Protein 6COF (pdb70)

Foldseek 3Di:
DFDAFEEEEEDDWQAFLVLLVQQQVVNVVVPYHYHRWGFDCHFVHPDPQLVQQAPCNRLVRVLVVLVVDPPQAAHAYEAAALRLLSVLVNQLPCVRRYQEYEAELYQHADQPAQSLVLVVVLVVPDDQQDPKDKDWDADPVGIFIKIDGDLVSCCPQACVLFDPVVSVVSVVTGDMGGSRNVNSNVDHGRDCVGSVPHAYEYEEECARRSSDPVSVVVSCVVPPHPYYHYHYPAYSSCCRNPVVSVSVVVVVVCVVSGD/DFDAFEEEEADDWQAFLVLLVQQQVVSVVVVYHYHRFGFDCHFVHPDHQLVQQAVCNRLVSVLVVLVPDPPQAAHAYEAAALRLLSVLVNQLPCVSRYQEYEAELYQHADQPAQRLVLVVVCVVVQPDQPPKDWDWHQDPLGIFIKIFRDLVSCCPQACVLFPPVVSVVSVVGGHIGGSNSVNSNPDRGRDCVGSVPHAYEYEEECAARRRHPVSVVVSCVRPPHPYYHYHYPAYSSNCRNPSPSVSVVVVVVRVVSRD

Sequence (518 aa):
MERKHHFVLVHNACHGAWIWYKLKPLLESAGHRVTAVELAASGIDPRRPIQAVETVDEEYSKPLIETLKSLPENEEVILVGFSFGGINIALAADIFPAKIKVLVFLNAFLPDTTHVPSHVLDKLMEMFGGWGDTEEFSSHETRNGTMSLLKMGPKFMKARRLYQNCPIEDYELAKMMLHRQGSFFTEDLSKKEKFSEEGYGSVQRVYVMSSEDKIIPCDFIRWMIDNFNVSKVYEIDGGDHMVMLSKPQKLFDSLSAIATDYMGMERKHHFVLVHNACHGAWIWYKLKPLLESAGHRVTAVELAASGIDPRPIQAVETVDEEYSKPLIETLKSLPENEEVILVGFSFGGINIALAADIFPAKKIKVLVFLNAFLPDTTHVPSHVLDKLMEMFGGWGDTEEFSSHEETRNGTMSLLKMGPKFMKARLYQNCPIEDYELAKMMLHRQGSFFTEDLSKKEKFSEEGYGSVQRVYVMSSEDKIIPCCDFIRWMIDNFNVSKVYEIDGGDHMVMLSKPQKLFDSLSSAIATDYMG

Secondary structure (DSSP, 8-state):
-----EEEEEPPTT--GGGGTTHHHHHHHTT-EEEEE--TTSTT-SS-GGG--SHHHHHHHHHHHHHTSPTT--EEEEEETTHHHHHHHHHHH-GGGEEEEEEES-----SSS-TTHHHHHHHHH----TT-EEEEEEETTEEEEEEE--HHHIIIIISTTS-HHHHHHHHHH---B---HHHHHHS----TTTGGGS-EEEEEETT-SSS-HHHHHHHHHHS--S-EEEETT--S-HHHH-HHHHHHHHHHHHHHT--/-----EEEEEPPTT--GGGGTTHHHHHHHTT-EEEE---TTSTT-SS-GGG--SHHHHHHHHHHHHHTSPTT--EEEEEETTHHHHHHHHHHH-GGGEEEEEEES-----SSS-TTHHHHHHHHT----TTPEEEEEEETTEEEEEEE--HHHIIIIISTTS-HHHHHHHHHH---B---HHHHHTSPPPPTTTGGGS-EEEEEETT-SSS-HHHHHHHHHHS--S-EEEETT--TTHHHH-HHHHHHHHHHHHHHT--

InterPro domains:
  IPR000073 Alpha/beta hydrolase fold-1 [PF00561] (6-243)
  IPR029058 Alpha/Beta hydrolase fold [G3DSA:3.40.50.1820] (1-258)
  IPR029058 Alpha/Beta hydrolase fold [SSF53474] (3-250)
  IPR045889 Methylesterase/Alpha-hydroxynitrile lyase [PTHR10992] (4-254)

Solvent-accessible surface area: 19778 Å² total; per-residue (Å²): 193,93,159,60,10,12,0,0,0,0,0,5,11,9,2,0,6,0,0,0,7,32,0,27,8,47,0,64,103,31,46,14,132,12,42,24,7,38,0,0,3,5,1,44,23,106,76,68,5,58,62,0,64,55,0,79,70,4,3,103,30,0,26,72,27,0,113,91,17,85,162,135,32,80,0,0,0,0,0,0,11,0,0,0,0,0,0,0,14,0,0,46,98,41,39,86,42,10,35,0,0,0,0,0,0,0,6,0,3,6,20,90,66,58,2,0,49,0,2,59,76,2,72,148,86,17,80,18,30,70,46,15,94,105,55,72,59,118,24,211,101,31,53,7,46,6,7,76,7,0,64,150,6,0,78,43,67,8,0,50,52,12,56,75,49,3,20,6,0,0,70,22,1,18,38,53,4,1,33,2,30,51,28,0,54,132,52,162,102,6,34,101,139,7,0,18,70,9,86,35,0,0,0,1,0,37,84,8,79,13,2,35,39,122,10,0,126,68,0,25,116,52,22,101,25,68,93,55,25,102,3,96,15,0,0,4,0,0,0,1,16,66,27,98,79,0,35,72,11,0,30,42,0,1,77,86,43,69,65,200,91,202,54,13,15,0,0,0,0,0,5,9,10,2,0,5,1,0,0,7,30,0,27,6,46,0,61,103,28,38,11,134,17,45,23,6,39,0,0,4,5,1,44,22,109,72,66,5,59,57,0,36,32,0,80,72,5,2,107,30,0,27,76,31,0,128,92,19,86,160,133,30,75,0,0,0,0,0,0,8,0,0,0,0,0,0,0,16,0,0,45,97,42,40,86,46,8,48,0,0,0,0,0,0,0,4,1,2,5,24,97,65,59,1,0,47,2,0,53,64,3,57,138,83,15,64,43,48,70,43,14,111,115,53,81,61,149,26,216,76,36,60,9,53,4,6,80,10,2,62,150,8,0,80,55,47,10,0,50,52,12,59,74,51,3,19,7,0,0,72,23,1,14,35,54,4,2,36,4,32,55,33,0,49,145,49,156,106,5,39,106,147,7,0,18,72,9,88,32,2,0,0,2,4,50,75,10,104,16,1,45,80,86,2,0,126,67,0,22,120,59,16,99,26,72,108,50,27,102,4,117,12,0,0,3,0,0,0,1,16,71,27,93,119,0,32,62,11,0,31,46,0,4,81,78,38,77,124

Nearest PDB structures (foldseek):
  6cod-assembly1_A  TM=1.003E+00  e=1.296E-56  Arabidopsis thaliana
  6cob-assembly1_A  TM=1.003E+00  e=5.297E-55  Arabidopsis thaliana
  3dqz-assembly2_D  TM=9.993E-01  e=2.274E-51  Arabidopsis thaliana
  5tdx-assembly1_B  TM=9.908E-01  e=4.338E-40  synthetic construct
  3wwp-assembly2_L  TM=9.883E-01  e=3.156E-35  Baliospermum montanum

GO terms:
  GO:0005634 nucleus (C, IDA)
  GO:0005737 cytoplasm (C, IDA)
  GO:0005886 plasma membrane (C, IDA)
  GO:0009611 response to wounding (P, IEP)
  GO:0016139 glycoside catabolic process (P, IDA)
  GO:0046593 mandelonitrile lyase activity (F, IDA)
  GO:0002213 defense response to insect (P, IMP)
  GO:0005515 protein binding (F, IPI)

Organism: Arabidopsis thaliana (NCBI:txid3702)

Structure (mmCIF, N/CA/C/O backbone):
data_6COF
#
_entry.id   6COF
#
_cell.length_a   49.844
_cell.length_b   87.090
_cell.length_c   123.119
_cell.angle_alpha   90.000
_cell.angle_beta   90.000
_cell.angle_gamma   90.000
#
_symmetry.space_group_name_H-M   'P 21 21 21'
#
loop_
_entity.id
_entity.type
_entity.pdbx_description
1 polymer 'Alpha-hydroxynitrile lyase'
2 non-polymer GLYCEROL
3 non-polymer 'CHLORIDE ION'
4 water water
#
loop_
_atom_site.group_PDB
_atom_site.id
_atom_site.type_symbol
_atom_site.label_atom_id
_atom_site.label_alt_id
_atom_site.label_comp_id
_atom_site.label_asym_id
_atom_site.label_entity_id
_atom_site.label_seq_id
_atom_site.pdbx_PDB_ins_code
_atom_site.Cartn_x
_atom_site.Cartn_y
_atom_site.Cartn_z
_atom_site.occupancy
_atom_site.B_iso_or_equiv
_atom_site.auth_seq_id
_atom_site.auth_comp_id
_atom_site.auth_asym_id
_atom_site.auth_atom_id
_atom_site.pdbx_PDB_model_num
ATOM 1 N N . MET A 1 1 ? -30.027 14.594 18.579 1.00 73.85 1 MET A N 1
ATOM 2 C CA . MET A 1 1 ? -28.716 14.035 18.117 1.00 72.80 1 MET A CA 1
ATOM 3 C C . MET A 1 1 ? -28.930 13.137 16.865 1.00 71.09 1 MET A C 1
ATOM 4 O O . MET A 1 1 ? -29.776 12.200 16.861 1.00 67.07 1 MET A O 1
ATOM 9 N N . GLU A 1 2 ? -28.208 13.511 15.791 1.00 71.55 2 GLU A N 1
ATOM 10 C CA . GLU A 1 2 ? -28.056 12.736 14.525 1.00 68.54 2 GLU A CA 1
ATOM 11 C C . GLU A 1 2 ? -27.550 11.255 14.716 1.00 60.07 2 GLU A C 1
ATOM 12 O O . GLU A 1 2 ? -26.898 10.918 15.732 1.00 49.14 2 GLU A O 1
ATOM 18 N N . ARG A 1 3 ? -27.866 10.388 13.748 1.00 52.59 3 ARG A N 1
ATOM 19 C CA . ARG A 1 3 ? -27.834 8.945 13.998 1.00 48.63 3 ARG A CA 1
ATOM 20 C C . ARG A 1 3 ? -26.357 8.511 13.893 1.00 38.99 3 ARG A C 1
ATOM 21 O O . ARG A 1 3 ? -25.542 9.134 13.213 1.00 44.42 3 ARG A O 1
ATOM 29 N N . LYS A 1 4 ? -25.994 7.585 14.746 1.00 29.81 4 LYS A N 1
ATOM 30 C CA . LYS A 1 4 ? -24.542 7.115 14.662 1.00 28.69 4 LYS A CA 1
ATOM 31 C C . LYS A 1 4 ? -24.538 5.826 13.859 1.00 27.13 4 LYS A C 1
ATOM 32 O O . LYS A 1 4 ? -25.553 5.204 13.551 1.00 30.07 4 LYS A O 1
ATOM 38 N N . HIS A 1 5 ? -23.317 5.316 13.574 1.00 24.90 5 HIS A N 1
ATOM 39 C CA . HIS A 1 5 ? -23.204 4.172 12.662 1.00 22.63 5 HIS A CA 1
ATOM 40 C C . HIS A 1 5 ? -22.177 3.169 13.292 1.00 21.47 5 HIS A C 1
ATOM 41 O O . HIS A 1 5 ? -21.493 3.527 14.275 1.00 22.95 5 HIS A O 1
ATOM 48 N N . HIS A 1 6 ? -22.254 1.972 12.703 1.00 21.17 6 HIS A N 1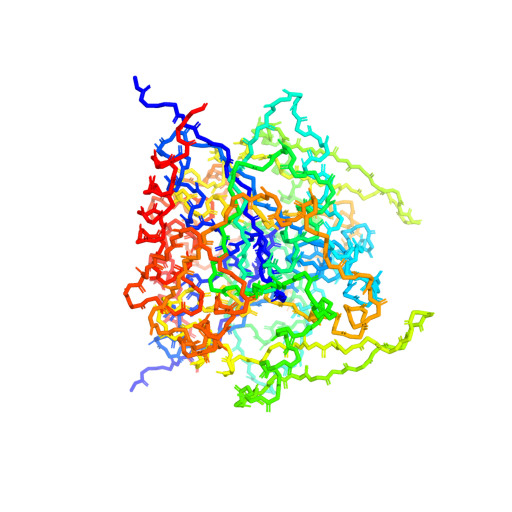
ATOM 49 C CA . HIS A 1 6 ? -21.319 0.927 13.099 1.00 19.05 6 HIS A CA 1
ATOM 50 C C . HIS A 1 6 ? -20.272 0.865 11.975 1.00 18.49 6 HIS A C 1
ATOM 51 O O . HIS A 1 6 ? -20.621 0.521 10.832 1.00 19.43 6 HIS A O 1
ATOM 58 N N . PHE A 1 7 ? -19.002 1.118 12.242 1.00 16.61 7 PHE A N 1
ATOM 59 C CA . PHE A 1 7 ? -17.934 1.033 11.240 1.00 15.96 7 PHE A CA 1
ATOM 60 C C . PHE A 1 7 ? -17.169 -0.300 11.488 1.00 16.90 7 PHE A C 1
ATOM 61 O O . PHE A 1 7 ? -16.796 -0.598 12.673 1.00 17.15 7 PHE A O 1
ATOM 69 N N . VAL A 1 8 ? -16.945 -1.013 10.452 1.00 15.20 8 VAL A N 1
ATOM 70 C CA . VAL A 1 8 ? -16.243 -2.299 10.497 1.00 14.93 8 VAL A CA 1
ATOM 71 C C . VAL A 1 8 ? -14.993 -1.869 9.767 1.00 15.17 8 VAL A C 1
ATOM 72 O O . VAL A 1 8 ? -14.981 -1.551 8.563 1.00 15.77 8 VAL A O 1
ATOM 76 N N . LEU A 1 9 ? -13.836 -2.081 10.433 1.00 14.13 9 LEU A N 1
ATOM 77 C CA . LEU A 1 9 ? -12.548 -1.626 9.932 1.00 14.27 9 LEU A CA 1
ATOM 78 C C . LEU A 1 9 ? -11.668 -2.888 9.580 1.00 14.27 9 LEU A C 1
ATOM 79 O O . LEU A 1 9 ? -11.529 -3.792 10.385 1.00 14.44 9 LEU A O 1
ATOM 84 N N . VAL A 1 10 ? -11.143 -2.893 8.355 1.00 13.28 10 VAL A N 1
ATOM 85 C CA . VAL A 1 10 ? -10.406 -4.051 7.850 1.00 13.85 10 VAL A CA 1
ATOM 86 C C . VAL A 1 10 ? -8.996 -3.601 7.407 1.00 12.87 10 VAL A C 1
ATOM 87 O O . VAL A 1 10 ? -8.808 -2.804 6.469 1.00 14.12 10 VAL A O 1
ATOM 91 N N . HIS A 1 11 ? -7.991 -4.195 8.062 1.00 12.46 11 HIS A N 1
ATOM 92 C CA . HIS A 1 11 ? -6.574 -3.851 7.890 1.00 11.90 11 HIS A CA 1
ATOM 93 C C . HIS A 1 11 ? -5.981 -4.451 6.566 1.00 13.27 11 HIS A C 1
ATOM 94 O O . HIS A 1 11 ? -6.638 -5.180 5.824 1.00 13.73 11 HIS A O 1
ATOM 101 N N . ASN A 1 12 ? -4.756 -3.940 6.294 1.00 12.95 12 ASN A N 1
ATOM 102 C CA . ASN A 1 12 ? -3.997 -4.350 5.148 1.00 13.25 12 ASN A CA 1
ATOM 103 C C . ASN A 1 12 ? -3.195 -5.607 5.369 1.00 13.00 12 ASN A C 1
ATOM 104 O O . ASN A 1 12 ? -2.988 -6.101 6.505 1.00 12.64 12 ASN A O 1
ATOM 109 N N . ALA A 1 13 ? -2.618 -6.171 4.323 1.00 14.14 13 ALA A N 1
ATOM 110 C CA . ALA A 1 13 ? -1.721 -7.310 4.407 1.00 14.68 13 ALA A CA 1
ATOM 111 C C . ALA A 1 13 ? -0.526 -6.940 5.231 1.00 13.81 13 ALA A C 1
ATOM 112 O O . ALA A 1 13 ? -0.030 -5.864 5.202 1.00 14.62 13 ALA A O 1
ATOM 114 N N . CYS A 1 14 ? -0.123 -7.998 5.935 1.00 12.90 14 CYS A N 1
ATOM 115 C CA . CYS A 1 14 ? 1.153 -7.969 6.722 1.00 12.63 14 CYS A CA 1
ATOM 116 C C . CYS A 1 14 ? 0.986 -7.145 8.069 1.00 13.16 14 CYS A C 1
ATOM 117 O O . CYS A 1 14 ? 1.944 -7.020 8.888 1.00 13.99 14 CYS A O 1
ATOM 120 N N . HIS A 1 15 ? -0.243 -6.658 8.373 1.00 12.36 15 HIS A N 1
ATOM 121 C CA . HIS A 1 15 ? -0.584 -5.912 9.540 1.00 12.68 15 HIS A CA 1
ATOM 122 C C . HIS A 1 15 ? -1.760 -6.581 10.221 1.00 11.82 15 HIS A C 1
ATOM 123 O O . HIS A 1 15 ? -2.030 -7.760 9.975 1.00 14.44 15 HIS A O 1
ATOM 130 N N . GLY A 1 16 ? -2.439 -5.849 11.078 1.00 12.44 16 GLY A N 1
ATOM 131 C CA . GLY A 1 16 ? -3.518 -6.471 11.819 1.00 11.53 16 GLY A CA 1
ATOM 132 C C . GLY A 1 16 ? -4.411 -5.354 12.411 1.00 10.99 16 GLY A C 1
ATOM 133 O O . GLY A 1 16 ? -4.222 -4.183 12.095 1.00 12.49 16 GLY A O 1
ATOM 134 N N . ALA A 1 17 ? -5.311 -5.788 13.296 1.00 11.32 17 ALA A N 1
ATOM 135 C CA . ALA A 1 17 ? -6.293 -4.852 13.832 1.00 11.93 17 ALA A CA 1
ATOM 136 C C . ALA A 1 17 ? -5.680 -3.649 14.534 1.00 12.42 17 ALA A C 1
ATOM 137 O O . ALA A 1 17 ? -6.237 -2.537 14.570 1.00 13.17 17 ALA A O 1
ATOM 139 N N . TRP A 1 18 ? -4.495 -3.869 15.154 1.00 12.03 18 TRP A N 1
ATOM 140 C CA . TRP A 1 18 ? -3.758 -2.823 15.858 1.00 12.25 18 TRP A CA 1
ATOM 141 C C . TRP A 1 18 ? -3.592 -1.523 15.099 1.00 12.37 18 TRP A C 1
ATOM 142 O O . TRP A 1 18 ? -3.372 -0.514 15.751 1.00 12.79 18 TRP A O 1
ATOM 153 N N . ILE A 1 19 ? -3.534 -1.523 13.754 1.00 11.99 19 ILE A N 1
ATOM 154 C CA . ILE A 1 19 ? -3.289 -0.287 13.001 1.00 12.59 19 ILE A CA 1
ATOM 155 C C . ILE A 1 19 ? -4.357 0.746 13.381 1.00 14.19 19 ILE A C 1
ATOM 156 O O . ILE A 1 19 ? -4.148 1.908 13.143 1.00 15.20 19 ILE A O 1
ATOM 161 N N . TRP A 1 20 ? -5.562 0.274 13.805 1.00 14.08 20 TRP A N 1
ATOM 162 C CA . TRP A 1 20 ? -6.699 1.168 14.021 1.00 13.99 20 TRP A CA 1
ATOM 163 C C . TRP A 1 20 ? -6.668 1.763 15.426 1.00 14.95 20 TRP A C 1
ATOM 164 O O . TRP A 1 20 ? -7.714 2.370 15.875 1.00 14.64 20 TRP A O 1
ATOM 175 N N . TYR A 1 21 ? -5.607 1.636 16.224 1.00 12.94 21 TYR A N 1
ATOM 176 C CA . TYR A 1 21 ? -5.624 2.007 17.623 1.00 14.22 21 TYR A CA 1
ATOM 177 C C . TYR A 1 21 ? -5.930 3.483 17.855 1.00 15.08 21 TYR A C 1
ATOM 178 O O . TYR A 1 21 ? -6.381 3.843 18.972 1.00 15.75 21 TYR A O 1
ATOM 187 N N . LYS A 1 22 ? -5.520 4.359 16.925 1.00 15.84 22 LYS A N 1
ATOM 188 C CA . LYS A 1 22 ? -5.860 5.811 17.036 1.00 16.65 22 LYS A CA 1
ATOM 189 C C . LYS A 1 22 ? -7.212 6.061 16.545 1.00 17.18 22 LYS A C 1
ATOM 190 O O . LYS A 1 22 ? -7.924 6.961 17.092 1.00 19.57 22 LYS A O 1
ATOM 196 N N . LEU A 1 23 ? -7.597 5.522 15.450 1.00 15.93 23 LEU A N 1
ATOM 197 C CA . LEU A 1 23 ? -8.893 5.866 14.854 1.00 18.53 23 LEU A CA 1
ATOM 198 C C . LEU A 1 23 ? -10.057 5.365 15.640 1.00 18.98 23 LEU A C 1
ATOM 199 O O . LEU A 1 23 ? -11.184 6.053 15.766 1.00 18.69 23 LEU A O 1
ATOM 204 N N . LYS A 1 24 ? -9.999 4.185 16.141 1.00 16.72 24 LYS A N 1
ATOM 205 C CA . LYS A 1 24 ? -11.070 3.587 16.907 1.00 16.95 24 LYS A CA 1
ATOM 206 C C . LYS A 1 24 ? -11.591 4.499 18.030 1.00 18.44 24 LYS A C 1
ATOM 207 O O . LYS A 1 24 ? -12.853 4.715 18.100 1.00 18.20 24 LYS A O 1
ATOM 213 N N . PRO A 1 25 ? -10.825 4.967 18.926 1.00 17.62 25 PRO A N 1
ATOM 214 C CA . PRO A 1 25 ? -11.338 5.864 20.021 1.00 19.43 25 PRO A CA 1
ATOM 215 C C . PRO A 1 25 ? -11.868 7.166 19.452 1.00 20.78 25 PRO A C 1
ATOM 216 O O . PRO A 1 25 ? -12.842 7.744 20.074 1.00 21.91 25 PRO A O 1
ATOM 220 N N . LEU A 1 26 ? -11.328 7.671 18.346 1.00 19.33 26 LEU A N 1
ATOM 221 C CA . LEU A 1 26 ? -11.912 8.950 17.727 1.00 20.75 26 LEU A CA 1
ATOM 222 C C . LEU A 1 26 ? -13.292 8.609 17.297 1.00 20.45 26 LEU A C 1
ATOM 223 O O . LEU A 1 26 ? -14.312 9.403 17.581 1.00 22.30 26 LEU A O 1
ATOM 228 N N . LEU A 1 27 ? -13.541 7.506 16.641 1.00 19.49 27 LEU A N 1
ATOM 229 C CA . LEU A 1 27 ? -14.879 7.180 16.161 1.00 19.25 27 LEU A CA 1
ATOM 230 C C . LEU A 1 27 ? -15.847 6.850 17.307 1.00 23.07 27 LEU A C 1
ATOM 231 O O . LEU A 1 27 ? -17.078 7.303 17.340 1.00 22.44 27 LEU A O 1
ATOM 236 N N . GLU A 1 28 ? -15.338 6.262 18.363 1.00 20.29 28 GLU A N 1
ATOM 237 C CA . GLU A 1 28 ? -16.240 5.812 19.519 1.00 20.89 28 GLU A CA 1
ATOM 238 C C . GLU A 1 28 ? -16.622 7.035 20.349 1.00 26.72 28 GLU A C 1
ATOM 239 O O . GLU A 1 28 ? -17.793 7.104 20.810 1.00 26.34 28 GLU A O 1
ATOM 245 N N . SER A 1 29 ? -15.713 7.985 20.455 1.00 25.07 29 SER A N 1
ATOM 246 C CA . SER A 1 29 ? -15.970 9.272 21.257 1.00 26.62 29 SER A CA 1
ATOM 247 C C . SER A 1 29 ? -16.988 10.095 20.569 1.00 28.38 29 SER A C 1
ATOM 248 O O . SER A 1 29 ? -17.567 10.986 21.246 1.00 30.72 29 SER A O 1
ATOM 251 N N . ALA A 1 30 ? -17.296 9.852 19.311 1.00 24.64 30 ALA A N 1
ATOM 252 C CA . ALA A 1 30 ? -18.330 10.565 18.577 1.00 26.30 30 ALA A CA 1
ATOM 253 C C . ALA A 1 30 ? -19.582 9.756 18.554 1.00 26.25 30 ALA A C 1
ATOM 254 O O . ALA A 1 30 ? -20.566 10.194 17.862 1.00 27.58 30 ALA A O 1
ATOM 256 N N . GLY A 1 31 ? -19.621 8.648 19.262 1.00 23.66 31 GLY A N 1
ATOM 257 C CA . GLY A 1 31 ? -20.868 7.917 19.391 1.00 24.81 31 GLY A CA 1
ATOM 258 C C . GLY A 1 31 ? -21.106 6.7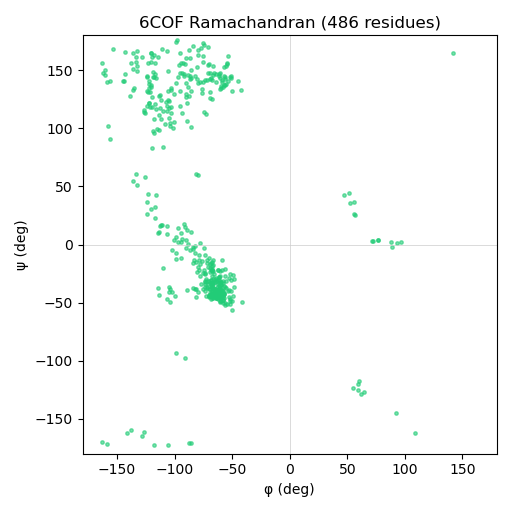56 18.474 1.00 23.49 31 GLY A C 1
ATOM 259 O O . GLY A 1 31 ? -22.074 5.980 18.542 1.00 25.59 31 GLY A O 1
ATOM 260 N N . HIS A 1 32 ? -20.081 6.475 17.623 1.00 24.65 32 HIS A N 1
ATOM 261 C CA . HIS A 1 32 ? -20.165 5.343 16.696 1.00 24.03 32 HIS A CA 1
ATOM 262 C C . HIS A 1 32 ? -19.603 4.091 17.304 1.00 20.91 32 HIS A C 1
ATOM 263 O O . HIS A 1 32 ? -18.942 4.150 18.337 1.00 22.77 32 HIS A O 1
ATOM 270 N N . ARG A 1 33 ? -20.070 2.999 16.796 1.00 20.98 33 ARG A N 1
ATOM 271 C CA . ARG A 1 33 ? -19.603 1.646 17.176 1.00 21.88 33 ARG A CA 1
ATOM 272 C C . ARG A 1 33 ? -18.458 1.362 16.122 1.00 20.84 33 ARG A C 1
ATOM 273 O O . ARG A 1 33 ? -18.516 1.701 14.976 1.00 19.14 33 ARG A O 1
ATOM 281 N N . VAL A 1 34 ? -17.430 0.645 16.620 1.00 18.39 34 VAL A N 1
ATOM 282 C CA . VAL A 1 34 ? -16.342 0.214 15.744 1.00 17.41 34 VAL A CA 1
ATOM 283 C C . VAL A 1 34 ? -16.011 -1.233 16.068 1.00 17.76 34 VAL A C 1
ATOM 284 O O . VAL A 1 34 ? -15.804 -1.635 17.245 1.00 18.58 34 VAL A O 1
ATOM 288 N N . THR A 1 35 ? -15.894 -2.019 14.998 1.00 16.28 35 THR A N 1
ATOM 289 C CA . THR A 1 35 ? -15.313 -3.354 15.093 1.00 15.84 35 THR A CA 1
ATOM 290 C C . THR A 1 35 ? -14.088 -3.377 14.195 1.00 16.14 35 THR A C 1
ATOM 291 O O . THR A 1 35 ? -14.183 -3.184 12.986 1.00 16.55 35 THR A O 1
ATOM 295 N N . ALA A 1 36 ? -12.924 -3.608 14.820 1.00 15.19 36 ALA A N 1
ATOM 296 C CA . ALA A 1 36 ? -11.638 -3.718 14.076 1.00 14.27 36 ALA A CA 1
ATOM 297 C C . ALA A 1 36 ? -11.349 -5.216 13.954 1.00 14.12 36 ALA A C 1
ATOM 298 O O . ALA A 1 36 ? -10.981 -5.904 14.895 1.00 15.19 36 ALA A O 1
ATOM 300 N N . VAL A 1 37 ? -11.553 -5.760 12.762 1.00 13.92 37 VAL A N 1
ATOM 301 C CA . VAL A 1 37 ? -11.417 -7.163 12.477 1.00 14.62 37 VAL A CA 1
ATOM 302 C C . VAL A 1 37 ? -9.946 -7.616 12.439 1.00 15.75 37 VAL A C 1
ATOM 303 O O . VAL A 1 37 ? -9.097 -6.771 12.047 1.00 17.61 37 VAL A O 1
ATOM 307 N N . GLU A 1 38 ? -9.581 -8.759 12.924 1.00 13.54 38 GLU A N 1
ATOM 308 C CA . GLU A 1 38 ? -8.271 -9.345 12.703 1.00 13.89 38 GLU A CA 1
ATOM 309 C C . GLU A 1 38 ? -8.408 -10.473 11.745 1.00 13.37 38 GLU A C 1
ATOM 310 O O . GLU A 1 38 ? -9.028 -11.506 12.036 1.00 13.59 38 GLU A O 1
ATOM 316 N N . LEU A 1 39 ? -7.794 -10.299 10.566 1.00 12.72 39 LEU A N 1
ATOM 317 C CA . LEU A 1 39 ? -7.933 -11.358 9.567 1.00 12.79 39 LEU A CA 1
ATOM 318 C C . LEU A 1 39 ? -7.086 -12.566 9.883 1.00 14.08 39 LEU A C 1
ATOM 319 O O . LEU A 1 39 ? -6.224 -12.537 10.793 1.00 13.58 39 LEU A O 1
ATOM 324 N N . ALA A 1 40 ? -7.225 -13.654 9.116 1.00 13.01 40 ALA A N 1
ATOM 325 C CA . ALA A 1 40 ? -6.488 -14.865 9.482 1.00 14.05 40 ALA A CA 1
ATOM 326 C C . ALA A 1 40 ? -4.957 -14.555 9.312 1.00 14.18 40 ALA A C 1
ATOM 327 O O . ALA A 1 40 ? -4.527 -13.843 8.391 1.00 14.23 40 ALA A O 1
ATOM 329 N N . ALA A 1 41 ? -4.162 -15.217 10.190 1.00 13.35 41 ALA A N 1
ATOM 330 C CA . ALA A 1 41 ? -2.720 -15.120 10.104 1.00 14.09 41 ALA A CA 1
ATOM 331 C C . ALA A 1 41 ? -2.186 -13.786 10.155 1.00 13.21 41 ALA A C 1
ATOM 332 O O . ALA A 1 41 ? -1.097 -13.436 9.684 1.00 14.78 41 ALA A O 1
ATOM 334 N N . SER A 1 42 ? -2.924 -12.834 10.807 1.00 13.12 42 SER A N 1
ATOM 335 C CA . SER A 1 42 ? -2.677 -11.419 10.940 1.00 13.07 42 SER A CA 1
ATOM 336 C C . SER A 1 42 ? -2.619 -10.976 12.365 1.00 13.61 42 SER A C 1
ATOM 337 O O . SER A 1 42 ? -3.308 -11.563 13.180 1.00 13.20 42 SER A O 1
ATOM 340 N N . GLY A 1 43 ? -1.748 -10.019 12.626 1.00 12.85 43 GLY A N 1
ATOM 341 C CA . GLY A 1 43 ? -1.692 -9.522 14.020 1.00 13.35 43 GLY A CA 1
ATOM 342 C C . GLY A 1 43 ? -1.344 -10.620 15.006 1.00 13.09 43 GLY A C 1
ATOM 343 O O . GLY A 1 43 ? -0.349 -11.312 14.802 1.00 13.87 43 GLY A O 1
ATOM 344 N N . ILE A 1 44 ? -2.202 -10.794 16.014 1.00 14.26 44 ILE A N 1
ATOM 345 C CA . ILE A 1 44 ? -1.983 -11.899 16.982 1.00 15.92 44 ILE A CA 1
ATOM 346 C C . ILE A 1 44 ? -2.810 -13.190 16.528 1.00 20.73 44 ILE A C 1
ATOM 347 O O . ILE A 1 44 ? -3.102 -14.071 17.464 1.00 24.01 44 ILE A O 1
ATOM 352 N N . ASP A 1 45 ? -3.474 -13.193 15.396 1.00 19.51 45 ASP A N 1
ATOM 353 C CA . ASP A 1 45 ? -4.136 -14.459 14.988 1.00 19.06 45 ASP A CA 1
ATOM 354 C C . ASP A 1 45 ? -3.044 -15.490 15.099 1.00 18.87 45 ASP A C 1
ATOM 355 O O . ASP A 1 45 ? -1.783 -15.537 14.701 1.00 19.49 45 ASP A O 1
ATOM 360 N N . PRO A 1 46 ? -3.619 -16.681 15.568 1.00 24.05 46 PRO A N 1
ATOM 361 C CA . PRO A 1 46 ? -2.623 -17.784 15.816 1.00 22.20 46 PRO A CA 1
ATOM 362 C C . PRO A 1 46 ? -2.085 -18.614 14.688 1.00 22.67 46 PRO A C 1
ATOM 363 O O . PRO A 1 46 ? -1.183 -19.513 15.000 1.00 24.27 46 PRO A O 1
ATOM 367 N N A ARG A 1 47 ? -2.687 -18.421 13.499 0.60 24.38 47 ARG A N 1
ATOM 368 N N B ARG A 1 47 ? -2.826 -18.585 13.539 0.40 22.39 47 ARG A N 1
ATOM 369 C CA A ARG A 1 47 ? -2.139 -19.145 12.343 0.60 20.30 47 ARG A CA 1
ATOM 370 C CA B ARG A 1 47 ? -2.433 -19.281 12.273 0.40 19.58 47 ARG A CA 1
ATOM 371 C C A ARG A 1 47 ? -0.801 -18.468 11.654 0.60 21.81 47 ARG A C 1
ATOM 372 C C B ARG A 1 47 ? -1.112 -18.552 11.654 0.40 20.24 47 ARG A C 1
ATOM 373 O O A ARG A 1 47 ? -0.620 -17.258 11.433 0.60 16.34 47 ARG A O 1
ATOM 374 O O B ARG A 1 47 ? -1.300 -17.305 11.607 0.40 14.83 47 ARG A O 1
ATOM 389 N N . PRO A 1 48 ? 0.061 -19.229 11.048 1.00 20.53 48 PRO A N 1
ATOM 390 C CA . PRO A 1 48 ? 0.996 -18.719 10.104 1.00 19.09 48 PRO A CA 1
ATOM 391 C C . PRO A 1 48 ? 0.333 -18.498 8.699 1.00 18.29 48 PRO A C 1
ATOM 392 O O . PRO A 1 48 ? -0.643 -19.230 8.389 1.00 16.78 48 PRO A O 1
ATOM 396 N N . ILE A 1 49 ? 0.837 -17.606 7.900 1.00 15.31 49 ILE A N 1
ATOM 397 C CA . ILE A 1 49 ? 0.197 -17.270 6.618 1.00 17.76 49 ILE A CA 1
ATOM 398 C C . ILE A 1 49 ? 0.197 -18.550 5.777 1.00 18.93 49 ILE A C 1
ATOM 399 O O . ILE A 1 49 ? -0.759 -18.757 5.023 1.00 17.64 49 ILE A O 1
ATOM 404 N N . GLN A 1 50 ? 1.218 -19.402 5.998 1.00 21.99 50 GLN A N 1
ATOM 405 C CA . GLN A 1 50 ? 1.302 -20.647 5.172 1.00 25.12 50 GLN A CA 1
ATOM 406 C C . GLN A 1 50 ? 0.124 -21.519 5.364 1.00 23.53 50 GLN A C 1
ATOM 407 O O . GLN A 1 50 ? -0.244 -22.287 4.410 1.00 26.83 50 GLN A O 1
ATOM 413 N N . ALA A 1 51 ? -0.523 -21.500 6.486 1.00 21.34 51 ALA A N 1
ATOM 414 C CA . ALA A 1 51 ? -1.616 -22.338 6.825 1.00 22.40 51 ALA A CA 1
ATOM 415 C C . ALA A 1 51 ? -2.923 -21.776 6.142 1.00 22.55 51 ALA A C 1
ATOM 416 O O . ALA A 1 51 ? -3.970 -22.407 6.302 1.00 25.88 51 ALA A O 1
ATOM 418 N N . VAL A 1 52 ? -2.922 -20.567 5.617 1.00 17.08 52 VAL A N 1
ATOM 419 C CA . VAL A 1 52 ? -4.165 -19.932 5.174 1.00 17.87 52 VAL A CA 1
ATOM 420 C C . VAL A 1 52 ? -3.966 -19.843 3.635 1.00 27.33 52 VAL A C 1
ATOM 421 O O . VAL A 1 52 ? -3.278 -18.906 3.075 1.00 33.91 52 VAL A O 1
ATOM 425 N N . GLU A 1 53 ? -4.480 -20.699 2.974 1.00 26.65 53 GLU A N 1
ATOM 426 C CA . GLU A 1 53 ? -3.985 -20.795 1.583 1.00 25.51 53 GLU A CA 1
ATOM 427 C C . GLU A 1 53 ? -4.818 -20.005 0.525 1.00 24.09 53 GLU A C 1
ATOM 428 O O . GLU A 1 53 ? -4.419 -19.878 -0.657 1.00 24.68 53 GLU A O 1
ATOM 434 N N . THR A 1 54 ? -5.985 -19.539 0.940 1.00 19.25 54 THR A N 1
ATOM 435 C CA . THR A 1 54 ? -6.927 -18.962 0.064 1.00 18.47 54 THR A CA 1
ATOM 436 C C . THR A 1 54 ? -7.410 -17.672 0.673 1.00 16.56 54 THR A C 1
ATOM 437 O O . THR A 1 54 ? -7.352 -17.505 1.924 1.00 17.03 54 THR A O 1
ATOM 441 N N . VAL A 1 55 ? -7.755 -16.763 -0.226 1.00 16.52 55 VAL A N 1
ATOM 442 C CA . VAL A 1 55 ? -8.290 -15.480 0.157 1.00 16.36 55 VAL A CA 1
ATOM 443 C C . VAL A 1 55 ? -9.602 -15.588 0.922 1.00 17.39 55 VAL A C 1
ATOM 444 O O . VAL A 1 55 ? -9.876 -14.837 1.882 1.00 17.52 55 VAL A O 1
ATOM 448 N N . ASP A 1 56 ? -10.444 -16.601 0.607 1.00 17.50 56 ASP A N 1
ATOM 449 C CA . ASP A 1 56 ? -11.608 -16.862 1.389 1.00 17.71 56 ASP A CA 1
ATOM 450 C C . ASP A 1 56 ? -11.271 -17.218 2.845 1.00 17.00 56 ASP A C 1
ATOM 451 O O . ASP A 1 56 ? -11.957 -16.733 3.797 1.00 18.19 56 ASP A O 1
ATOM 456 N N . GLU A 1 57 ? -10.291 -18.041 3.067 1.00 17.73 57 GLU A N 1
ATOM 457 C CA A GLU A 1 57 ? -9.857 -18.366 4.437 0.60 16.47 57 GLU A CA 1
ATOM 458 C CA B GLU A 1 57 ? -9.836 -18.396 4.416 0.40 16.72 57 GLU A CA 1
ATOM 459 C C . GLU A 1 57 ? -9.275 -17.162 5.150 1.00 15.78 57 GLU A C 1
ATOM 460 O O . GLU A 1 57 ? -9.591 -16.945 6.348 1.00 15.74 57 GLU A O 1
ATOM 471 N N . TYR A 1 58 ? -8.513 -16.363 4.421 1.00 15.50 58 TYR A N 1
ATOM 472 C CA . TYR A 1 58 ? -7.950 -15.119 4.978 1.00 14.25 58 TYR A CA 1
ATOM 473 C C . TYR A 1 58 ? -9.032 -14.185 5.494 1.00 15.23 58 TYR A C 1
ATOM 474 O O . TYR A 1 58 ? -8.907 -13.553 6.561 1.00 13.63 58 TYR A O 1
ATOM 483 N N . SER A 1 59 ? -10.074 -14.081 4.690 1.00 15.64 59 SER A N 1
ATOM 484 C CA . SER A 1 59 ? -11.192 -13.133 4.933 1.00 16.16 59 SER A CA 1
ATOM 485 C C . SER A 1 59 ? -12.256 -13.700 5.912 1.00 15.74 59 SER A C 1
ATOM 486 O O . SER A 1 59 ? -13.146 -12.903 6.278 1.00 16.49 59 SER A O 1
ATOM 489 N N . LYS A 1 60 ? -12.138 -14.921 6.365 1.00 15.27 60 LYS A N 1
ATOM 490 C CA . LYS A 1 60 ? -13.157 -15.549 7.191 1.00 16.37 60 LYS A CA 1
ATOM 491 C C . LYS A 1 60 ? -13.545 -14.713 8.358 1.00 16.09 60 LYS A C 1
ATOM 492 O O . LYS A 1 60 ? -14.774 -14.577 8.683 1.00 16.56 60 LYS A O 1
ATOM 498 N N . PRO A 1 61 ? -12.637 -14.135 9.138 1.00 13.76 61 PRO A N 1
ATOM 499 C CA . PRO A 1 61 ? -13.020 -13.354 10.282 1.00 13.62 61 PRO A CA 1
ATOM 500 C C . PRO A 1 61 ? -13.945 -12.162 9.964 1.00 14.47 61 PRO A C 1
ATOM 501 O O . PRO A 1 61 ? -14.852 -11.820 10.759 1.00 15.97 61 PRO A O 1
ATOM 505 N N . LEU A 1 62 ? -13.747 -11.583 8.785 1.00 15.37 62 LEU A N 1
ATOM 506 C CA . LEU A 1 62 ? -14.638 -10.533 8.329 1.00 14.13 62 LEU A CA 1
ATOM 507 C C . LEU A 1 62 ? -16.024 -11.084 7.968 1.00 16.21 62 LEU A C 1
ATOM 508 O O . LEU A 1 62 ? -17.041 -10.469 8.445 1.00 15.75 62 LEU A O 1
ATOM 513 N N . ILE A 1 63 ? -16.039 -12.195 7.271 1.00 15.39 63 ILE A N 1
ATOM 514 C CA . ILE A 1 63 ? -17.369 -12.797 6.965 1.00 17.34 63 ILE A CA 1
ATOM 515 C C . ILE A 1 63 ? -18.094 -13.155 8.253 1.00 17.44 63 ILE A C 1
ATOM 516 O O . ILE A 1 63 ? -19.299 -12.884 8.407 1.00 18.59 63 ILE A O 1
ATOM 521 N N . GLU A 1 64 ? -17.420 -13.715 9.249 1.00 15.16 64 GLU A N 1
ATOM 522 C CA . GLU A 1 64 ? -18.007 -14.076 10.499 1.00 16.55 64 GLU A CA 1
ATOM 523 C C . GLU A 1 64 ? -18.551 -12.799 11.249 1.00 17.89 64 GLU A C 1
ATOM 524 O O . GLU A 1 64 ? -19.573 -12.895 11.910 1.00 18.80 64 GLU A O 1
ATOM 530 N N . THR A 1 65 ? -17.838 -11.718 11.237 1.00 16.65 65 THR A N 1
ATOM 531 C CA . THR A 1 65 ? -18.219 -10.455 11.859 1.00 18.52 65 THR A CA 1
ATOM 532 C C . THR A 1 65 ? -19.569 -10.035 11.238 1.00 19.45 65 THR A C 1
ATOM 533 O O . THR A 1 65 ? -20.493 -9.691 11.973 1.00 20.60 65 THR A O 1
ATOM 537 N N . LEU A 1 66 ? -19.650 -10.082 9.964 1.00 18.99 66 LEU A N 1
ATOM 538 C CA . LEU A 1 66 ? -20.882 -9.673 9.232 1.00 18.82 66 LEU A CA 1
ATOM 539 C C . LEU A 1 66 ? -21.979 -10.629 9.528 1.00 20.21 66 LEU A C 1
ATOM 540 O O . LEU A 1 66 ? -23.153 -10.186 9.807 1.00 21.99 66 LEU A O 1
ATOM 545 N N . LYS A 1 67 ? -21.729 -11.903 9.521 1.00 18.36 67 LYS A N 1
ATOM 546 C CA . LYS A 1 67 ? -22.769 -12.903 9.852 1.00 19.38 67 LYS A CA 1
ATOM 547 C C . LYS A 1 67 ? -23.322 -12.736 11.190 1.00 23.76 67 LYS A C 1
ATOM 548 O O . LYS A 1 67 ? -24.530 -13.027 11.392 1.00 25.27 67 LYS A O 1
ATOM 554 N N . SER A 1 68 ? -22.545 -12.323 12.144 1.00 21.31 68 SER A N 1
ATOM 555 C CA . SER A 1 68 ? -22.973 -12.247 13.511 1.00 21.40 68 SER A CA 1
ATOM 556 C C . SER A 1 68 ? -23.782 -10.923 13.775 1.00 22.07 68 SER A C 1
ATOM 557 O O . SER A 1 68 ? -24.316 -10.866 14.938 1.00 24.20 68 SER A O 1
ATOM 560 N N . LEU A 1 69 ? -23.977 -10.032 12.820 1.00 20.87 69 LEU A N 1
ATOM 561 C CA . LEU A 1 69 ? -24.702 -8.773 13.068 1.00 24.47 69 LEU A CA 1
ATOM 562 C C . LEU A 1 69 ? -26.194 -9.145 13.249 1.00 25.25 69 LEU A C 1
ATOM 563 O O . LEU A 1 69 ? -26.673 -9.976 12.601 1.00 25.09 69 LEU A O 1
ATOM 568 N N . PRO A 1 70 ? -26.870 -8.470 14.182 1.00 26.93 70 PRO A N 1
ATOM 569 C CA . PRO A 1 70 ? -28.332 -8.687 14.198 1.00 33.37 70 PRO A CA 1
ATOM 570 C C . PRO A 1 70 ? -28.999 -8.448 12.896 1.00 31.24 70 PRO A C 1
ATOM 571 O O . PRO A 1 70 ? -28.540 -7.730 12.056 1.00 27.71 70 PRO A O 1
ATOM 575 N N . GLU A 1 71 ? -30.221 -8.981 12.777 1.00 29.33 71 GLU A N 1
ATOM 576 C CA . GLU A 1 71 ? -31.014 -8.903 11.548 1.00 33.80 71 GLU A CA 1
ATOM 577 C C . GLU A 1 71 ? -31.226 -7.370 11.262 1.00 28.63 71 GLU A C 1
ATOM 578 O O . GLU A 1 71 ? -31.485 -6.589 12.188 1.00 29.62 71 GLU A O 1
ATOM 584 N N . ASN A 1 72 ? -31.022 -7.020 10.005 1.00 24.73 72 ASN A N 1
ATOM 585 C CA . ASN A 1 72 ? -31.220 -5.722 9.468 1.00 24.96 72 ASN A CA 1
ATOM 586 C C . ASN A 1 72 ? -30.277 -4.671 9.813 1.00 26.10 72 ASN A C 1
ATOM 587 O O . ASN A 1 72 ? -30.394 -3.557 9.345 1.00 24.48 72 ASN A O 1
ATOM 592 N N . GLU A 1 73 ? -29.205 -5.055 10.599 1.00 24.38 73 GLU A N 1
ATOM 593 C CA . GLU A 1 73 ? -28.197 -4.061 10.804 1.00 25.20 73 GLU A CA 1
ATOM 594 C C . GLU A 1 73 ? -27.269 -3.947 9.617 1.00 23.37 73 GLU A C 1
ATOM 595 O O . GLU A 1 73 ? -27.007 -4.955 8.865 1.00 25.71 73 GLU A O 1
ATOM 601 N N . GLU A 1 74 ? -26.925 -2.739 9.277 1.00 23.57 74 GLU A N 1
ATOM 602 C CA . GLU A 1 74 ? -26.017 -2.346 8.175 1.00 24.24 74 GLU A CA 1
ATOM 603 C C . GLU A 1 74 ? -24.825 -1.521 8.696 1.00 24.13 74 GLU A C 1
ATOM 604 O O . GLU A 1 74 ? -24.906 -0.888 9.719 1.00 27.90 74 GLU A O 1
ATOM 610 N N . VAL A 1 75 ? -23.664 -1.764 8.137 1.00 19.80 75 VAL A N 1
ATOM 611 C CA . VAL A 1 75 ? -22.408 -1.131 8.586 1.00 20.30 75 VAL A CA 1
ATOM 612 C C . VAL A 1 75 ? -21.747 -0.305 7.494 1.00 20.46 75 VAL A C 1
ATOM 613 O O . VAL A 1 75 ? -22.037 -0.395 6.267 1.00 20.54 75 VAL A O 1
ATOM 617 N N . ILE A 1 76 ? -20.857 0.574 7.922 1.00 17.71 76 ILE A N 1
ATOM 618 C CA . ILE A 1 76 ? -19.969 1.235 6.971 1.00 18.17 76 ILE A CA 1
ATOM 619 C C . ILE A 1 76 ? -18.688 0.376 7.003 1.00 18.12 76 ILE A C 1
ATOM 620 O O . ILE A 1 76 ? -18.082 0.253 8.071 1.00 18.71 76 ILE A O 1
ATOM 625 N N . LEU A 1 77 ? -18.324 -0.184 5.881 1.00 18.47 77 LEU A N 1
ATOM 626 C CA . LEU A 1 77 ? -17.227 -1.222 5.853 1.00 16.87 77 LEU A CA 1
ATOM 627 C C . LEU A 1 77 ? -16.060 -0.623 5.176 1.00 17.63 77 LEU A C 1
ATOM 628 O O . LEU A 1 77 ? -16.115 -0.197 3.983 1.00 17.18 77 LEU A O 1
ATOM 633 N N . VAL A 1 78 ? -14.997 -0.473 5.975 1.00 15.89 78 VAL A N 1
ATOM 634 C CA . VAL A 1 78 ? -13.810 0.271 5.529 1.00 16.35 78 VAL A CA 1
ATOM 635 C C . VAL A 1 78 ? -12.697 -0.745 5.206 1.00 15.80 78 VAL A C 1
ATOM 636 O O . VAL A 1 78 ? -12.271 -1.426 6.157 1.00 16.29 78 VAL A O 1
ATOM 640 N N . GLY A 1 79 ? -12.186 -0.725 4.031 1.00 16.55 79 GLY A N 1
ATOM 641 C CA . GLY A 1 79 ? -11.065 -1.635 3.701 1.00 14.88 79 GLY A CA 1
ATOM 642 C C . GLY A 1 79 ? -9.864 -0.886 3.308 1.00 14.23 79 GLY A C 1
ATOM 643 O O . GLY A 1 79 ? -9.885 0.035 2.452 1.00 16.78 79 GLY A O 1
ATOM 644 N N . PHE A 1 80 ? -8.750 -1.175 3.965 1.00 14.22 80 PHE A N 1
ATOM 645 C CA . PHE A 1 80 ? -7.496 -0.456 3.802 1.00 14.38 80 PHE A CA 1
ATOM 646 C C . PHE A 1 80 ? -6.450 -1.310 3.011 1.00 15.44 80 PHE A C 1
ATOM 647 O O . PHE A 1 80 ? -6.143 -2.437 3.337 1.00 16.25 80 PHE A O 1
ATOM 655 N N . SER A 1 81 ? -5.984 -0.718 1.881 1.00 17.91 81 SER A N 1
ATOM 656 C CA . SER A 1 81 ? -4.963 -1.419 0.994 1.00 18.76 81 SER A CA 1
ATOM 657 C C . SER A 1 81 ? -5.482 -2.830 0.388 1.00 19.48 81 SER A C 1
ATOM 658 O O . SER A 1 81 ? -6.563 -2.846 -0.288 1.00 18.37 81 SER A O 1
ATOM 661 N N . PHE A 1 82 ? -4.915 -3.998 0.661 1.00 17.06 82 PHE A N 1
ATOM 662 C CA . PHE A 1 82 ? -5.506 -5.267 0.424 1.00 17.34 82 PHE A CA 1
ATOM 663 C C . PHE A 1 82 ? -6.924 -5.416 0.988 1.00 16.17 82 PHE A C 1
ATOM 664 O O . PHE A 1 82 ? -7.690 -6.260 0.497 1.00 16.34 82 PHE A O 1
ATOM 672 N N . GLY A 1 83 ? -7.182 -4.718 2.079 1.00 15.91 83 GLY A N 1
ATOM 673 C CA . GLY A 1 83 ? -8.464 -4.699 2.607 1.00 16.00 83 GLY A CA 1
ATOM 674 C C . GLY A 1 83 ? -9.566 -4.350 1.670 1.00 16.25 83 GLY A C 1
ATOM 675 O O . GLY A 1 83 ? -10.717 -4.772 1.830 1.00 16.64 83 GLY A O 1
ATOM 676 N N . GLY A 1 84 ? -9.210 -3.604 0.609 1.00 16.80 84 GLY A N 1
ATOM 677 C CA . GLY A 1 84 ? -10.193 -3.435 -0.471 1.00 17.13 84 GLY A CA 1
ATOM 678 C C . GLY A 1 84 ? -10.691 -4.699 -1.075 1.00 17.23 84 GLY A C 1
ATOM 679 O O . GLY A 1 84 ? -11.862 -4.891 -1.464 1.00 16.94 84 GLY A O 1
ATOM 680 N N . ILE A 1 85 ? -9.823 -5.660 -1.318 1.00 16.86 85 ILE A N 1
ATOM 681 C CA . ILE A 1 85 ? -10.188 -6.959 -1.862 1.00 17.14 85 ILE A CA 1
ATOM 682 C C . ILE A 1 85 ? -11.083 -7.664 -0.897 1.00 17.20 85 ILE A C 1
ATOM 683 O O . ILE A 1 85 ? -12.124 -8.269 -1.174 1.00 17.23 85 ILE A O 1
ATOM 688 N N . ASN A 1 86 ? -10.719 -7.667 0.413 1.00 15.51 86 ASN A N 1
ATOM 689 C CA . ASN A 1 86 ? -11.568 -8.332 1.438 1.00 14.62 86 ASN A CA 1
ATOM 690 C C . ASN A 1 86 ? -13.030 -7.771 1.507 1.00 16.25 86 ASN A C 1
ATOM 691 O O . ASN A 1 86 ? -13.926 -8.551 1.698 1.00 16.42 86 ASN A O 1
ATOM 696 N N . ILE A 1 87 ? -13.121 -6.464 1.419 1.00 16.43 87 ILE A N 1
ATOM 697 C CA . ILE A 1 87 ? -14.466 -5.840 1.578 1.00 15.46 87 ILE A CA 1
ATOM 698 C C . ILE A 1 87 ? -15.265 -6.137 0.265 1.00 17.18 87 ILE A C 1
ATOM 699 O O . ILE A 1 87 ? -16.474 -6.316 0.434 1.00 18.20 87 ILE A O 1
ATOM 704 N N . ALA A 1 88 ? -14.610 -6.239 -0.895 1.00 16.35 88 ALA A N 1
ATOM 705 C CA . ALA A 1 88 ? -15.342 -6.593 -2.134 1.00 17.71 88 ALA A CA 1
ATOM 706 C C . ALA A 1 88 ? -15.814 -8.005 -1.976 1.00 18.68 88 ALA A C 1
ATOM 707 O O . ALA A 1 88 ? -16.975 -8.311 -2.320 1.00 18.45 88 ALA A O 1
ATOM 709 N N . LEU A 1 89 ? -15.044 -8.961 -1.441 1.00 17.53 89 LEU A N 1
ATOM 710 C CA . LEU A 1 89 ? -15.425 -10.294 -1.240 1.00 17.53 89 LEU A CA 1
ATOM 711 C C . LEU A 1 89 ? -16.628 -10.347 -0.268 1.00 17.97 89 LEU A C 1
ATOM 712 O O . LEU A 1 89 ? -17.614 -11.102 -0.527 1.00 20.43 89 LEU A O 1
ATOM 717 N N . ALA A 1 90 ? -16.603 -9.543 0.767 1.00 17.62 90 ALA A N 1
ATOM 718 C CA . ALA A 1 90 ? -17.679 -9.532 1.718 1.00 17.78 90 ALA A CA 1
ATOM 719 C C . ALA A 1 90 ? -18.977 -8.984 1.089 1.00 17.44 90 ALA A C 1
ATOM 720 O O . ALA A 1 90 ? -20.099 -9.483 1.402 1.00 20.05 90 ALA A O 1
ATOM 722 N N . ALA A 1 91 ? -18.802 -7.958 0.271 1.00 19.66 91 ALA A N 1
ATOM 723 C CA . ALA A 1 91 ? -19.957 -7.274 -0.336 1.00 21.27 91 ALA A CA 1
ATOM 724 C C . ALA A 1 91 ? -20.618 -8.229 -1.347 1.00 23.01 91 ALA A C 1
ATOM 725 O O . ALA A 1 91 ? -21.844 -8.099 -1.617 1.00 21.36 91 ALA A O 1
ATOM 727 N N . ASP A 1 92 ? -19.879 -9.211 -1.832 1.00 20.85 92 ASP A N 1
ATOM 728 C CA . ASP A 1 92 ? -20.459 -10.167 -2.789 1.00 22.41 92 ASP A CA 1
ATOM 729 C C . ASP A 1 92 ? -21.245 -11.213 -2.033 1.00 23.01 92 ASP A C 1
ATOM 730 O O . ASP A 1 92 ? -22.169 -11.867 -2.632 1.00 26.16 92 ASP A O 1
ATOM 735 N N . ILE A 1 93 ? -21.110 -11.366 -0.749 1.00 20.73 93 ILE A N 1
ATOM 736 C CA . ILE A 1 93 ? -21.823 -12.277 0.072 1.00 21.95 93 ILE A CA 1
ATOM 737 C C . ILE A 1 93 ? -22.990 -11.696 0.860 1.00 23.23 93 ILE A C 1
ATOM 738 O O . ILE A 1 93 ? -24.097 -12.230 0.888 1.00 23.04 93 ILE A O 1
ATOM 743 N N . PHE A 1 94 ? -22.767 -10.529 1.471 1.00 21.71 94 PHE A N 1
ATOM 744 C CA . PHE A 1 94 ? -23.676 -9.844 2.288 1.00 20.04 94 PHE A CA 1
ATOM 745 C C . PHE A 1 94 ? -23.913 -8.387 1.848 1.00 20.72 94 PHE A C 1
ATOM 746 O O . PHE A 1 94 ? -23.823 -7.488 2.670 1.00 21.20 94 PHE A O 1
ATOM 754 N N . PRO A 1 95 ? -24.364 -8.127 0.604 1.00 22.63 95 PRO A N 1
ATOM 755 C CA . PRO A 1 95 ? -24.502 -6.784 0.183 1.00 23.00 95 PRO A CA 1
ATOM 756 C C . PRO A 1 95 ? -25.496 -6.041 0.975 1.00 24.83 95 PRO A C 1
ATOM 757 O O . PRO A 1 95 ? -25.285 -4.874 1.207 1.00 25.43 95 PRO A O 1
ATOM 761 N N . ALA A 1 96 ? -26.523 -6.698 1.490 1.00 24.30 96 ALA A N 1
ATOM 762 C CA . ALA A 1 96 ? -27.494 -5.996 2.260 1.00 24.11 96 ALA A CA 1
ATOM 763 C C . ALA A 1 96 ? -27.144 -5.497 3.639 1.00 25.93 96 ALA A C 1
ATOM 764 O O . ALA A 1 96 ? -27.957 -4.834 4.370 1.00 26.69 96 ALA A O 1
ATOM 766 N N . LYS A 1 97 ? -26.044 -6.027 4.178 1.00 22.83 97 LYS A N 1
ATOM 767 C CA . LYS A 1 97 ? -25.484 -5.550 5.404 1.00 23.29 97 LYS A CA 1
ATOM 768 C C . LYS A 1 97 ? -24.550 -4.350 5.335 1.00 21.02 97 LYS A C 1
ATOM 769 O O . LYS A 1 97 ? -24.020 -3.993 6.375 1.00 20.84 97 LYS A O 1
ATOM 775 N N . ILE A 1 98 ? -24.288 -3.868 4.156 1.00 21.48 98 ILE A N 1
ATOM 776 C CA . ILE A 1 98 ? -23.322 -2.860 3.957 1.00 23.02 98 ILE A CA 1
ATOM 777 C C . ILE A 1 98 ? -24.013 -1.659 3.442 1.00 24.21 98 ILE A C 1
ATOM 778 O O . ILE A 1 98 ? -24.526 -1.680 2.339 1.00 25.91 98 ILE A O 1
ATOM 783 N N . LYS A 1 99 ? -23.962 -0.610 4.223 1.00 21.98 99 LYS A N 1
ATOM 784 C CA . LYS A 1 99 ? -24.518 0.754 3.753 1.00 24.88 99 LYS A CA 1
ATOM 785 C C . LYS A 1 99 ? -23.632 1.393 2.707 1.00 26.18 99 LYS A C 1
ATOM 786 O O . LYS A 1 99 ? -24.093 1.804 1.712 1.00 26.34 99 LYS A O 1
ATOM 792 N N . VAL A 1 100 ? -22.293 1.359 2.938 1.00 21.03 100 VAL A N 1
ATOM 793 C CA . VAL A 1 100 ? -21.369 1.837 1.978 1.00 21.08 100 VAL A CA 1
ATOM 794 C C . VAL A 1 100 ? -19.967 1.203 2.239 1.00 19.74 100 VAL A C 1
ATOM 795 O O . VAL A 1 100 ? -19.651 0.906 3.444 1.00 20.99 100 VAL A O 1
ATOM 799 N N . LEU A 1 101 ? -19.358 0.869 1.120 1.00 19.08 101 LEU A N 1
ATOM 800 C CA . LEU A 1 101 ? -17.910 0.369 1.137 1.00 18.59 101 LEU A CA 1
ATOM 801 C C . LEU A 1 101 ? -17.042 1.631 1.099 1.00 20.52 101 LEU A C 1
ATOM 802 O O . LEU A 1 101 ? -17.149 2.514 0.194 1.00 23.37 101 LEU A O 1
ATOM 807 N N . VAL A 1 102 ? -16.025 1.732 1.978 1.00 18.46 102 VAL A N 1
ATOM 808 C CA . VAL A 1 102 ? -15.050 2.810 1.933 1.00 18.80 102 VAL A CA 1
ATOM 809 C C . VAL A 1 102 ? -13.683 2.174 1.573 1.00 18.35 102 VAL A C 1
ATOM 810 O O . VAL A 1 102 ? -13.129 1.414 2.352 1.00 17.35 102 VAL A O 1
ATOM 814 N N . PHE A 1 103 ? -13.219 2.478 0.388 1.00 18.27 103 PHE A N 1
ATOM 815 C CA . PHE A 1 103 ? -11.911 2.008 -0.130 1.00 17.74 103 PHE A CA 1
ATOM 816 C C . PHE A 1 103 ? -10.942 3.062 0.308 1.00 17.79 103 PHE A C 1
ATOM 817 O O . PHE A 1 103 ? -10.834 4.137 -0.255 1.00 18.99 103 PHE A O 1
ATOM 825 N N . LEU A 1 104 ? -10.094 2.734 1.336 1.00 17.20 104 LEU A N 1
ATOM 826 C CA . LEU A 1 104 ? -9.137 3.583 1.989 1.00 17.21 104 LEU A CA 1
ATOM 827 C C . LEU A 1 104 ? -7.741 3.278 1.459 1.00 17.64 104 LEU A C 1
ATOM 828 O O . LEU A 1 104 ? -7.248 2.208 1.782 1.00 17.52 104 LEU A O 1
ATOM 833 N N . ASN A 1 105 ? -7.170 4.062 0.539 1.00 18.15 105 ASN A N 1
ATOM 834 C CA . ASN A 1 105 ? -5.844 3.684 -0.021 1.00 17.95 105 ASN A CA 1
ATOM 835 C C . ASN A 1 105 ? -5.768 2.265 -0.434 1.00 18.92 105 ASN A C 1
ATOM 836 O O . ASN A 1 105 ? -4.783 1.566 -0.191 1.00 18.64 105 ASN A O 1
ATOM 841 N N . ALA A 1 106 ? -6.849 1.815 -1.079 1.00 16.78 106 ALA A N 1
ATOM 842 C CA . ALA A 1 106 ? -7.133 0.442 -1.262 1.00 17.76 106 ALA A CA 1
ATOM 843 C C . ALA A 1 106 ? -7.103 -0.022 -2.669 1.00 18.99 106 ALA A C 1
ATOM 844 O O . ALA A 1 106 ? -7.334 0.766 -3.616 1.00 18.90 106 ALA A O 1
ATOM 846 N N . PHE A 1 107 ? -6.981 -1.356 -2.844 1.00 18.22 107 PHE A N 1
ATOM 847 C CA . PHE A 1 107 ? -7.200 -1.980 -4.136 1.00 19.11 107 PHE A CA 1
ATOM 848 C C . PHE A 1 107 ? -8.742 -2.009 -4.324 1.00 18.65 107 PHE A C 1
ATOM 849 O O . PHE A 1 107 ? -9.512 -2.435 -3.460 1.00 19.15 107 PHE A O 1
ATOM 857 N N . LEU A 1 108 ? -9.186 -1.533 -5.528 1.00 20.55 108 LEU A N 1
ATOM 858 C CA . LEU A 1 108 ? -10.597 -1.385 -5.883 1.00 21.78 108 LEU A CA 1
ATOM 859 C C . LEU A 1 108 ? -10.810 -2.320 -7.107 1.00 23.44 108 LEU A C 1
ATOM 860 O O . LEU A 1 108 ? -10.470 -1.892 -8.273 1.00 23.05 108 LEU A O 1
ATOM 865 N N . PRO A 1 109 ? -11.336 -3.556 -6.843 1.00 20.70 109 PRO A N 1
ATOM 866 C CA . PRO A 1 109 ? -11.450 -4.511 -7.927 1.00 23.58 109 PRO A CA 1
ATOM 867 C C . PRO A 1 109 ? -12.708 -4.129 -8.729 1.00 24.16 109 PRO A C 1
ATOM 868 O O . PRO A 1 109 ? -13.579 -3.455 -8.289 1.00 24.34 109 PRO A O 1
ATOM 872 N N . ASP A 1 110 ? -12.738 -4.665 -9.919 1.00 25.28 110 ASP A N 1
ATOM 873 C CA . ASP A 1 110 ? -13.970 -4.520 -10.795 1.00 25.40 110 ASP A CA 1
ATOM 874 C C . ASP A 1 110 ? -14.794 -5.775 -10.888 1.00 28.37 110 ASP A C 1
ATOM 875 O O . ASP A 1 110 ? -14.531 -6.765 -10.267 1.00 27.52 110 ASP A O 1
ATOM 880 N N . THR A 1 111 ? -15.847 -5.790 -11.789 1.00 26.59 111 THR A N 1
ATOM 881 C CA . THR A 1 111 ? -16.676 -6.967 -11.959 1.00 29.35 111 THR A CA 1
ATOM 882 C C . THR A 1 111 ? -16.437 -7.561 -13.458 1.00 30.10 111 THR A C 1
ATOM 883 O O . THR A 1 111 ? -17.244 -8.324 -13.959 1.00 40.18 111 THR A O 1
ATOM 887 N N . THR A 1 112 ? -15.469 -7.088 -14.130 1.00 31.71 112 THR A N 1
ATOM 888 C CA . THR A 1 112 ? -15.098 -7.461 -15.491 1.00 32.86 112 THR A CA 1
ATOM 889 C C . THR A 1 112 ? -13.871 -8.301 -15.644 1.00 37.23 112 THR A C 1
ATOM 890 O O . THR A 1 112 ? -13.872 -9.185 -16.464 1.00 36.66 112 THR A O 1
ATOM 894 N N . HIS A 1 113 ? -12.743 -7.956 -14.982 1.00 30.70 113 HIS A N 1
ATOM 895 C CA . HIS A 1 113 ? -11.494 -8.655 -15.063 1.00 32.26 113 HIS A CA 1
ATOM 896 C C . HIS A 1 113 ? -11.442 -9.656 -13.868 1.00 29.24 113 HIS A C 1
ATOM 897 O O . HIS A 1 113 ? -12.304 -9.682 -13.007 1.00 27.91 113 HIS A O 1
ATOM 904 N N . VAL A 1 114 ? -10.523 -10.569 -13.989 1.00 31.49 114 VAL A N 1
ATOM 905 C CA . VAL A 1 114 ? -10.349 -11.548 -12.927 1.00 31.43 114 VAL A CA 1
ATOM 906 C C . VAL A 1 114 ? -10.068 -10.780 -11.595 1.00 26.71 114 VAL A C 1
ATOM 907 O O . VAL A 1 114 ? -9.509 -9.726 -11.656 1.00 26.13 114 VAL A O 1
ATOM 911 N N . PRO A 1 115 ? -10.416 -11.384 -10.437 1.00 25.76 115 PRO A N 1
ATOM 912 C CA . PRO A 1 115 ? -10.271 -10.649 -9.154 1.00 25.00 115 PRO A CA 1
ATOM 913 C C . PRO A 1 115 ? -8.859 -10.106 -8.880 1.00 23.53 115 PRO A C 1
ATOM 914 O O . PRO A 1 115 ? -8.799 -9.179 -8.095 1.00 23.28 115 PRO A O 1
ATOM 918 N N . SER A 1 116 ? -7.813 -10.759 -9.343 1.00 22.30 116 SER A N 1
ATOM 919 C CA . SER A 1 116 ? -6.414 -10.329 -9.148 1.00 21.46 116 SER A CA 1
ATOM 920 C C . SER A 1 116 ? -5.957 -9.125 -10.016 1.00 23.20 116 SER A C 1
ATOM 921 O O . SER A 1 116 ? -4.907 -8.579 -9.786 1.00 23.74 116 SER A O 1
ATOM 924 N N . HIS A 1 117 ? -6.870 -8.637 -10.906 1.00 22.67 117 HIS A N 1
ATOM 925 C CA . HIS A 1 117 ? -6.463 -7.690 -11.952 1.00 25.84 117 HIS A CA 1
ATOM 926 C C . HIS A 1 117 ? -5.701 -6.491 -11.433 1.00 25.25 117 HIS A C 1
ATOM 927 O O . HIS A 1 117 ? -4.600 -6.198 -11.860 1.00 23.62 117 HIS A O 1
ATOM 934 N N . VAL A 1 118 ? -6.268 -5.811 -10.404 1.00 24.57 118 VAL A N 1
ATOM 935 C CA . VAL A 1 118 ? -5.636 -4.574 -9.952 1.00 24.64 118 VAL A CA 1
ATOM 936 C C . VAL A 1 118 ? -4.318 -4.856 -9.182 1.00 24.64 118 VAL A C 1
ATOM 937 O O . VAL A 1 118 ? -3.394 -4.065 -9.176 1.00 23.39 118 VAL A O 1
ATOM 941 N N . LEU A 1 119 ? -4.229 -6.015 -8.515 1.00 23.22 119 LEU A N 1
ATOM 942 C CA . LEU A 1 119 ? -3.014 -6.469 -7.839 1.00 24.62 119 LEU A CA 1
ATOM 943 C C . LEU A 1 119 ? -1.935 -6.774 -8.886 1.00 21.79 119 LEU A C 1
ATOM 944 O O . LEU A 1 119 ? -0.772 -6.353 -8.729 1.00 21.96 119 LEU A O 1
ATOM 949 N N . ASP A 1 120 ? -2.318 -7.497 -9.958 1.00 21.32 120 ASP A N 1
ATOM 950 C CA . ASP A 1 120 ? -1.373 -7.828 -11.010 1.00 22.90 120 ASP A CA 1
ATOM 951 C C . ASP A 1 120 ? -0.817 -6.537 -11.664 1.00 22.13 120 ASP A C 1
ATOM 952 O O . ASP A 1 120 ? 0.377 -6.462 -11.870 1.00 22.13 120 ASP A O 1
ATOM 957 N N . LYS A 1 121 ? -1.722 -5.532 -11.859 1.00 23.21 121 LYS A N 1
ATOM 958 C CA . LYS A 1 121 ? -1.222 -4.224 -12.385 1.00 26.44 121 LYS A CA 1
ATOM 959 C C . LYS A 1 121 ? -0.279 -3.500 -11.511 1.00 24.46 121 LYS A C 1
ATOM 960 O O . LYS A 1 121 ? 0.744 -2.979 -11.906 1.00 23.81 121 LYS A O 1
ATOM 966 N N . LEU A 1 122 ? -0.576 -3.465 -10.171 1.00 21.59 122 LEU A N 1
ATOM 967 C CA . LEU A 1 122 ? 0.346 -2.800 -9.310 1.00 23.12 122 LEU A CA 1
ATOM 968 C C . LEU A 1 122 ? 1.673 -3.552 -9.298 1.00 21.68 122 LEU A C 1
ATOM 969 O O . LEU A 1 122 ? 2.732 -2.963 -9.293 1.00 22.38 122 LEU A O 1
ATOM 974 N N . MET A 1 123 ? 1.697 -4.887 -9.313 1.00 21.25 123 MET A N 1
ATOM 975 C CA . MET A 1 123 ? 2.889 -5.572 -9.313 1.00 21.48 123 MET A CA 1
ATOM 976 C C . MET A 1 123 ? 3.770 -5.399 -10.553 1.00 23.47 123 MET A C 1
ATOM 977 O O . MET A 1 123 ? 4.977 -5.418 -10.473 1.00 24.14 123 MET A O 1
ATOM 982 N N . GLU A 1 124 ? 3.102 -5.164 -11.684 1.00 22.45 124 GLU A N 1
ATOM 983 C CA . GLU A 1 124 ? 3.880 -4.757 -12.909 1.00 23.53 124 GLU A CA 1
ATOM 984 C C . GLU A 1 124 ? 4.500 -3.381 -12.771 1.00 22.31 124 GLU A C 1
ATOM 985 O O . GLU A 1 124 ? 5.552 -3.049 -13.393 1.00 21.73 124 GLU A O 1
ATOM 991 N N . MET A 1 125 ? 3.797 -2.493 -12.128 1.00 22.73 125 MET A N 1
ATOM 992 C CA . MET A 1 125 ? 4.166 -1.067 -12.066 1.00 22.59 125 MET A CA 1
ATOM 993 C C . MET A 1 125 ? 5.257 -0.805 -11.036 1.00 24.37 125 MET A C 1
ATOM 994 O O . MET A 1 125 ? 6.219 0.018 -11.197 1.00 25.66 125 MET A O 1
ATOM 999 N N . PHE A 1 126 ? 5.191 -1.439 -9.870 1.00 22.70 126 PHE A N 1
ATOM 1000 C CA . PHE A 1 126 ? 5.823 -0.837 -8.715 1.00 24.77 126 PHE A CA 1
ATOM 1001 C C . PHE A 1 126 ? 7.253 -1.281 -8.574 1.00 28.33 126 PHE A C 1
ATOM 1002 O O . PHE A 1 126 ? 7.602 -2.531 -8.440 1.00 28.98 126 PHE A O 1
ATOM 1010 N N . GLY A 1 127 ? 8.187 -0.300 -8.460 1.00 27.94 127 GLY A N 1
ATOM 1011 C CA . GLY A 1 127 ? 9.605 -0.623 -8.385 1.00 29.58 127 GLY A CA 1
ATOM 1012 C C . GLY A 1 127 ? 10.292 -0.233 -7.108 1.00 29.95 127 GLY A C 1
ATOM 1013 O O . GLY A 1 127 ? 11.494 -0.274 -6.990 1.00 29.73 127 GLY A O 1
ATOM 1014 N N . GLY A 1 128 ? 9.513 -0.097 -6.061 1.00 27.33 128 GLY A N 1
ATOM 1015 C CA . GLY A 1 128 ? 10.073 0.387 -4.762 1.00 28.17 128 GLY A CA 1
ATOM 1016 C C . GLY A 1 128 ? 9.949 -0.673 -3.639 1.00 26.08 128 GLY A C 1
ATOM 1017 O O . GLY A 1 128 ? 10.037 -0.164 -2.489 1.00 25.14 128 GLY A O 1
ATOM 1018 N N . TRP A 1 129 ? 10.015 -1.982 -3.950 1.00 24.17 129 TRP A N 1
ATOM 1019 C CA . TRP A 1 129 ? 9.918 -3.004 -2.787 1.00 21.72 129 TRP A CA 1
ATOM 1020 C C . TRP A 1 129 ? 11.094 -3.028 -1.925 1.00 22.89 129 TRP A C 1
ATOM 1021 O O . TRP A 1 129 ? 10.976 -3.457 -0.768 1.00 19.12 129 TRP A O 1
ATOM 1032 N N . GLY A 1 130 ? 12.255 -2.530 -2.363 1.00 22.06 130 GLY A N 1
ATOM 1033 C CA . GLY A 1 130 ? 13.333 -2.307 -1.444 1.00 21.32 130 GLY A CA 1
ATOM 1034 C C . GLY A 1 130 ? 13.846 -3.612 -0.831 1.00 20.30 130 GLY A C 1
ATOM 1035 O O . GLY A 1 130 ? 14.137 -4.630 -1.494 1.00 24.28 130 GLY A O 1
ATOM 1036 N N . ASP A 1 131 ? 13.901 -3.638 0.540 1.00 19.65 131 ASP A N 1
ATOM 1037 C CA . ASP A 1 131 ? 14.371 -4.799 1.269 1.00 18.21 131 ASP A CA 1
ATOM 1038 C C . ASP A 1 131 ? 13.234 -5.827 1.683 1.00 19.42 131 ASP A C 1
ATOM 1039 O O . ASP A 1 131 ? 13.422 -6.747 2.453 1.00 20.00 131 ASP A O 1
ATOM 1044 N N . THR A 1 132 ? 12.092 -5.701 1.010 1.00 17.82 132 THR A N 1
ATOM 1045 C CA . THR A 1 132 ? 11.044 -6.657 1.096 1.00 18.56 132 THR A CA 1
ATOM 1046 C C . THR A 1 132 ? 11.569 -7.980 0.663 1.00 20.31 132 THR A C 1
ATOM 1047 O O . THR A 1 132 ? 12.219 -8.037 -0.393 1.00 21.90 132 THR A O 1
ATOM 1051 N N . GLU A 1 133 ? 11.155 -9.046 1.362 1.00 19.75 133 GLU A N 1
ATOM 1052 C CA A GLU A 1 133 ? 11.508 -10.389 1.091 0.50 20.81 133 GLU A CA 1
ATOM 1053 C CA B GLU A 1 133 ? 11.499 -10.388 0.998 0.50 20.66 133 GLU A CA 1
ATOM 1054 C C . GLU A 1 133 ? 10.329 -11.091 0.434 1.00 20.04 133 GLU A C 1
ATOM 1055 O O . GLU A 1 133 ? 9.271 -11.239 1.098 1.00 18.92 133 GLU A O 1
ATOM 1066 N N . PHE A 1 134 ? 10.493 -11.567 -0.788 1.00 20.33 134 PHE A N 1
ATOM 1067 C CA . PHE A 1 134 ? 9.505 -12.319 -1.498 1.00 20.94 134 PHE A CA 1
ATOM 1068 C C . PHE A 1 134 ? 9.798 -13.791 -1.407 1.00 21.74 134 PHE A C 1
ATOM 1069 O O . PHE A 1 134 ? 11.006 -14.205 -1.538 1.00 23.97 134 PHE A O 1
ATOM 1077 N N . SER A 1 135 ? 8.843 -14.661 -1.223 1.00 21.64 135 SER A N 1
ATOM 1078 C CA . SER A 1 135 ? 9.005 -16.096 -1.153 1.00 22.24 135 SER A CA 1
ATOM 1079 C C . SER A 1 135 ? 7.791 -16.818 -1.566 1.00 23.84 135 SER A C 1
ATOM 1080 O O . SER A 1 135 ? 6.799 -16.215 -1.896 1.00 22.85 135 SER A O 1
ATOM 1083 N N . SER A 1 136 ? 7.895 -18.126 -1.768 1.00 26.94 136 SER A N 1
ATOM 1084 C CA . SER A 1 136 ? 6.757 -19.011 -2.244 1.00 29.55 136 SER A CA 1
ATOM 1085 C C . SER A 1 136 ? 6.563 -20.114 -1.224 1.00 28.45 136 SER A C 1
ATOM 1086 O O . SER A 1 136 ? 7.562 -20.592 -0.641 1.00 29.61 136 SER A O 1
ATOM 1089 N N . HIS A 1 137 ? 5.395 -20.700 -1.161 1.00 24.72 137 HIS A N 1
ATOM 1090 C CA . HIS A 1 137 ? 5.117 -21.861 -0.468 1.00 29.34 137 HIS A CA 1
ATOM 1091 C C . HIS A 1 137 ? 4.210 -22.749 -1.271 1.00 26.52 137 HIS A C 1
ATOM 1092 O O . HIS A 1 137 ? 3.239 -22.293 -1.898 1.00 26.77 137 HIS A O 1
ATOM 1099 N N . GLU A 1 138 ? 4.612 -24.025 -1.437 1.00 24.99 138 GLU A N 1
ATOM 1100 C CA . GLU A 1 138 ? 3.801 -24.868 -2.286 1.00 25.92 138 GLU A CA 1
ATOM 1101 C C . GLU A 1 138 ? 2.686 -25.527 -1.537 1.00 27.48 138 GLU A C 1
ATOM 1102 O O . GLU A 1 138 ? 2.955 -26.100 -0.403 1.00 24.31 138 GLU A O 1
ATOM 1108 N N . THR A 1 139 ? 1.478 -25.385 -2.056 1.00 26.83 139 THR A N 1
ATOM 1109 C CA . THR A 1 139 ? 0.329 -25.991 -1.433 1.00 29.27 139 THR A CA 1
ATOM 1110 C C . THR A 1 139 ? -0.166 -27.124 -2.349 1.00 28.96 139 THR A C 1
ATOM 1111 O O . THR A 1 139 ? 0.288 -27.282 -3.470 1.00 27.74 139 THR A O 1
ATOM 1115 N N . ARG A 1 140 ? -1.083 -27.937 -1.788 1.00 33.19 140 ARG A N 1
ATOM 1116 C CA . ARG A 1 140 ? -1.612 -29.009 -2.621 1.00 37.11 140 ARG A CA 1
ATOM 1117 C C . ARG A 1 140 ? -2.328 -28.436 -3.960 1.00 33.56 140 ARG A C 1
ATOM 1118 O O . ARG A 1 140 ? -2.430 -29.172 -4.899 1.00 32.51 140 ARG A O 1
ATOM 1126 N N . ASN A 1 141 ? -2.779 -27.187 -4.021 1.00 34.71 141 ASN A N 1
ATOM 1127 C CA . ASN A 1 141 ? -3.399 -26.568 -5.186 1.00 34.49 141 ASN A CA 1
ATOM 1128 C C . ASN A 1 141 ? -2.562 -25.541 -5.933 1.00 36.16 141 ASN A C 1
ATOM 1129 O O . ASN A 1 141 ? -2.997 -24.983 -6.919 1.00 37.57 141 ASN A O 1
ATOM 1134 N N . GLY A 1 142 ? -1.297 -25.392 -5.621 1.00 34.71 142 GLY A N 1
ATOM 1135 C CA . GLY A 1 142 ? -0.564 -24.425 -6.390 1.00 34.07 142 GLY A CA 1
ATOM 1136 C C . GLY A 1 142 ? 0.411 -23.683 -5.471 1.00 29.83 142 GLY A C 1
ATOM 1137 O O . GLY A 1 142 ? 0.372 -23.767 -4.217 1.00 26.56 142 GLY A O 1
ATOM 1138 N N . THR A 1 143 ? 1.304 -23.027 -6.142 1.00 27.73 143 THR A N 1
ATOM 1139 C CA . THR A 1 143 ? 2.157 -22.034 -5.506 1.00 26.32 143 THR A CA 1
ATOM 1140 C C . THR A 1 143 ? 1.323 -20.872 -4.869 1.00 26.01 143 THR A C 1
ATOM 1141 O O . THR A 1 143 ? 0.431 -20.346 -5.471 1.00 24.78 143 THR A O 1
ATOM 1145 N N . MET A 1 144 ? 1.767 -20.526 -3.658 1.00 23.22 144 MET A N 1
ATOM 1146 C CA . MET A 1 144 ? 1.247 -19.350 -2.933 1.00 23.14 144 MET A CA 1
ATOM 1147 C C . MET A 1 144 ? 2.432 -18.393 -2.765 1.00 20.02 144 MET A C 1
ATOM 1148 O O . MET A 1 144 ? 3.379 -18.711 -2.153 1.00 22.30 144 MET A O 1
ATOM 1153 N N . SER A 1 145 ? 2.350 -17.182 -3.267 1.00 18.77 145 SER A N 1
ATOM 1154 C CA . SER A 1 145 ? 3.347 -16.209 -3.146 1.00 19.43 145 SER A CA 1
ATOM 1155 C C . SER A 1 145 ? 3.131 -15.424 -1.874 1.00 19.03 145 SER A C 1
ATOM 1156 O O . SER A 1 145 ? 2.033 -15.017 -1.591 1.00 20.47 145 SER A O 1
ATOM 1159 N N . LEU A 1 146 ? 4.256 -15.243 -1.203 1.00 17.68 146 LEU A N 1
ATOM 1160 C CA . LEU A 1 146 ? 4.334 -14.590 0.130 1.00 15.86 146 LEU A CA 1
ATOM 1161 C C . LEU A 1 146 ? 5.217 -13.358 0.093 1.00 16.44 146 LEU A C 1
ATOM 1162 O O . LEU A 1 146 ? 6.187 -13.199 -0.716 1.00 18.68 146 LEU A O 1
ATOM 1167 N N . LEU A 1 147 ? 5.005 -12.430 1.050 1.00 14.14 147 LEU A N 1
ATOM 1168 C CA . LEU A 1 147 ? 5.912 -11.315 1.210 1.00 16.07 147 LEU A CA 1
ATOM 1169 C C . LEU A 1 147 ? 6.102 -10.942 2.690 1.00 16.83 147 LEU A C 1
ATOM 1170 O O . LEU A 1 147 ? 5.152 -11.141 3.457 1.00 16.05 147 LEU A O 1
ATOM 1175 N N . LYS A 1 148 ? 7.290 -10.495 3.014 1.00 16.88 148 LYS A N 1
ATOM 1176 C CA . LYS A 1 148 ? 7.607 -9.931 4.307 1.00 17.84 148 LYS A CA 1
ATOM 1177 C C . LYS A 1 148 ? 8.194 -8.627 4.072 1.00 18.44 148 LYS A C 1
ATOM 1178 O O . LYS A 1 148 ? 9.355 -8.576 3.487 1.00 17.50 148 LYS A O 1
ATOM 1184 N N . MET A 1 149 ? 7.557 -7.572 4.476 1.00 17.79 149 MET A N 1
ATOM 1185 C CA . MET A 1 149 ? 8.157 -6.218 4.375 1.00 18.25 149 MET A CA 1
ATOM 1186 C C . MET A 1 149 ? 9.462 -6.103 5.054 1.00 18.65 149 MET A C 1
ATOM 1187 O O . MET A 1 149 ? 9.795 -6.775 6.041 1.00 18.94 149 MET A O 1
ATOM 1192 N N . GLY A 1 150 ? 10.328 -5.317 4.360 1.00 19.49 150 GLY A N 1
ATOM 1193 C CA . GLY A 1 150 ? 11.544 -4.953 4.981 1.00 19.95 150 GLY A CA 1
ATOM 1194 C C . GLY A 1 150 ? 11.397 -3.593 5.717 1.00 17.76 150 GLY A C 1
ATOM 1195 O O . GLY A 1 150 ? 10.594 -2.752 5.308 1.00 16.84 150 GLY A O 1
ATOM 1196 N N . PRO A 1 151 ? 12.243 -3.347 6.728 1.00 16.98 151 PRO A N 1
ATOM 1197 C CA . PRO A 1 151 ? 12.063 -2.137 7.460 1.00 18.18 151 PRO A CA 1
ATOM 1198 C C . PRO A 1 151 ? 12.373 -0.821 6.676 1.00 20.99 151 PRO A C 1
ATOM 1199 O O . PRO A 1 151 ? 11.790 0.217 6.927 1.00 18.19 151 PRO A O 1
ATOM 1203 N N . LYS A 1 152 ? 13.311 -0.880 5.719 1.00 19.08 152 LYS A N 1
ATOM 1204 C CA . LYS A 1 152 ? 13.608 0.285 4.974 1.00 20.07 152 LYS A CA 1
ATOM 1205 C C . LYS A 1 152 ? 12.465 0.653 4.062 1.00 17.56 152 LYS A C 1
ATOM 1206 O O . LYS A 1 152 ? 12.089 1.836 3.908 1.00 18.80 152 LYS A O 1
ATOM 1212 N N . PHE A 1 153 ? 11.936 -0.370 3.442 1.00 17.50 153 PHE A N 1
ATOM 1213 C CA . PHE A 1 153 ? 10.750 -0.295 2.564 1.00 16.40 153 PHE A CA 1
ATOM 1214 C C . PHE A 1 153 ? 9.621 0.376 3.380 1.00 16.72 153 PHE A C 1
ATOM 1215 O O . PHE A 1 153 ? 8.928 1.214 2.935 1.00 16.72 153 PHE A O 1
ATOM 1223 N N . MET A 1 154 ? 9.401 -0.155 4.573 1.00 16.59 154 MET A N 1
ATOM 1224 C CA . MET A 1 154 ? 8.340 0.384 5.410 1.00 16.77 154 MET A CA 1
ATOM 1225 C C . MET A 1 154 ? 8.509 1.838 5.682 1.00 17.06 154 MET A C 1
ATOM 1226 O O . MET A 1 154 ? 7.600 2.642 5.589 1.00 16.62 154 MET A O 1
ATOM 1231 N N . LYS A 1 155 ? 9.729 2.218 6.033 1.00 16.22 155 LYS A N 1
ATOM 1232 C CA . LYS A 1 155 ? 9.939 3.617 6.375 1.00 18.25 155 LYS A CA 1
ATOM 1233 C C . LYS A 1 155 ? 9.768 4.539 5.210 1.00 19.53 155 LYS A C 1
ATOM 1234 O O . LYS A 1 155 ? 9.221 5.644 5.382 1.00 20.45 155 LYS A O 1
ATOM 1240 N N . ALA A 1 156 ? 10.243 4.056 4.087 1.00 19.23 156 ALA A N 1
ATOM 1241 C CA . ALA A 1 156 ? 10.201 4.948 2.894 1.00 21.75 156 ALA A CA 1
ATOM 1242 C C . ALA A 1 156 ? 8.901 4.995 2.156 1.00 20.70 156 ALA A C 1
ATOM 1243 O O . ALA A 1 156 ? 8.501 6.110 1.640 1.00 20.75 156 ALA A O 1
ATOM 1245 N N A ARG A 1 157 ? 8.199 3.877 2.130 0.50 18.90 157 ARG A N 1
ATOM 1246 N N B ARG A 1 157 ? 8.176 3.898 2.130 0.50 18.59 157 ARG A N 1
ATOM 1247 C CA A ARG A 1 157 ? 7.060 3.674 1.221 0.50 18.92 157 ARG A CA 1
ATOM 1248 C CA B ARG A 1 157 ? 7.013 3.783 1.244 0.50 18.59 157 ARG A CA 1
ATOM 1249 C C A ARG A 1 157 ? 5.711 3.705 1.943 0.50 18.07 157 ARG A C 1
ATOM 1250 C C B ARG A 1 157 ? 5.685 3.729 1.956 0.50 17.84 157 ARG A C 1
ATOM 1251 O O A ARG A 1 157 ? 4.698 3.906 1.349 0.50 16.82 157 ARG A O 1
ATOM 1252 O O B ARG A 1 157 ? 4.663 3.893 1.370 0.50 16.57 157 ARG A O 1
ATOM 1267 N N . LEU A 1 158 ? 5.666 3.391 3.262 1.00 16.10 158 LEU A N 1
ATOM 1268 C CA . LEU A 1 158 ? 4.391 3.295 4.015 1.00 16.04 158 LEU A CA 1
ATOM 1269 C C . LEU A 1 158 ? 4.258 4.252 5.117 1.00 15.67 158 LEU A C 1
ATOM 1270 O O . LEU A 1 158 ? 3.119 4.744 5.332 1.00 17.45 158 LEU A O 1
ATOM 1275 N N . TYR A 1 159 ? 5.347 4.486 5.899 1.00 15.63 159 TYR A N 1
ATOM 1276 C CA . TYR A 1 159 ? 5.259 5.213 7.195 1.00 16.32 159 TYR A CA 1
ATOM 1277 C C . TYR A 1 159 ? 5.982 6.603 7.147 1.00 17.76 159 TYR A C 1
ATOM 1278 O O . TYR A 1 159 ? 6.350 7.098 8.179 1.00 17.92 159 TYR A O 1
ATOM 1287 N N . GLN A 1 160 ? 6.267 7.064 5.947 1.00 17.64 160 GLN A N 1
ATOM 1288 C CA . GLN A 1 160 ? 7.201 8.237 5.898 1.00 17.96 160 GLN A CA 1
ATOM 1289 C C . GLN A 1 160 ? 6.687 9.468 6.575 1.00 19.81 160 GLN A C 1
ATOM 1290 O O . GLN A 1 160 ? 7.475 10.409 6.945 1.00 22.57 160 GLN A O 1
ATOM 1296 N N . ASN A 1 161 ? 5.382 9.632 6.778 1.00 20.15 161 ASN A N 1
ATOM 1297 C CA . ASN A 1 161 ? 4.826 10.764 7.441 1.00 20.33 161 ASN A CA 1
ATOM 1298 C C . ASN A 1 161 ? 4.236 10.368 8.801 1.00 20.77 161 ASN A C 1
ATOM 1299 O O . ASN A 1 161 ? 3.579 11.170 9.477 1.00 21.27 161 ASN A O 1
ATOM 1304 N N . CYS A 1 162 ? 4.625 9.171 9.318 1.00 19.52 162 CYS A N 1
ATOM 1305 C CA . CYS A 1 162 ? 4.117 8.821 10.646 1.00 18.21 162 CYS A CA 1
ATOM 1306 C C . CYS A 1 162 ? 5.055 9.179 11.754 1.00 18.58 162 CYS A C 1
ATOM 1307 O O . CYS A 1 162 ? 6.289 9.252 11.524 1.00 18.56 162 CYS A O 1
ATOM 1310 N N . PRO A 1 163 ? 4.571 9.374 12.977 1.00 18.98 163 PRO A N 1
ATOM 1311 C CA . PRO A 1 163 ? 5.465 9.495 14.141 1.00 17.41 163 PRO A CA 1
ATOM 1312 C C . PRO A 1 163 ? 6.444 8.336 14.195 1.00 18.46 163 PRO A C 1
ATOM 1313 O O . PRO A 1 163 ? 6.110 7.192 13.884 1.00 16.46 163 PRO A O 1
ATOM 1317 N N . ILE A 1 164 ? 7.651 8.610 14.639 1.00 17.37 164 ILE A N 1
ATOM 1318 C CA . ILE A 1 164 ? 8.601 7.574 14.755 1.00 17.23 164 ILE A CA 1
ATOM 1319 C C . ILE A 1 164 ? 8.098 6.398 15.645 1.00 15.94 164 ILE A C 1
ATOM 1320 O O . ILE A 1 164 ? 8.433 5.235 15.345 1.00 16.22 164 ILE A O 1
ATOM 1325 N N . GLU A 1 165 ? 7.358 6.663 16.699 1.00 15.65 165 GLU A N 1
ATOM 1326 C CA . GLU A 1 165 ? 6.857 5.585 17.570 1.00 16.66 165 GLU A CA 1
ATOM 1327 C C . GLU A 1 165 ? 5.964 4.677 16.734 1.00 15.38 165 GLU A C 1
ATOM 1328 O O . GLU A 1 165 ? 5.966 3.459 17.044 1.00 14.53 165 GLU A O 1
ATOM 1334 N N . ASP A 1 166 ? 5.180 5.206 15.826 1.00 15.13 166 ASP A N 1
ATOM 1335 C CA . ASP A 1 166 ? 4.335 4.322 15.029 1.00 15.14 166 ASP A CA 1
ATOM 1336 C C . ASP A 1 166 ? 5.151 3.388 14.175 1.00 14.71 166 ASP A C 1
ATOM 1337 O O . ASP A 1 166 ? 4.796 2.193 13.892 1.00 15.07 166 ASP A O 1
ATOM 1342 N N . TYR A 1 167 ? 6.203 3.914 13.555 1.00 15.11 167 TYR A N 1
ATOM 1343 C CA . TYR A 1 167 ? 7.102 3.077 12.788 1.00 14.10 167 TYR A CA 1
ATOM 1344 C C . TYR A 1 167 ? 7.769 2.012 13.668 1.00 15.09 167 TYR A C 1
ATOM 1345 O O . TYR A 1 167 ? 7.888 0.833 13.247 1.00 14.80 167 TYR A O 1
ATOM 1354 N N . GLU A 1 168 ? 8.165 2.317 14.882 1.00 13.84 168 GLU A N 1
ATOM 1355 C CA . GLU A 1 168 ? 8.739 1.363 15.769 1.00 14.49 168 GLU A CA 1
ATOM 1356 C C . GLU A 1 168 ? 7.723 0.252 16.168 1.00 14.12 168 GLU A C 1
ATOM 1357 O O . GLU A 1 168 ? 8.065 -0.912 16.208 1.00 13.74 168 GLU A O 1
ATOM 1363 N N . LEU A 1 169 ? 6.512 0.744 16.405 1.00 13.87 169 LEU A N 1
ATOM 1364 C CA . LEU A 1 169 ? 5.449 -0.231 16.753 1.00 13.69 169 LEU A CA 1
ATOM 1365 C C . LEU A 1 169 ? 5.265 -1.202 15.570 1.00 12.73 169 LEU A C 1
ATOM 1366 O O . LEU A 1 169 ? 5.169 -2.431 15.759 1.00 13.17 169 LEU A O 1
ATOM 1371 N N . ALA A 1 170 ? 5.220 -0.676 14.310 1.00 13.01 170 ALA A N 1
ATOM 1372 C CA . ALA A 1 170 ? 5.036 -1.488 13.154 1.00 14.34 170 ALA A CA 1
ATOM 1373 C C . ALA A 1 170 ? 6.167 -2.485 12.973 1.00 13.46 170 ALA A C 1
ATOM 1374 O O . ALA A 1 170 ? 5.991 -3.649 12.678 1.00 14.01 170 ALA A O 1
ATOM 1376 N N . LYS A 1 171 ? 7.429 -2.066 13.231 1.00 12.66 171 LYS A N 1
ATOM 1377 C CA . LYS A 1 171 ? 8.525 -3.025 13.180 1.00 13.29 171 LYS A CA 1
ATOM 1378 C C . LYS A 1 171 ? 8.365 -4.196 14.132 1.00 13.72 171 LYS A C 1
ATOM 1379 O O . LYS A 1 171 ? 8.858 -5.273 13.890 1.00 14.95 171 LYS A O 1
ATOM 1385 N N A MET A 1 172 ? 7.736 -3.877 15.293 0.60 13.04 172 MET A N 1
ATOM 1386 N N B MET A 1 172 ? 7.749 -3.957 15.293 0.40 13.67 172 MET A N 1
ATOM 1387 C CA A MET A 1 172 ? 7.474 -4.818 16.350 0.60 12.70 172 MET A CA 1
ATOM 1388 C CA B MET A 1 172 ? 7.582 -5.048 16.228 0.40 13.73 172 MET A CA 1
ATOM 1389 C C A MET A 1 172 ? 6.343 -5.823 16.058 0.60 12.24 172 MET A C 1
ATOM 1390 C C B MET A 1 172 ? 6.345 -5.883 16.033 0.40 12.88 172 MET A C 1
ATOM 1391 O O A MET A 1 172 ? 6.265 -6.879 16.708 0.60 14.02 172 MET A O 1
ATOM 1392 O O B MET A 1 172 ? 6.187 -6.878 16.741 0.40 14.10 172 MET A O 1
ATOM 1401 N N . LEU A 1 173 ? 5.480 -5.505 15.095 1.00 12.38 173 LEU A N 1
ATOM 1402 C CA . LEU A 1 173 ? 4.252 -6.274 14.897 1.00 12.38 173 LEU A CA 1
ATOM 1403 C C . LEU A 1 173 ? 4.013 -6.750 13.443 1.00 11.85 173 LEU A C 1
ATOM 1404 O O . LEU A 1 173 ? 3.182 -7.651 13.268 1.00 12.77 173 LEU A O 1
ATOM 1409 N N . HIS A 1 174 ? 4.688 -6.199 12.408 1.00 12.47 174 HIS A N 1
ATOM 1410 C CA . HIS A 1 174 ? 4.336 -6.725 11.090 1.00 13.93 174 HIS A CA 1
ATOM 1411 C C . HIS A 1 174 ? 4.822 -8.126 10.949 1.00 12.85 174 HIS A C 1
ATOM 1412 O O . HIS A 1 174 ? 5.771 -8.607 11.534 1.00 13.71 174 HIS A O 1
ATOM 1419 N N . ARG A 1 175 ? 4.070 -8.769 10.030 1.00 11.90 175 ARG A N 1
ATOM 1420 C CA . ARG A 1 175 ? 4.222 -10.158 9.736 1.00 12.21 175 ARG A CA 1
ATOM 1421 C C . ARG A 1 175 ? 4.281 -10.526 8.259 1.00 12.96 175 ARG A C 1
ATOM 1422 O O . ARG A 1 175 ? 3.780 -9.777 7.422 1.00 13.58 175 ARG A O 1
ATOM 1430 N N . GLN A 1 176 ? 4.933 -11.649 7.962 1.00 14.55 176 GLN A N 1
ATOM 1431 C CA . GLN A 1 176 ? 4.774 -12.278 6.626 1.00 13.83 176 GLN A CA 1
ATOM 1432 C C . GLN A 1 176 ? 3.291 -12.417 6.278 1.00 14.05 176 GLN A C 1
ATOM 1433 O O . GLN A 1 176 ? 2.458 -12.858 7.069 1.00 13.95 176 GLN A O 1
ATOM 1439 N N . GLY A 1 177 ? 2.966 -11.993 5.049 1.00 13.86 177 GLY A N 1
ATOM 1440 C CA . GLY A 1 177 ? 1.651 -12.065 4.498 1.00 14.37 177 GLY A CA 1
ATOM 1441 C C . GLY A 1 177 ? 1.574 -12.498 3.048 1.00 16.10 177 GLY A C 1
ATOM 1442 O O . GLY A 1 177 ? 2.550 -13.025 2.562 1.00 13.99 177 GLY A O 1
ATOM 1443 N N . SER A 1 178 ? 0.439 -12.150 2.425 1.00 15.67 178 SER A N 1
ATOM 1444 C CA . SER A 1 178 ? 0.209 -12.510 1.012 1.00 15.37 178 SER A CA 1
ATOM 1445 C C . SER A 1 178 ? -0.812 -11.693 0.425 1.00 15.88 178 SER A C 1
ATOM 1446 O O . SER A 1 178 ? -1.722 -11.271 1.116 1.00 16.06 178 SER A O 1
ATOM 1449 N N . PHE A 1 179 ? -0.660 -11.392 -0.876 1.00 16.78 179 PHE A N 1
ATOM 1450 C CA . PHE A 1 179 ? -1.762 -10.860 -1.618 1.00 17.09 179 PHE A CA 1
ATOM 1451 C C . PHE A 1 179 ? -2.563 -11.935 -2.367 1.00 17.27 179 PHE A C 1
ATOM 1452 O O . PHE A 1 179 ? -3.513 -11.459 -3.103 1.00 18.16 179 PHE A O 1
ATOM 1460 N N . PHE A 1 180 ? -2.322 -13.220 -2.116 1.00 17.90 180 PHE A N 1
ATOM 1461 C CA . PHE A 1 180 ? -3.182 -14.249 -2.681 1.00 17.83 180 PHE A CA 1
ATOM 1462 C C . PHE A 1 180 ? -3.378 -14.137 -4.214 1.00 20.01 180 PHE A C 1
ATOM 1463 O O . PHE A 1 180 ? -4.494 -14.381 -4.660 1.00 20.58 180 PHE A O 1
ATOM 1471 N N . THR A 1 181 ? -2.304 -13.715 -4.888 1.00 19.94 181 THR A N 1
ATOM 1472 C CA . THR A 1 181 ? -2.525 -13.383 -6.310 1.00 21.54 181 THR A CA 1
ATOM 1473 C C . THR A 1 181 ? -2.912 -14.641 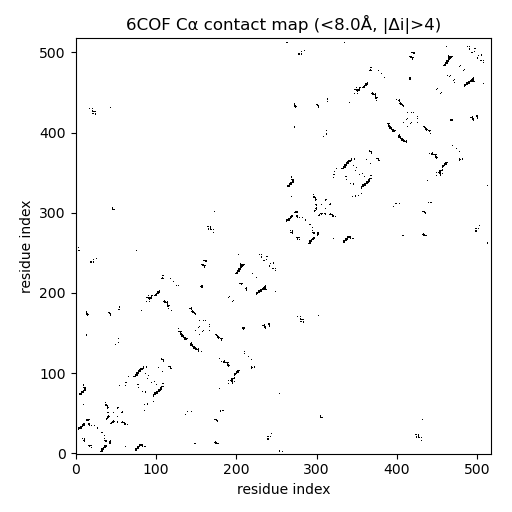-7.111 1.00 20.98 181 THR A C 1
ATOM 1474 O O . THR A 1 181 ? -3.745 -14.521 -7.960 1.00 22.96 181 THR A O 1
ATOM 1478 N N . GLU A 1 182 ? -2.258 -15.758 -6.841 1.00 18.66 182 GLU A N 1
ATOM 1479 C CA . GLU A 1 182 ? -2.585 -16.989 -7.586 1.00 21.85 182 GLU A CA 1
ATOM 1480 C C . GLU A 1 182 ? -4.051 -17.373 -7.300 1.00 21.85 182 GLU A C 1
ATOM 1481 O O . GLU A 1 182 ? -4.850 -17.641 -8.215 1.00 22.65 182 GLU A O 1
ATOM 1487 N N . ASP A 1 183 ? -4.504 -17.307 -5.983 1.00 19.71 183 ASP A N 1
ATOM 1488 C CA . ASP A 1 183 ? -5.835 -17.767 -5.676 1.00 20.63 183 ASP A CA 1
ATOM 1489 C C . ASP A 1 183 ? -6.810 -16.852 -6.256 1.00 19.96 183 ASP A C 1
ATOM 1490 O O . ASP A 1 183 ? -7.788 -17.288 -6.839 1.00 21.54 183 ASP A O 1
ATOM 1495 N N . LEU A 1 184 ? -6.548 -15.530 -6.234 1.00 19.24 184 LEU A N 1
ATOM 1496 C CA . LEU A 1 184 ? -7.467 -14.526 -6.776 1.00 20.52 184 LEU A CA 1
ATOM 1497 C C . LEU A 1 184 ? -7.613 -14.631 -8.353 1.00 24.03 184 LEU A C 1
ATOM 1498 O O . LEU A 1 184 ? -8.734 -14.502 -8.829 1.00 24.91 184 LEU A O 1
ATOM 1503 N N . SER A 1 185 ? -6.531 -15.095 -8.936 1.00 23.16 185 SER A N 1
ATOM 1504 C CA . SER A 1 185 ? -6.494 -15.250 -10.463 1.00 25.68 185 SER A CA 1
ATOM 1505 C C . SER A 1 185 ? -7.409 -16.340 -10.853 1.00 29.83 185 SER A C 1
ATOM 1506 O O . SER A 1 185 ? -7.894 -16.236 -12.027 1.00 30.12 185 SER A O 1
ATOM 1509 N N . LYS A 1 186 ? -7.716 -17.294 -9.968 1.00 28.93 186 LYS A N 1
ATOM 1510 C CA . LYS A 1 186 ? -8.491 -18.513 -10.273 1.00 30.56 186 LYS A CA 1
ATOM 1511 C C . LYS A 1 186 ? -9.942 -18.344 -9.864 1.00 32.02 186 LYS A C 1
ATOM 1512 O O . LYS A 1 186 ? -10.812 -19.199 -10.149 1.00 31.09 186 LYS A O 1
ATOM 1518 N N . LYS A 1 187 ? -10.283 -17.301 -9.081 1.00 27.14 187 LYS A N 1
ATOM 1519 C CA . LYS A 1 187 ? -11.537 -17.142 -8.535 1.00 28.13 187 LYS A CA 1
ATOM 1520 C C . LYS A 1 187 ? -12.532 -16.552 -9.540 1.00 26.68 187 LYS A C 1
ATOM 1521 O O . LYS A 1 187 ? -12.139 -15.751 -10.466 1.00 27.09 187 LYS A O 1
ATOM 1527 N N . GLU A 1 188 ? -13.811 -16.892 -9.305 1.00 28.46 188 GLU A N 1
ATOM 1528 C CA . GLU A 1 188 ? -14.865 -16.275 -10.089 1.00 32.06 188 GLU A CA 1
ATOM 1529 C C . GLU A 1 188 ? -14.885 -14.739 -9.985 1.00 30.80 188 GLU A C 1
ATOM 1530 O O . GLU A 1 188 ? -14.644 -14.208 -8.875 1.00 26.86 188 GLU A O 1
ATOM 1536 N N . LYS A 1 189 ? -15.050 -14.024 -11.096 1.00 31.82 189 LYS A N 1
ATOM 1537 C CA . LYS A 1 189 ? -15.232 -12.582 -11.068 1.00 29.99 189 LYS A CA 1
ATOM 1538 C C . LYS A 1 189 ? -16.226 -12.110 -10.008 1.00 29.67 189 LYS A C 1
ATOM 1539 O O . LYS A 1 189 ? -17.190 -12.723 -9.704 1.00 26.66 189 LYS A O 1
ATOM 1545 N N . PHE A 1 190 ? -15.876 -10.975 -9.374 1.00 26.22 190 PHE A N 1
ATOM 1546 C CA . PHE A 1 190 ? -16.837 -10.297 -8.534 1.00 27.34 190 PHE A CA 1
ATOM 1547 C C . PHE A 1 190 ? -18.097 -9.977 -9.333 1.00 27.26 190 PHE A C 1
ATOM 1548 O O . PHE A 1 190 ? -18.002 -9.629 -10.506 1.00 30.87 190 PHE A O 1
ATOM 1556 N N . SER A 1 191 ? -19.204 -10.073 -8.642 1.00 25.99 191 SER A N 1
ATOM 1557 C CA . SER A 1 191 ? -20.526 -9.974 -9.344 1.00 27.99 191 SER A CA 1
ATOM 1558 C C . SER A 1 191 ? -21.114 -8.583 -9.288 1.00 31.10 191 SER A C 1
ATOM 1559 O O . SER A 1 191 ? -20.942 -7.828 -8.332 1.00 28.11 191 SER A O 1
ATOM 1562 N N . GLU A 1 192 ? -21.977 -8.273 -10.303 1.00 30.48 192 GLU A N 1
ATOM 1563 C CA . GLU A 1 192 ? -22.693 -7.042 -10.321 1.00 30.40 192 GLU A CA 1
ATOM 1564 C C . GLU A 1 192 ? -23.795 -7.031 -9.334 1.00 29.55 192 GLU A C 1
ATOM 1565 O O . GLU A 1 192 ? -24.115 -5.972 -8.767 1.00 30.96 192 GLU A O 1
ATOM 1571 N N . GLU A 1 193 ? -24.444 -8.159 -9.080 1.00 29.11 193 GLU A N 1
ATOM 1572 C CA . GLU A 1 193 ? -25.612 -8.171 -8.269 1.00 34.94 193 GLU A CA 1
ATOM 1573 C C . GLU A 1 193 ? -25.300 -8.074 -6.782 1.00 32.03 193 GLU A C 1
ATOM 1574 O O . GLU A 1 193 ? -26.150 -7.681 -5.992 1.00 33.34 193 GLU A O 1
ATOM 1580 N N . GLY A 1 194 ? -24.095 -8.542 -6.394 1.00 29.93 194 GLY A N 1
ATOM 1581 C CA . GLY A 1 194 ? -23.668 -8.419 -5.001 1.00 29.14 194 GLY A CA 1
ATOM 1582 C C . GLY A 1 194 ? -22.777 -7.249 -4.885 1.00 26.55 194 GLY A C 1
ATOM 1583 O O . GLY A 1 194 ? -23.280 -6.121 -4.747 1.00 25.45 194 GLY A O 1
ATOM 1584 N N . TYR A 1 195 ? -21.445 -7.452 -4.995 1.00 24.02 195 TYR A N 1
ATOM 1585 C CA . TYR A 1 195 ? -20.514 -6.331 -4.804 1.00 22.52 195 TYR A CA 1
ATOM 1586 C C . TYR A 1 195 ? -20.834 -5.057 -5.580 1.00 26.90 195 TYR A C 1
ATOM 1587 O O . TYR A 1 195 ? -20.800 -3.958 -5.113 1.00 24.73 195 TYR A O 1
ATOM 1596 N N . GLY A 1 196 ? -21.185 -5.275 -6.871 1.00 27.28 196 GLY A N 1
ATOM 1597 C CA . GLY A 1 196 ? -21.369 -4.074 -7.712 1.00 31.38 196 GLY A CA 1
ATOM 1598 C C . GLY A 1 196 ? -22.649 -3.275 -7.367 1.00 29.59 196 GLY A C 1
ATOM 1599 O O . GLY A 1 196 ? -22.687 -2.137 -7.729 1.00 35.32 196 GLY A O 1
ATOM 1600 N N . SER A 1 197 ? -23.576 -3.826 -6.591 1.00 27.72 197 SER A N 1
ATOM 1601 C CA . SER A 1 197 ? -24.747 -3.172 -6.134 1.00 30.28 197 SER A CA 1
ATOM 1602 C C . SER A 1 197 ? -24.571 -2.256 -4.989 1.00 31.07 197 SER A C 1
ATOM 1603 O O . SER A 1 197 ? -25.426 -1.506 -4.701 1.00 30.04 197 SER A O 1
ATOM 1606 N N . VAL A 1 198 ? -23.473 -2.451 -4.183 1.00 26.04 198 VAL A N 1
ATOM 1607 C CA . VAL A 1 198 ? -23.295 -1.724 -2.959 1.00 24.02 198 VAL A CA 1
ATOM 1608 C C . VAL A 1 198 ? -22.713 -0.355 -3.213 1.00 22.49 198 VAL A C 1
ATOM 1609 O O . VAL A 1 198 ? -21.851 -0.168 -4.049 1.00 24.68 198 VAL A O 1
ATOM 1613 N N . GLN A 1 199 ? -23.133 0.587 -2.425 1.00 23.97 199 GLN A N 1
ATOM 1614 C CA . GLN A 1 199 ? -22.574 1.914 -2.659 1.00 24.88 199 GLN A CA 1
ATOM 1615 C C . GLN A 1 199 ? -21.073 1.907 -2.215 1.00 26.93 199 GLN A C 1
ATOM 1616 O O . GLN A 1 199 ? -20.729 1.164 -1.314 1.00 24.00 199 GLN A O 1
ATOM 1622 N N . ARG A 1 200 ? -20.306 2.702 -2.916 1.00 24.94 200 ARG A N 1
ATOM 1623 C CA . ARG A 1 200 ? -18.822 2.704 -2.680 1.00 23.66 200 ARG A CA 1
ATOM 1624 C C . ARG A 1 200 ? -18.208 4.102 -2.844 1.00 24.46 200 ARG A C 1
ATOM 1625 O O . ARG A 1 200 ? -18.631 4.870 -3.770 1.00 25.54 200 ARG A O 1
ATOM 1633 N N . VAL A 1 201 ? -17.277 4.489 -2.035 1.00 22.50 201 VAL A N 1
ATOM 1634 C CA . VAL A 1 201 ? -16.544 5.678 -2.075 1.00 22.16 201 VAL A CA 1
ATOM 1635 C C . VAL A 1 201 ? -15.078 5.370 -1.875 1.00 22.95 201 VAL A C 1
ATOM 1636 O O . VAL A 1 201 ? -14.741 4.233 -1.458 1.00 21.20 201 VAL A O 1
ATOM 1640 N N . TYR A 1 202 ? -14.231 6.315 -2.264 1.00 21.95 202 TYR A N 1
ATOM 1641 C CA . TYR A 1 202 ? -12.743 6.156 -2.171 1.00 23.20 202 TYR A CA 1
ATOM 1642 C C . TYR A 1 202 ? -12.147 7.225 -1.347 1.00 22.62 202 TYR A C 1
ATOM 1643 O O . TYR A 1 202 ? -12.550 8.431 -1.448 1.00 23.60 202 TYR A O 1
ATOM 1652 N N . VAL A 1 203 ? -11.216 6.936 -0.414 1.00 21.35 203 VAL A N 1
ATOM 1653 C CA . VAL A 1 203 ? -10.551 7.901 0.381 1.00 20.91 203 VAL A CA 1
ATOM 1654 C C . VAL A 1 203 ? -9.100 7.711 0.104 1.00 22.59 203 VAL A C 1
ATOM 1655 O O . VAL A 1 203 ? -8.505 6.595 0.358 1.00 19.58 203 VAL A O 1
ATOM 1659 N N . MET A 1 204 ? -8.402 8.756 -0.381 1.00 22.57 204 MET A N 1
ATOM 1660 C CA . MET A 1 204 ? -7.012 8.657 -0.871 1.00 22.79 204 MET A CA 1
ATOM 1661 C C . MET A 1 204 ? -6.111 9.618 -0.100 1.00 25.20 204 MET A C 1
ATOM 1662 O O . MET A 1 204 ? -6.472 10.799 0.135 1.00 28.49 204 MET A O 1
ATOM 1667 N N . SER A 1 205 ? -4.883 9.210 0.291 1.00 22.53 205 SER A N 1
ATOM 1668 C CA . SER A 1 205 ? -3.948 10.015 0.890 1.00 21.86 205 SER A CA 1
ATOM 1669 C C . SER A 1 205 ? -3.171 10.725 -0.215 1.00 23.33 205 SER A C 1
ATOM 1670 O O . SER A 1 205 ? -2.757 10.051 -1.127 1.00 26.65 205 SER A O 1
ATOM 1673 N N . SER A 1 206 ? -2.808 11.978 0.011 1.00 22.45 206 SER A N 1
ATOM 1674 C CA . SER A 1 206 ? -2.122 12.716 -1.090 1.00 25.84 206 SER A CA 1
ATOM 1675 C C . SER A 1 206 ? -0.656 12.325 -1.235 1.00 27.54 206 SER A C 1
ATOM 1676 O O . SER A 1 206 ? -0.017 12.603 -2.240 1.00 28.08 206 SER A O 1
ATOM 1679 N N . GLU A 1 207 ? -0.054 11.675 -0.211 1.00 21.65 207 GLU A N 1
ATOM 1680 C CA . GLU A 1 207 ? 1.342 11.256 -0.271 1.00 21.77 207 GLU A CA 1
ATOM 1681 C C . GLU A 1 207 ? 1.498 9.711 -0.051 1.00 21.18 207 GLU A C 1
ATOM 1682 O O . GLU A 1 207 ? 2.439 9.259 0.587 1.00 23.31 207 GLU A O 1
ATOM 1688 N N . ASP A 1 208 ? 0.651 8.941 -0.675 1.00 20.89 208 ASP A N 1
ATOM 1689 C CA . ASP A 1 208 ? 0.714 7.464 -0.623 1.00 20.06 208 ASP A CA 1
ATOM 1690 C C . ASP A 1 208 ? 1.872 7.010 -1.509 1.00 22.46 208 ASP A C 1
ATOM 1691 O O . ASP A 1 208 ? 1.838 7.209 -2.786 1.00 24.91 208 ASP A O 1
ATOM 1696 N N . LYS A 1 209 ? 2.911 6.440 -1.032 1.00 21.07 209 LYS A N 1
ATOM 1697 C CA . LYS A 1 209 ? 4.075 6.074 -1.789 1.00 23.20 209 LYS A CA 1
ATOM 1698 C C . LYS A 1 209 ? 4.100 4.602 -2.152 1.00 26.86 209 LYS A C 1
ATOM 1699 O O . LYS A 1 209 ? 5.157 4.090 -2.634 1.00 29.81 209 LYS A O 1
ATOM 1705 N N . ILE A 1 210 ? 3.048 3.860 -1.826 1.00 25.06 210 ILE A N 1
ATOM 1706 C CA . ILE A 1 210 ? 2.977 2.463 -2.398 1.00 29.32 210 ILE A CA 1
ATOM 1707 C C . ILE A 1 210 ? 1.759 2.394 -3.362 1.00 33.93 210 ILE A C 1
ATOM 1708 O O . ILE A 1 210 ? 1.853 1.711 -4.418 1.00 36.78 210 ILE A O 1
ATOM 1713 N N . ILE A 1 211 ? 0.617 3.025 -3.105 1.00 28.05 211 ILE A N 1
ATOM 1714 C CA . ILE A 1 211 ? -0.524 3.097 -3.987 1.00 33.14 211 ILE A CA 1
ATOM 1715 C C . ILE A 1 211 ? -0.631 4.494 -4.475 1.00 30.86 211 ILE A C 1
ATOM 1716 O O . ILE A 1 211 ? -1.418 5.307 -3.984 1.00 36.21 211 ILE A O 1
ATOM 1721 N N . PRO A 1 212 ? 0.167 4.775 -5.549 1.00 31.44 212 PRO A N 1
ATOM 1722 C CA . PRO A 1 212 ? 0.316 6.084 -6.104 1.00 38.05 212 PRO A CA 1
ATOM 1723 C C . PRO A 1 212 ? -0.906 6.661 -6.563 1.00 34.78 212 PRO A C 1
ATOM 1724 O O . PRO A 1 212 ? -1.830 6.010 -7.174 1.00 33.42 212 PRO A O 1
ATOM 1728 N N . CYS A 1 213 ? -0.973 7.940 -6.303 1.00 39.08 213 CYS A N 1
ATOM 1729 C CA . CYS A 1 213 ? -2.103 8.712 -6.733 1.00 37.61 213 CYS A CA 1
ATOM 1730 C C . CYS A 1 213 ? -2.537 8.516 -8.231 1.00 38.34 213 CYS A C 1
ATOM 1731 O O . CYS A 1 213 ? -3.717 8.471 -8.578 1.00 37.67 213 CYS A O 1
ATOM 1734 N N . ASP A 1 214 ? -1.583 8.322 -9.190 1.00 38.84 214 ASP A N 1
ATOM 1735 C CA . ASP A 1 214 ? -2.012 7.944 -10.565 1.00 35.66 214 ASP A CA 1
ATOM 1736 C C . ASP A 1 214 ? -2.614 6.592 -10.720 1.00 33.75 214 ASP A C 1
ATOM 1737 O O . ASP A 1 214 ? -3.437 6.370 -11.500 1.00 31.19 214 ASP A O 1
ATOM 1742 N N . PHE A 1 215 ? -2.131 5.572 -9.962 1.00 33.84 215 PHE A N 1
ATOM 1743 C CA . PHE A 1 215 ? -2.729 4.246 -10.029 1.00 32.91 215 PHE A CA 1
ATOM 1744 C C . PHE A 1 215 ? -4.142 4.212 -9.459 1.00 29.69 215 PHE A C 1
ATOM 1745 O O . PHE A 1 215 ? -5.037 3.584 -9.914 1.00 28.91 215 PHE A O 1
ATOM 1753 N N . ILE A 1 216 ? -4.369 5.032 -8.420 1.00 33.90 216 ILE A N 1
ATOM 1754 C CA . ILE A 1 216 ? -5.763 5.174 -7.821 1.00 37.11 216 ILE A CA 1
ATOM 1755 C C . ILE A 1 216 ? -6.713 5.682 -8.816 1.00 38.28 216 ILE A C 1
ATOM 1756 O O . ILE A 1 216 ? -7.742 5.137 -9.188 1.00 35.93 216 ILE A O 1
ATOM 1761 N N . ARG A 1 217 ? -6.250 6.721 -9.553 1.00 41.58 217 ARG A N 1
ATOM 1762 C CA . ARG A 1 217 ? -7.091 7.257 -10.650 1.00 38.72 217 ARG A CA 1
ATOM 1763 C C . ARG A 1 217 ? -7.392 6.259 -11.716 1.00 34.99 217 ARG A C 1
ATOM 1764 O O . ARG A 1 217 ? -8.466 6.199 -12.199 1.00 36.15 217 ARG A O 1
ATOM 1772 N N . TRP A 1 218 ? -6.395 5.394 -12.062 1.00 33.68 218 TRP A N 1
ATOM 1773 C CA . TRP A 1 218 ? -6.593 4.305 -12.999 1.00 30.80 218 TRP A CA 1
ATOM 1774 C C . TRP A 1 218 ? -7.652 3.299 -12.538 1.00 30.97 218 TRP A C 1
ATOM 1775 O O . TRP A 1 218 ? -8.584 2.898 -13.240 1.00 28.13 218 TRP A O 1
ATOM 1786 N N . MET A 1 219 ? -7.513 2.843 -11.271 1.00 30.39 219 MET A N 1
ATOM 1787 C CA . MET A 1 219 ? -8.564 1.963 -10.761 1.00 28.37 219 MET A CA 1
ATOM 1788 C C . MET A 1 219 ? -9.997 2.597 -10.794 1.00 27.86 219 MET A C 1
ATOM 1789 O O . MET A 1 219 ? -10.954 1.988 -11.046 1.00 27.66 219 MET A O 1
ATOM 1794 N N . ILE A 1 220 ? -10.045 3.831 -10.385 1.00 31.71 220 ILE A N 1
ATOM 1795 C CA . ILE A 1 220 ? -11.424 4.464 -10.252 1.00 34.29 220 ILE A CA 1
ATOM 1796 C C . ILE A 1 220 ? -11.992 4.664 -11.667 1.00 35.56 220 ILE A C 1
ATOM 1797 O O . ILE A 1 220 ? -13.124 4.414 -12.025 1.00 38.71 220 ILE A O 1
ATOM 1802 N N . ASP A 1 221 ? -11.110 5.033 -12.542 1.00 41.44 221 ASP A N 1
ATOM 1803 C CA . ASP A 1 221 ? -11.483 5.145 -13.984 1.00 42.46 221 ASP A CA 1
ATOM 1804 C C . ASP A 1 221 ? -11.966 3.836 -14.520 1.00 40.20 221 ASP A C 1
ATOM 1805 O O . ASP A 1 221 ? -12.889 3.747 -15.243 1.00 36.23 221 ASP A O 1
ATOM 1810 N N . ASN A 1 222 ? -11.383 2.750 -14.032 1.00 37.67 222 ASN A N 1
ATOM 1811 C CA . ASN A 1 222 ? -11.836 1.468 -14.436 1.00 41.23 222 ASN A CA 1
ATOM 1812 C C . ASN A 1 222 ? -13.109 0.966 -13.735 1.00 41.24 222 ASN A C 1
ATOM 1813 O O . ASN A 1 222 ? -13.704 0.030 -14.134 1.00 43.71 222 ASN A O 1
ATOM 1818 N N . PHE A 1 223 ? -13.466 1.530 -12.586 1.00 37.10 223 PHE A N 1
ATOM 1819 C CA . PHE A 1 223 ? -14.594 1.099 -11.847 1.00 37.07 223 PHE A CA 1
ATOM 1820 C C . PHE A 1 223 ? -15.049 2.215 -10.950 1.00 38.86 223 PHE A C 1
ATOM 1821 O O . PHE A 1 223 ? -14.427 2.519 -9.881 1.00 32.49 223 PHE A O 1
ATOM 1829 N N . ASN A 1 224 ? -16.124 2.908 -11.350 1.00 35.55 224 ASN A N 1
ATOM 1830 C CA . ASN A 1 224 ? -16.284 4.249 -10.755 1.00 34.31 224 ASN A CA 1
ATOM 1831 C C . ASN A 1 224 ? -16.777 4.179 -9.276 1.00 31.30 224 ASN A C 1
ATOM 1832 O O . ASN A 1 224 ? -17.377 3.224 -8.906 1.00 31.81 224 ASN A O 1
ATOM 1837 N N . VAL A 1 225 ? -16.621 5.262 -8.534 1.00 29.62 225 VAL A N 1
ATOM 1838 C CA . VAL A 1 225 ? -17.116 5.394 -7.171 1.00 30.95 225 VAL A CA 1
ATOM 1839 C C . VAL A 1 225 ? -18.081 6.552 -7.063 1.00 33.00 225 VAL A C 1
ATOM 1840 O O . VAL A 1 225 ? -18.189 7.312 -8.036 1.00 35.22 225 VAL A O 1
ATOM 1844 N N . SER A 1 226 ? -18.846 6.638 -6.005 1.00 31.82 226 SER A N 1
ATOM 1845 C CA . SER A 1 226 ? -19.800 7.730 -5.851 1.00 34.07 226 SER A CA 1
ATOM 1846 C C . SER A 1 226 ? -19.059 9.043 -5.579 1.00 32.57 226 SER A C 1
ATOM 1847 O O . SER A 1 226 ? -19.504 10.134 -5.904 1.00 32.76 226 SER A O 1
ATOM 1850 N N . LYS A 1 227 ? -17.966 8.976 -4.877 1.00 27.74 227 LYS A N 1
ATOM 1851 C CA . LYS A 1 227 ? -17.326 10.080 -4.356 1.00 27.87 227 LYS A CA 1
ATOM 1852 C C . LYS A 1 227 ? -15.876 9.753 -3.968 1.00 28.86 227 LYS A C 1
ATOM 1853 O O . LYS A 1 227 ? -15.639 8.556 -3.532 1.00 27.14 227 LYS A O 1
ATOM 1859 N N . VAL A 1 228 ? -14.982 10.742 -4.088 1.00 29.35 228 VAL A N 1
ATOM 1860 C CA . VAL A 1 228 ? -13.591 10.647 -3.698 1.00 28.15 228 VAL A CA 1
ATOM 1861 C C . VAL A 1 228 ? -13.269 11.660 -2.713 1.00 31.00 228 VAL A C 1
ATOM 1862 O O . VAL A 1 228 ? -13.431 12.850 -2.988 1.00 30.57 228 VAL A O 1
ATOM 1866 N N . TYR A 1 229 ? -12.608 11.259 -1.598 1.00 25.43 229 TYR A N 1
ATOM 1867 C CA . TYR A 1 229 ? -12.175 12.109 -0.531 1.00 26.05 229 TYR A CA 1
ATOM 1868 C C . TYR A 1 229 ? -10.669 12.042 -0.525 1.00 29.07 229 TYR A C 1
ATOM 1869 O O . TYR A 1 229 ? -10.088 10.952 -0.892 1.00 30.03 229 TYR A O 1
ATOM 1878 N N . GLU A 1 230 ? -10.024 13.165 -0.230 1.00 28.29 230 GLU A N 1
ATOM 1879 C CA . GLU A 1 230 ? -8.536 13.222 -0.234 1.00 30.15 230 GLU A CA 1
ATOM 1880 C C . GLU A 1 230 ? -8.080 13.693 1.071 1.00 29.44 230 GLU A C 1
ATOM 1881 O O . GLU A 1 230 ? -8.588 14.647 1.595 1.00 31.60 230 GLU A O 1
ATOM 1887 N N . ILE A 1 231 ? -7.090 13.009 1.676 1.00 27.36 231 ILE A N 1
ATOM 1888 C CA . ILE A 1 231 ? -6.491 13.423 2.914 1.00 27.49 231 ILE A CA 1
ATOM 1889 C C . ILE A 1 231 ? -5.160 14.009 2.684 1.00 29.93 231 ILE A C 1
ATOM 1890 O O . ILE A 1 231 ? -4.100 13.375 2.243 1.00 26.38 231 ILE A O 1
ATOM 1895 N N . ASP A 1 232 ? -5.155 15.334 2.872 1.00 29.46 232 ASP A N 1
ATOM 1896 C CA . ASP A 1 232 ? -3.951 16.002 2.643 1.00 31.22 232 ASP A CA 1
ATOM 1897 C C . ASP A 1 232 ? -2.805 15.697 3.611 1.00 27.67 232 ASP A C 1
ATOM 1898 O O . ASP A 1 232 ? -2.923 15.879 4.773 1.00 29.16 232 ASP A O 1
ATOM 1903 N N . GLY A 1 233 ? -1.673 15.292 3.048 1.00 26.63 233 GLY A N 1
ATOM 1904 C CA . GLY A 1 233 ? -0.468 15.048 3.788 1.00 26.42 233 GLY A CA 1
ATOM 1905 C C . GLY A 1 233 ? -0.392 13.574 4.341 1.00 26.71 233 GLY A C 1
ATOM 1906 O O . GLY A 1 233 ? 0.593 13.184 4.978 1.00 27.33 233 GLY A O 1
ATOM 1907 N N . GLY A 1 234 ? -1.407 12.782 4.014 1.00 25.42 234 GLY A N 1
ATOM 1908 C CA . GLY A 1 234 ? -1.372 11.391 4.527 1.00 23.61 234 GLY A CA 1
ATOM 1909 C C . GLY A 1 234 ? -0.386 10.582 3.738 1.00 22.69 234 GLY A C 1
ATOM 1910 O O . GLY A 1 234 ? -0.206 10.683 2.474 1.00 22.84 234 GLY A O 1
ATOM 1911 N N . ASP A 1 235 ? 0.351 9.721 4.498 1.00 20.15 235 ASP A N 1
ATOM 1912 C CA . ASP A 1 235 ? 1.052 8.660 3.847 1.00 18.41 235 ASP A CA 1
ATOM 1913 C C . ASP A 1 235 ? 0.129 7.437 3.668 1.00 17.50 235 ASP A C 1
ATOM 1914 O O . ASP A 1 235 ? -1.085 7.460 3.864 1.00 17.62 235 ASP A O 1
ATOM 1919 N N . HIS A 1 236 ? 0.622 6.311 3.268 1.00 16.90 236 HIS A N 1
ATOM 1920 C CA . HIS A 1 236 ? -0.218 5.108 3.090 1.00 15.81 236 HIS A CA 1
ATOM 1921 C C . HIS A 1 236 ? -0.896 4.787 4.410 1.00 16.16 236 HIS A C 1
ATOM 1922 O O . HIS A 1 236 ? -2.095 4.462 4.390 1.00 17.21 236 HIS A O 1
ATOM 1929 N N . MET A 1 237 ? -0.151 4.774 5.510 1.00 15.80 237 MET A N 1
ATOM 1930 C CA . MET A 1 237 ? -0.692 4.450 6.800 1.00 15.22 237 MET A CA 1
ATOM 1931 C C . MET A 1 237 ? -1.398 5.616 7.465 1.00 14.64 237 MET A C 1
ATOM 1932 O O . MET A 1 237 ? -1.074 6.094 8.578 1.00 15.89 237 MET A O 1
ATOM 1937 N N . VAL A 1 238 ? -2.448 6.060 6.744 1.00 16.87 238 VAL A N 1
ATOM 1938 C CA . VAL A 1 238 ? -3.091 7.348 7.129 1.00 17.76 238 VAL A CA 1
ATOM 1939 C C . VAL A 1 238 ? -3.801 7.319 8.415 1.00 18.79 238 VAL A C 1
ATOM 1940 O O . VAL A 1 238 ? -3.997 8.331 8.989 1.00 17.96 238 VAL A O 1
ATOM 1944 N N . MET A 1 239 ? -4.216 6.123 8.877 1.00 16.72 239 MET A N 1
ATOM 1945 C CA . MET A 1 239 ? -4.779 6.011 10.228 1.00 16.39 239 MET A CA 1
ATOM 1946 C C . MET A 1 239 ? -3.806 6.187 11.317 1.00 17.15 239 MET A C 1
ATOM 1947 O O . MET A 1 239 ? -4.209 6.361 12.472 1.00 17.05 239 MET A O 1
ATOM 1952 N N . LEU A 1 240 ? -2.522 6.188 10.955 1.00 16.19 240 LEU A N 1
ATOM 1953 C CA . LEU A 1 240 ? -1.430 6.474 11.896 1.00 15.58 240 LEU A CA 1
ATOM 1954 C C . LEU A 1 240 ? -0.854 7.910 11.653 1.00 17.55 240 LEU A C 1
ATOM 1955 O O . LEU A 1 240 ? -0.558 8.576 12.669 1.00 19.96 240 LEU A O 1
ATOM 1960 N N . SER A 1 241 ? -0.702 8.333 10.410 1.00 18.13 241 SER A N 1
ATOM 1961 C CA . SER A 1 241 ? -0.133 9.683 10.171 1.00 18.90 241 SER A CA 1
ATOM 1962 C C . SER A 1 241 ? -1.163 10.789 10.312 1.00 20.04 241 SER A C 1
ATOM 1963 O O . SER A 1 241 ? -0.772 11.886 10.802 1.00 21.79 241 SER A O 1
ATOM 1966 N N . LYS A 1 242 ? -2.389 10.558 9.865 1.00 19.53 242 LYS A N 1
ATOM 1967 C CA . LYS A 1 242 ? -3.475 11.596 9.919 1.00 20.83 242 LYS A CA 1
ATOM 1968 C C . LYS A 1 242 ? -4.794 11.101 10.445 1.00 21.01 242 LYS A C 1
ATOM 1969 O O . LYS A 1 242 ? -5.807 11.163 9.755 1.00 21.36 242 LYS A O 1
ATOM 1975 N N . PRO A 1 243 ? -4.768 10.628 11.699 1.00 20.44 243 PRO A N 1
ATOM 1976 C CA . PRO A 1 243 ? -5.986 9.961 12.172 1.00 20.43 243 PRO A CA 1
ATOM 1977 C C . PRO A 1 243 ? -7.171 10.951 12.349 1.00 22.83 243 PRO A C 1
ATOM 1978 O O . PRO A 1 243 ? -8.295 10.564 12.065 1.00 20.68 243 PRO A O 1
ATOM 1982 N N . GLN A 1 244 ? -6.870 12.197 12.681 1.00 21.61 244 GLN A N 1
ATOM 1983 C CA . GLN A 1 244 ? -8.019 13.128 12.793 1.00 23.99 244 GLN A CA 1
ATOM 1984 C C . GLN A 1 244 ? -8.623 13.496 11.462 1.00 23.42 244 GLN A C 1
ATOM 1985 O O . GLN A 1 244 ? -9.881 13.488 11.306 1.00 23.14 244 GLN A O 1
ATOM 1991 N N . LYS A 1 245 ? -7.811 13.659 10.406 1.00 23.66 245 LYS A N 1
ATOM 1992 C CA . LYS A 1 245 ? -8.310 13.864 9.097 1.00 24.55 245 LYS A CA 1
ATOM 1993 C C . LYS A 1 245 ? -9.039 12.690 8.543 1.00 24.37 245 LYS A C 1
ATOM 1994 O O . LYS A 1 245 ? -10.034 12.813 7.824 1.00 24.47 245 LYS A O 1
ATOM 2000 N N . LEU A 1 246 ? -8.609 11.441 8.915 1.00 21.65 246 LEU A N 1
ATOM 2001 C CA . LEU A 1 246 ? -9.352 10.310 8.442 1.00 20.39 246 LEU A CA 1
ATOM 2002 C C . LEU A 1 246 ? -10.701 10.261 9.139 1.00 20.72 246 LEU A C 1
ATOM 2003 O O . LEU A 1 246 ? -11.689 9.920 8.503 1.00 21.74 246 LEU A O 1
ATOM 2008 N N . PHE A 1 247 ? -10.711 10.494 10.407 1.00 22.21 247 PHE A N 1
ATOM 2009 C CA . PHE A 1 247 ? -11.954 10.609 11.148 1.00 22.83 247 PHE A CA 1
ATOM 2010 C C . PHE A 1 247 ? -12.910 11.661 10.528 1.00 23.08 247 PHE A C 1
ATOM 2011 O O . PHE A 1 247 ? -14.086 11.321 10.351 1.00 24.99 247 PHE A O 1
ATOM 2019 N N . ASP A 1 248 ? -12.324 12.759 10.101 1.00 24.10 248 ASP A N 1
ATOM 2020 C CA . ASP A 1 248 ? -13.147 13.806 9.354 1.00 24.24 248 ASP A CA 1
ATOM 2021 C C . ASP A 1 248 ? -13.731 13.206 8.120 1.00 26.40 248 ASP A C 1
ATOM 2022 O O . ASP A 1 248 ? -14.923 13.525 7.814 1.00 27.77 248 ASP A O 1
ATOM 2027 N N . SER A 1 249 ? -13.003 12.497 7.265 1.00 24.19 249 SER A N 1
ATOM 2028 C CA . SER A 1 249 ? -13.521 11.924 6.081 1.00 24.34 249 SER A CA 1
ATOM 2029 C C . SER A 1 249 ? -14.601 10.892 6.357 1.00 24.75 249 SER A C 1
ATOM 2030 O O . SER A 1 249 ? -15.630 10.823 5.711 1.00 24.72 249 SER A O 1
ATOM 2033 N N . LEU A 1 250 ? -14.356 9.981 7.289 1.00 21.46 250 LEU A N 1
ATOM 2034 C CA . LEU A 1 250 ? -15.362 8.992 7.615 1.00 21.81 250 LEU A CA 1
ATOM 2035 C C . LEU A 1 250 ? -16.676 9.600 8.188 1.00 23.82 250 LEU A C 1
ATOM 2036 O O . LEU A 1 250 ? -17.720 9.031 7.977 1.00 23.87 250 LEU A O 1
ATOM 2041 N N . SER A 1 251 ? -16.480 10.657 8.899 1.00 25.28 251 SER A N 1
ATOM 2042 C CA . SER A 1 251 ? -17.634 11.414 9.578 1.00 27.81 251 SER A CA 1
ATOM 2043 C C . SER A 1 251 ? -18.456 12.042 8.432 1.00 28.62 251 SER A C 1
ATOM 2044 O O . SER A 1 251 ? -19.711 11.949 8.388 1.00 28.85 251 SER A O 1
ATOM 2047 N N . ALA A 1 252 ? -17.754 12.603 7.428 1.00 28.19 252 ALA A N 1
ATOM 2048 C CA . ALA A 1 252 ? -18.495 13.086 6.191 1.00 26.73 252 ALA A CA 1
ATOM 2049 C C . ALA A 1 252 ? -19.268 11.988 5.393 1.00 29.17 252 ALA A C 1
ATOM 2050 O O . ALA A 1 252 ? -20.407 12.108 4.997 1.00 29.11 252 ALA A O 1
ATOM 2052 N N . ILE A 1 253 ? -18.658 10.780 5.275 1.00 24.67 253 ILE A N 1
ATOM 2053 C CA . ILE A 1 253 ? -19.258 9.694 4.632 1.00 25.86 253 ILE A CA 1
ATOM 2054 C C . ILE A 1 253 ? -20.462 9.254 5.414 1.00 26.62 253 ILE A C 1
ATOM 2055 O O . ILE A 1 253 ? -21.500 8.924 4.779 1.00 29.34 253 ILE A O 1
ATOM 2060 N N . ALA A 1 254 ? -20.397 9.278 6.717 1.00 28.07 254 ALA A N 1
ATOM 2061 C CA . ALA A 1 254 ? -21.507 8.767 7.556 1.00 28.76 254 ALA A CA 1
ATOM 2062 C C . ALA A 1 254 ? -22.686 9.757 7.325 1.00 32.75 254 ALA A C 1
ATOM 2063 O O . ALA A 1 254 ? -23.799 9.284 7.257 1.00 33.38 254 ALA A O 1
ATOM 2065 N N . THR A 1 255 ? -22.348 11.026 7.177 1.00 31.67 255 THR A N 1
ATOM 2066 C CA . THR A 1 255 ? -23.443 12.062 7.028 1.00 34.41 255 THR A CA 1
ATOM 2067 C C . THR A 1 255 ? -24.031 11.930 5.684 1.00 38.16 255 THR A C 1
ATOM 2068 O O . THR A 1 255 ? -25.275 12.124 5.564 1.00 40.64 255 THR A O 1
ATOM 2072 N N . ASP A 1 256 ? -23.300 11.620 4.623 1.00 37.97 256 ASP A N 1
ATOM 2073 C CA . ASP A 1 256 ? -24.029 11.290 3.363 1.00 49.38 256 ASP A CA 1
ATOM 2074 C C . ASP A 1 256 ? -24.886 9.993 3.292 1.00 55.31 256 ASP A C 1
ATOM 2075 O O . ASP A 1 256 ? -25.842 9.913 2.503 1.00 57.17 256 ASP A O 1
ATOM 2080 N N . TYR A 1 257 ? -24.634 8.999 4.140 1.00 55.44 257 TYR A N 1
ATOM 2081 C CA . TYR A 1 257 ? -25.461 7.748 4.132 1.00 57.42 257 TYR A CA 1
ATOM 2082 C C . TYR A 1 257 ? -26.173 7.641 5.448 1.00 59.27 257 TYR A C 1
ATOM 2083 O O . TYR A 1 257 ? -26.253 6.548 5.988 1.00 51.99 257 TYR A O 1
ATOM 2092 N N . MET A 1 258 ? -26.714 8.763 5.945 1.00 68.09 258 MET A N 1
ATOM 2093 C CA . MET A 1 258 ? -27.228 8.803 7.318 1.00 81.47 258 MET A CA 1
ATOM 2094 C C . MET A 1 258 ? -28.590 8.089 7.437 1.00 90.93 258 MET A C 1
ATOM 2095 O O . MET A 1 258 ? -29.476 8.265 6.583 1.00 96.83 258 MET A O 1
ATOM 2100 N N . GLY A 1 259 ? -28.715 7.250 8.479 1.00 98.02 259 GLY A N 1
ATOM 2101 C CA . GLY A 1 259 ? -29.862 6.355 8.651 1.00 98.54 259 GLY A CA 1
ATOM 2102 C C . GLY A 1 259 ? -29.529 5.185 9.555 1.00 95.02 259 GLY A C 1
ATOM 2103 O O . GLY A 1 259 ? -30.181 4.979 10.578 1.00 96.69 259 GLY A O 1
ATOM 2104 N N . MET B 1 1 ? 31.687 13.116 23.782 1.00 70.83 1 MET B N 1
ATOM 2105 C CA . MET B 1 1 ? 30.290 12.705 24.093 1.00 67.45 1 MET B CA 1
ATOM 2106 C C . MET B 1 1 ? 30.390 11.531 25.115 1.00 61.99 1 MET B C 1
ATOM 2107 O O . MET B 1 1 ? 31.279 10.658 24.967 1.00 58.56 1 MET B O 1
ATOM 2112 N N . GLU B 1 2 ? 29.554 11.575 26.168 1.00 56.00 2 GLU B N 1
ATOM 2113 C CA . GLU B 1 2 ? 29.284 10.415 27.088 1.00 56.88 2 GLU B CA 1
ATOM 2114 C C . GLU B 1 2 ? 29.095 9.015 26.307 1.00 44.80 2 GLU B C 1
ATOM 2115 O O . GLU B 1 2 ? 28.507 9.003 25.246 1.00 39.11 2 GLU B O 1
ATOM 2121 N N . ARG B 1 3 ? 29.740 7.951 26.744 1.00 38.92 3 ARG B N 1
ATOM 2122 C CA . ARG B 1 3 ? 29.583 6.575 26.217 1.00 41.90 3 ARG B CA 1
ATOM 2123 C C . ARG B 1 3 ? 28.072 6.113 26.410 1.00 36.37 3 ARG B C 1
ATOM 2124 O O . ARG B 1 3 ? 27.454 6.396 27.433 1.00 40.98 3 ARG B O 1
ATOM 2132 N N . LYS B 1 4 ? 27.516 5.552 25.384 1.00 30.13 4 LYS B N 1
ATOM 2133 C CA . LYS B 1 4 ? 26.050 5.208 25.387 1.00 26.94 4 LYS B CA 1
ATOM 2134 C C . LYS B 1 4 ? 26.010 3.733 25.753 1.00 26.38 4 LYS B C 1
ATOM 2135 O O . LYS B 1 4 ? 27.012 3.069 25.870 1.00 27.37 4 LYS B O 1
ATOM 2141 N N . HIS B 1 5 ? 24.832 3.153 25.914 1.00 21.28 5 HIS B N 1
ATOM 2142 C CA . HIS B 1 5 ? 24.724 1.806 26.380 1.00 19.10 5 HIS B CA 1
ATOM 2143 C C . HIS B 1 5 ? 23.732 1.048 25.450 1.00 18.49 5 HIS B C 1
ATOM 2144 O O . HIS B 1 5 ? 23.035 1.642 24.635 1.00 20.19 5 HIS B O 1
ATOM 2151 N N . HIS B 1 6 ? 23.769 -0.260 25.599 1.00 17.94 6 HIS B N 1
ATOM 2152 C CA . HIS B 1 6 ? 22.784 -1.136 24.955 1.00 16.08 6 HIS B CA 1
ATOM 2153 C C . HIS B 1 6 ? 21.828 -1.577 26.062 1.00 16.61 6 HIS B C 1
ATOM 2154 O O . HIS B 1 6 ? 22.152 -2.296 26.965 1.00 17.05 6 HIS B O 1
ATOM 2161 N N . PHE B 1 7 ? 20.554 -1.161 25.847 1.00 15.80 7 PHE B N 1
ATOM 2162 C CA . PHE B 1 7 ? 19.445 -1.574 26.693 1.00 15.23 7 PHE B CA 1
ATOM 2163 C C . PHE B 1 7 ? 18.739 -2.805 26.060 1.00 15.73 7 PHE B C 1
ATOM 2164 O O . PHE B 1 7 ? 18.353 -2.734 24.928 1.00 16.40 7 PHE B O 1
ATOM 2172 N N . VAL B 1 8 ? 18.519 -3.788 26.883 1.00 13.84 8 VAL B N 1
ATOM 2173 C CA . VAL B 1 8 ? 17.715 -4.961 26.508 1.00 13.08 8 VAL B CA 1
ATOM 2174 C C . VAL B 1 8 ? 16.451 -4.911 27.338 1.00 12.31 8 VAL B C 1
ATOM 2175 O O . VAL B 1 8 ? 16.498 -4.911 28.566 1.00 13.94 8 VAL B O 1
ATOM 2179 N N . LEU B 1 9 ? 15.312 -4.787 26.663 1.00 12.39 9 LEU B N 1
ATOM 2180 C CA . LEU B 1 9 ? 14.045 -4.601 27.295 1.00 12.35 9 LEU B CA 1
ATOM 2181 C C . LEU B 1 9 ? 13.185 -5.834 27.263 1.00 11.66 9 LEU B C 1
ATOM 2182 O O . LEU B 1 9 ? 13.017 -6.420 26.168 1.00 13.21 9 LEU B O 1
ATOM 2187 N N . VAL B 1 10 ? 12.622 -6.184 28.379 1.00 11.33 10 VAL B N 1
ATOM 2188 C CA . VAL B 1 10 ? 11.885 -7.469 28.552 1.00 11.32 10 VAL B CA 1
ATOM 2189 C C . VAL B 1 10 ? 10.513 -7.159 29.081 1.00 11.60 10 VAL B C 1
ATOM 2190 O O . VAL B 1 10 ? 10.321 -6.678 30.235 1.00 12.10 10 VAL B O 1
ATOM 2194 N N . HIS B 1 11 ? 9.493 -7.457 28.299 1.00 10.63 11 HIS B N 1
ATOM 2195 C CA . HIS B 1 11 ? 8.074 -7.226 28.616 1.00 11.26 11 HIS B CA 1
ATOM 2196 C C . HIS B 1 11 ? 7.481 -8.184 29.626 1.00 11.66 11 HIS B C 1
ATOM 2197 O O . HIS B 1 11 ? 8.137 -9.094 30.132 1.00 12.30 11 HIS B O 1
ATOM 2204 N N . ASN B 1 12 ? 6.276 -7.864 30.016 1.00 11.95 12 ASN B N 1
ATOM 2205 C CA . ASN B 1 12 ? 5.449 -8.556 31.034 1.00 12.94 12 ASN B CA 1
ATOM 2206 C C . ASN B 1 12 ? 4.640 -9.681 30.472 1.00 12.51 12 ASN B C 1
ATOM 2207 O O . ASN B 1 12 ? 4.486 -9.759 29.222 1.00 12.84 12 ASN B O 1
ATOM 2212 N N . ALA B 1 13 ? 4.091 -10.482 31.345 1.00 12.41 13 ALA B N 1
ATOM 2213 C CA . ALA B 1 13 ? 3.247 -11.618 30.872 1.00 13.48 13 ALA B CA 1
ATOM 2214 C C . ALA B 1 13 ? 2.052 -10.973 30.178 1.00 13.04 13 ALA B C 1
ATOM 2215 O O . ALA B 1 13 ? 1.495 -9.960 30.530 1.00 12.98 13 ALA B O 1
ATOM 2217 N N . CYS B 1 14 ? 1.588 -11.700 29.142 1.00 13.07 14 CYS B N 1
ATOM 2218 C CA . CYS B 1 14 ? 0.367 -11.393 28.385 1.00 12.60 14 CYS B CA 1
ATOM 2219 C C . CYS B 1 14 ? 0.503 -10.268 27.400 1.00 12.01 14 CYS B C 1
ATOM 2220 O O . CYS B 1 14 ? -0.432 -9.886 26.695 1.00 12.40 14 CYS B O 1
ATOM 2223 N N . HIS B 1 15 ? 1.754 -9.738 27.288 1.00 11.43 15 HIS B N 1
ATOM 2224 C CA . HIS B 1 15 ? 2.099 -8.657 26.415 1.00 11.57 15 HIS B CA 1
ATOM 2225 C C . HIS B 1 15 ? 3.269 -9.042 25.592 1.00 12.30 15 HIS B C 1
ATOM 2226 O O . HIS B 1 15 ? 3.517 -10.235 25.426 1.00 14.45 15 HIS B O 1
ATOM 2233 N N . GLY B 1 16 ? 3.953 -8.107 24.942 1.00 11.29 16 GLY B N 1
ATOM 2234 C CA . GLY B 1 16 ? 4.994 -8.421 23.993 1.00 10.94 16 GLY B CA 1
ATOM 2235 C C . GLY B 1 16 ? 5.889 -7.193 23.848 1.00 10.80 16 GLY B C 1
ATOM 2236 O O . GLY B 1 16 ? 5.748 -6.151 24.486 1.00 12.43 16 GLY B O 1
ATOM 2237 N N . ALA B 1 17 ? 6.765 -7.352 22.854 1.00 11.55 17 ALA B N 1
ATOM 2238 C CA . ALA B 1 17 ? 7.792 -6.335 22.616 1.00 10.65 17 ALA B CA 1
ATOM 2239 C C . ALA B 1 17 ? 7.164 -5.016 22.324 1.00 11.65 17 ALA B C 1
ATOM 2240 O O . ALA B 1 17 ? 7.745 -3.935 22.606 1.00 12.39 17 ALA B O 1
ATOM 2242 N N . TRP B 1 18 ? 5.990 -5.000 21.678 1.00 10.94 18 TRP B N 1
ATOM 2243 C CA . TRP B 1 18 ? 5.270 -3.815 21.310 1.00 11.70 18 TRP B CA 1
ATOM 2244 C C . TRP B 1 18 ? 5.060 -2.767 22.421 1.00 12.02 18 TRP B C 1
ATOM 2245 O O . TRP B 1 18 ? 4.886 -1.603 22.155 1.00 12.04 18 TRP B O 1
ATOM 2256 N N . ILE B 1 19 ? 5.054 -3.226 23.655 1.00 10.94 19 ILE B N 1
ATOM 2257 C CA . ILE B 1 19 ? 4.826 -2.304 24.765 1.00 11.47 19 ILE B CA 1
ATOM 2258 C C . ILE B 1 19 ? 5.942 -1.206 24.800 1.00 12.44 19 ILE B C 1
ATOM 2259 O O . ILE B 1 19 ? 5.667 -0.136 25.376 1.00 12.48 19 ILE B O 1
ATOM 2264 N N . TRP B 1 20 ? 7.099 -1.483 24.214 1.00 11.49 20 TRP B N 1
ATOM 2265 C CA . TRP B 1 20 ? 8.228 -0.566 24.281 1.00 11.92 20 TRP B CA 1
ATOM 2266 C C . TRP B 1 20 ? 8.245 0.427 23.090 1.00 12.45 20 TRP B C 1
ATOM 2267 O O . TRP B 1 20 ? 9.230 1.149 22.938 1.00 13.14 20 TRP B O 1
ATOM 2278 N N . TYR B 1 21 ? 7.156 0.560 22.357 1.00 11.99 21 TYR B N 1
ATOM 2279 C CA . TYR B 1 21 ? 7.202 1.323 21.125 1.00 12.42 21 TYR B CA 1
ATOM 2280 C C . TYR B 1 21 ? 7.384 2.820 21.355 1.00 13.31 21 TYR B C 1
ATOM 2281 O O . TYR B 1 21 ? 7.900 3.495 20.383 1.00 14.69 21 TYR B O 1
ATOM 2290 N N . LYS B 1 22 ? 7.087 3.367 22.518 1.00 13.39 22 LYS B N 1
ATOM 2291 C CA . LYS B 1 22 ? 7.348 4.767 22.863 1.00 15.40 22 LYS B CA 1
ATOM 2292 C C . LYS B 1 22 ? 8.731 4.897 23.473 1.00 16.05 22 LYS B C 1
ATOM 2293 O O . LYS B 1 22 ? 9.413 5.937 23.181 1.00 17.46 22 LYS B O 1
ATOM 2299 N N . LEU B 1 23 ? 9.166 4.000 24.277 1.00 13.74 23 LEU B N 1
ATOM 2300 C CA . LEU B 1 23 ? 10.439 4.142 24.922 1.00 14.54 23 LEU B CA 1
ATOM 2301 C C . LEU B 1 23 ? 11.582 3.930 24.011 1.00 15.39 23 LEU B C 1
ATOM 2302 O O . LEU B 1 23 ? 12.649 4.627 24.116 1.00 16.52 23 LEU B O 1
ATOM 2307 N N . LYS B 1 24 ? 11.511 2.994 23.138 1.00 14.53 24 LYS B N 1
ATOM 2308 C CA . LYS B 1 24 ? 12.614 2.619 22.272 1.00 15.67 24 LYS B CA 1
ATOM 2309 C C . LYS B 1 24 ? 13.133 3.824 21.446 1.00 16.18 24 LYS B C 1
ATOM 2310 O O . LYS B 1 24 ? 14.376 4.036 21.464 1.00 16.22 24 LYS B O 1
ATOM 2316 N N . PRO B 1 25 ? 12.377 4.580 20.738 1.00 16.19 25 PRO B N 1
ATOM 2317 C CA . PRO B 1 25 ? 12.896 5.736 20.042 1.00 18.33 25 PRO B CA 1
ATOM 2318 C C . PRO B 1 25 ? 13.440 6.826 20.910 1.00 16.87 25 PRO B C 1
ATOM 2319 O O . PRO B 1 25 ? 14.375 7.518 20.518 1.00 18.09 25 PRO B O 1
ATOM 2323 N N . LEU B 1 26 ? 12.953 6.988 22.114 1.00 16.48 26 LEU B N 1
ATOM 2324 C CA . LEU B 1 26 ? 13.498 7.993 23.036 1.00 16.68 26 LEU B CA 1
ATOM 2325 C C . LEU B 1 26 ? 14.931 7.555 23.386 1.00 19.30 26 LEU B C 1
ATOM 2326 O O . LEU B 1 26 ? 15.877 8.408 23.345 1.00 18.93 26 LEU B O 1
ATOM 2331 N N . LEU B 1 27 ? 15.157 6.291 23.706 1.00 17.21 27 LEU B N 1
ATOM 2332 C CA . LEU B 1 27 ? 16.502 5.816 24.021 1.00 16.41 27 LEU B CA 1
ATOM 2333 C C . LEU B 1 27 ? 17.404 5.902 22.829 1.00 19.36 27 LEU B C 1
ATOM 2334 O O . LEU B 1 27 ? 18.572 6.322 22.973 1.00 19.14 27 LEU B O 1
ATOM 2339 N N . GLU B 1 28 ? 16.955 5.510 21.667 1.00 18.60 28 GLU B N 1
ATOM 2340 C CA . GLU B 1 28 ? 17.759 5.552 20.424 1.00 19.01 28 GLU B CA 1
ATOM 2341 C C . GLU B 1 28 ? 18.022 6.965 20.029 1.00 20.59 28 GLU B C 1
ATOM 2342 O O . GLU B 1 28 ? 19.216 7.191 19.562 1.00 21.05 28 GLU B O 1
ATOM 2348 N N . SER B 1 29 ? 17.148 7.941 20.253 1.00 19.95 29 SER B N 1
ATOM 2349 C CA . SER B 1 29 ? 17.495 9.332 19.936 1.00 22.56 29 SER B CA 1
ATOM 2350 C C . SER B 1 29 ? 18.558 9.857 20.804 1.00 23.43 29 SER B C 1
ATOM 2351 O O . SER B 1 29 ? 19.334 10.787 20.343 1.00 27.64 29 SER B O 1
ATOM 2354 N N . ALA B 1 30 ? 18.722 9.368 22.009 1.00 21.90 30 ALA B N 1
ATOM 2355 C CA . ALA B 1 30 ? 19.800 9.711 22.924 1.00 21.56 30 ALA B CA 1
ATOM 2356 C C . ALA B 1 30 ? 21.083 9.001 22.555 1.00 21.99 30 ALA B C 1
ATOM 2357 O O . ALA B 1 30 ? 22.043 9.255 23.248 1.00 24.54 30 ALA B O 1
ATOM 2359 N N . GLY B 1 31 ? 21.142 8.205 21.509 1.00 21.44 31 GLY B N 1
ATOM 2360 C CA . GLY B 1 31 ? 22.361 7.505 21.109 1.00 22.14 31 GLY B CA 1
ATOM 2361 C C . GLY B 1 31 ? 22.594 6.096 21.621 1.00 20.37 31 GLY B C 1
ATOM 2362 O O . GLY B 1 31 ? 23.590 5.474 21.375 1.00 22.13 31 GLY B O 1
ATOM 2363 N N . HIS B 1 32 ? 21.581 5.603 22.425 1.00 19.59 32 HIS B N 1
ATOM 2364 C CA . HIS B 1 32 ? 21.694 4.263 22.910 1.00 18.51 32 HIS B CA 1
ATOM 2365 C C . HIS B 1 32 ? 21.130 3.235 21.910 1.00 17.64 32 HIS B C 1
ATOM 2366 O O . HIS B 1 32 ? 20.472 3.552 20.945 1.00 19.78 32 HIS B O 1
ATOM 2373 N N . ARG B 1 33 ? 21.559 2.007 22.090 1.00 16.29 33 ARG B N 1
ATOM 2374 C CA . ARG B 1 33 ? 21.050 0.857 21.354 1.00 18.16 33 ARG B CA 1
ATOM 2375 C C . ARG B 1 33 ? 19.986 0.165 22.202 1.00 16.20 33 ARG B C 1
ATOM 2376 O O . ARG B 1 33 ? 20.082 0.146 23.402 1.00 15.96 33 ARG B O 1
ATOM 2384 N N . VAL B 1 34 ? 18.955 -0.349 21.503 1.00 16.34 34 VAL B N 1
ATOM 2385 C CA . VAL B 1 34 ? 17.833 -1.005 22.196 1.00 15.53 34 VAL B CA 1
ATOM 2386 C C . VAL B 1 34 ? 17.515 -2.264 21.478 1.00 16.15 34 VAL B C 1
ATOM 2387 O O . VAL B 1 34 ? 17.278 -2.282 20.242 1.00 17.35 34 VAL B O 1
ATOM 2391 N N . THR B 1 35 ? 17.329 -3.340 22.267 1.00 13.93 35 THR B N 1
ATOM 2392 C CA . THR B 1 35 ? 16.811 -4.613 21.806 1.00 14.40 35 THR B CA 1
ATOM 2393 C C . THR B 1 35 ? 15.543 -4.874 22.651 1.00 14.06 35 THR B C 1
ATOM 2394 O O . THR B 1 35 ? 15.646 -5.030 23.892 1.00 15.32 35 THR B O 1
ATOM 2398 N N . ALA B 1 36 ? 14.376 -4.978 21.985 1.00 12.98 36 ALA B N 1
ATOM 2399 C CA . ALA B 1 36 ? 13.125 -5.264 22.655 1.00 13.22 36 ALA B CA 1
ATOM 2400 C C . ALA B 1 36 ? 12.763 -6.798 22.367 1.00 13.82 36 ALA B C 1
ATOM 2401 O O . ALA B 1 36 ? 12.394 -7.100 21.242 1.00 16.41 36 ALA B O 1
ATOM 2403 N N . VAL B 1 37 ? 13.015 -7.622 23.375 1.00 13.86 37 VAL B N 1
ATOM 2404 C CA . VAL B 1 37 ? 12.920 -9.088 23.197 1.00 13.97 37 VAL B CA 1
ATOM 2405 C C . VAL B 1 37 ? 11.429 -9.403 23.022 1.00 13.49 37 VAL B C 1
ATOM 2406 O O . VAL B 1 37 ? 10.561 -8.800 23.671 1.00 15.42 37 VAL B O 1
ATOM 2410 N N . GLU B 1 38 ? 11.092 -10.386 22.270 1.00 13.08 38 GLU B N 1
ATOM 2411 C CA . GLU B 1 38 ? 9.694 -10.945 22.166 1.00 13.39 38 GLU B CA 1
ATOM 2412 C C . GLU B 1 38 ? 9.815 -12.343 22.809 1.00 12.44 38 GLU B C 1
ATOM 2413 O O . GLU B 1 38 ? 10.438 -13.266 22.267 1.00 13.66 38 GLU B O 1
ATOM 2419 N N . LEU B 1 39 ? 9.269 -12.576 24.020 1.00 11.88 39 LEU B N 1
ATOM 2420 C CA . LEU B 1 39 ? 9.339 -13.862 24.666 1.00 12.68 39 LEU B CA 1
ATOM 2421 C C . LEU B 1 39 ? 8.395 -14.903 23.919 1.00 12.91 39 LEU B C 1
ATOM 2422 O O . LEU B 1 39 ? 7.609 -14.562 23.065 1.00 12.97 39 LEU B O 1
ATOM 2427 N N . ALA B 1 40 ? 8.569 -16.186 24.345 1.00 12.76 40 ALA B N 1
ATOM 2428 C CA . ALA B 1 40 ? 7.831 -17.190 23.636 1.00 13.40 40 ALA B CA 1
ATOM 2429 C C . ALA B 1 40 ? 6.335 -16.941 23.934 1.00 13.59 40 ALA B C 1
ATOM 2430 O O . ALA B 1 40 ? 5.880 -16.559 25.016 1.00 13.70 40 ALA B O 1
ATOM 2432 N N . ALA B 1 41 ? 5.529 -17.240 22.894 1.00 13.48 41 ALA B N 1
ATOM 2433 C CA . ALA B 1 41 ? 4.077 -17.153 22.933 1.00 13.97 41 ALA B CA 1
ATOM 2434 C C . ALA B 1 41 ? 3.559 -15.796 23.314 1.00 12.78 41 ALA B C 1
ATOM 2435 O O . ALA B 1 41 ? 2.419 -15.627 23.830 1.00 14.31 41 ALA B O 1
ATOM 2437 N N . SER B 1 42 ? 4.413 -14.760 23.036 1.00 11.88 42 SER B N 1
ATOM 2438 C CA . SER B 1 42 ? 4.118 -13.386 23.371 1.00 11.32 42 SER B CA 1
ATOM 2439 C C . SER B 1 42 ? 4.063 -12.525 22.137 1.00 11.57 42 SER B C 1
ATOM 2440 O O . SER B 1 42 ? 4.783 -12.804 21.160 1.00 12.06 42 SER B O 1
ATOM 2443 N N . GLY B 1 43 ? 3.258 -11.485 22.108 1.00 11.67 43 GLY B N 1
ATOM 2444 C CA . GLY B 1 43 ? 3.205 -10.606 20.936 1.00 12.61 43 GLY B CA 1
ATOM 2445 C C . GLY B 1 43 ? 2.913 -11.344 19.655 1.00 11.96 43 GLY B C 1
ATOM 2446 O O . GLY B 1 43 ? 1.937 -12.091 19.624 1.00 13.32 43 GLY B O 1
ATOM 2447 N N . ILE B 1 44 ? 3.762 -11.252 18.625 1.00 12.50 44 ILE B N 1
ATOM 2448 C CA . ILE B 1 44 ? 3.589 -11.979 17.424 1.00 13.98 44 ILE B CA 1
ATOM 2449 C C . ILE B 1 44 ? 4.432 -13.284 17.400 1.00 15.42 44 ILE B C 1
ATOM 2450 O O . ILE B 1 44 ? 4.532 -13.892 16.270 1.00 17.13 44 ILE B O 1
ATOM 2455 N N . ASP B 1 45 ? 4.974 -13.768 18.489 1.00 14.50 45 ASP B N 1
ATOM 2456 C CA . ASP B 1 45 ? 5.568 -15.083 18.522 1.00 15.77 45 ASP B CA 1
ATOM 2457 C C . ASP B 1 45 ? 4.511 -16.072 18.063 1.00 16.22 45 ASP B C 1
ATOM 2458 O O . ASP B 1 45 ? 3.337 -16.046 18.431 1.00 16.33 45 ASP B O 1
ATOM 2463 N N . PRO B 1 46 ? 4.978 -17.053 17.210 1.00 17.03 46 PRO B N 1
ATOM 2464 C CA . PRO B 1 46 ? 3.992 -17.905 16.568 1.00 17.72 46 PRO B CA 1
ATOM 2465 C C . PRO B 1 46 ? 3.436 -19.026 17.444 1.00 19.80 46 PRO B C 1
ATOM 2466 O O . PRO B 1 46 ? 2.543 -19.818 16.945 1.00 20.82 46 PRO B O 1
ATOM 2470 N N . ARG B 1 47 ? 4.000 -19.234 18.582 1.00 19.02 47 ARG B N 1
ATOM 2471 C CA . ARG B 1 47 ? 3.513 -20.325 19.431 1.00 17.73 47 ARG B CA 1
ATOM 2472 C C . ARG B 1 47 ? 2.339 -19.873 20.318 1.00 17.75 47 ARG B C 1
ATOM 2473 O O . ARG B 1 47 ? 2.342 -18.740 20.848 1.00 14.70 47 ARG B O 1
ATOM 2481 N N . PRO B 1 48 ? 1.320 -20.734 20.620 1.00 16.16 48 PRO B N 1
ATOM 2482 C CA . PRO B 1 48 ? 0.436 -20.488 21.644 1.00 15.62 48 PRO B CA 1
ATOM 2483 C C . PRO B 1 48 ? 1.069 -20.756 23.050 1.00 13.96 48 PRO B C 1
ATOM 2484 O O . PRO B 1 48 ? 2.033 -21.561 23.171 1.00 14.30 48 PRO B O 1
ATOM 2488 N N . ILE B 1 49 ? 0.518 -20.129 24.136 1.00 13.89 49 ILE B N 1
ATOM 2489 C CA . ILE B 1 49 ? 1.102 -20.329 25.436 1.00 14.52 49 ILE B CA 1
ATOM 2490 C C . ILE B 1 49 ? 1.064 -21.855 25.842 1.00 15.06 49 ILE B C 1
ATOM 2491 O O . ILE B 1 49 ? 1.966 -22.343 26.531 1.00 15.38 49 ILE B O 1
ATOM 2496 N N . GLN B 1 50 ? 0.102 -22.553 25.306 1.00 14.60 50 GLN B N 1
ATOM 2497 C CA . GLN B 1 50 ? -0.045 -23.959 25.586 1.00 16.62 50 GLN B CA 1
ATOM 2498 C C . GLN B 1 50 ? 1.122 -24.769 25.125 1.00 17.51 50 GLN B C 1
ATOM 2499 O O . GLN B 1 50 ? 1.417 -25.878 25.760 1.00 19.53 50 GLN B O 1
ATOM 2505 N N . ALA B 1 51 ? 1.910 -24.265 24.161 1.00 15.91 51 ALA B N 1
ATOM 2506 C CA . ALA B 1 51 ? 3.104 -24.984 23.684 1.00 18.25 51 ALA B CA 1
ATOM 2507 C C . ALA B 1 51 ? 4.356 -24.634 24.463 1.00 17.98 51 ALA B C 1
ATOM 2508 O O . ALA B 1 51 ? 5.454 -25.193 24.087 1.00 21.19 51 ALA B O 1
ATOM 2510 N N . VAL B 1 52 ? 4.234 -23.694 25.414 1.00 15.78 52 VAL B N 1
ATOM 2511 C CA . VAL B 1 52 ? 5.405 -23.228 26.138 1.00 16.89 52 VAL B CA 1
ATOM 2512 C C . VAL B 1 52 ? 5.150 -23.664 27.607 1.00 21.71 52 VAL B C 1
ATOM 2513 O O . VAL B 1 52 ? 4.573 -22.933 28.445 1.00 25.46 52 VAL B O 1
ATOM 2517 N N . GLU B 1 53 ? 5.777 -24.742 27.899 1.00 20.29 53 GLU B N 1
ATOM 2518 C CA . GLU B 1 53 ? 5.269 -25.397 29.170 1.00 21.20 53 GLU B CA 1
ATOM 2519 C C . GLU B 1 53 ? 6.113 -25.073 30.374 1.00 23.65 53 GLU B C 1
ATOM 2520 O O . GLU B 1 53 ? 5.670 -25.375 31.492 1.00 24.95 53 GLU B O 1
ATOM 2526 N N . THR B 1 54 ? 7.253 -24.405 30.210 1.00 20.38 54 THR B N 1
ATOM 2527 C CA . THR B 1 54 ? 8.102 -24.098 31.289 1.00 19.18 54 THR B CA 1
ATOM 2528 C C . THR B 1 54 ? 8.606 -22.700 31.166 1.00 19.16 54 THR B C 1
ATOM 2529 O O . THR B 1 54 ? 8.617 -22.119 30.053 1.00 18.53 54 THR B O 1
ATOM 2533 N N . VAL B 1 55 ? 8.981 -22.121 32.299 1.00 18.52 55 VAL B N 1
ATOM 2534 C CA . VAL B 1 55 ? 9.540 -20.766 32.336 1.00 17.52 55 VAL B CA 1
ATOM 2535 C C . VAL B 1 55 ? 10.839 -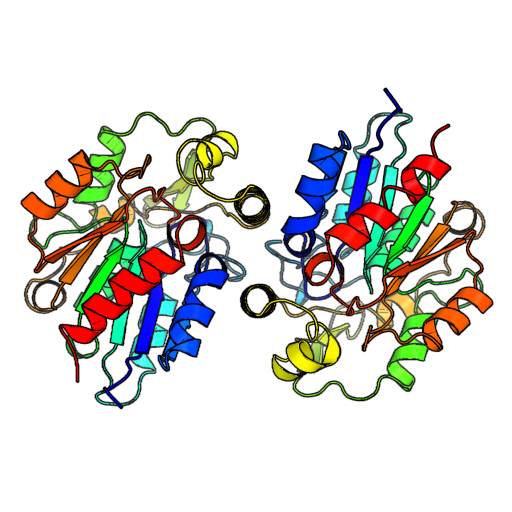20.665 31.515 1.00 17.86 55 VAL B C 1
ATOM 2536 O O . VAL B 1 55 ? 11.185 -19.645 30.935 1.00 18.30 55 VAL B O 1
ATOM 2540 N N . ASP B 1 56 ? 11.688 -21.752 31.454 1.00 19.69 56 ASP B N 1
ATOM 2541 C CA . ASP B 1 56 ? 12.887 -21.669 30.665 1.00 20.21 56 ASP B CA 1
ATOM 2542 C C . ASP B 1 56 ? 12.542 -21.546 29.177 1.00 17.69 56 ASP B C 1
ATOM 2543 O O . ASP B 1 56 ? 13.226 -20.849 28.420 1.00 19.81 56 ASP B O 1
ATOM 2548 N N . GLU B 1 57 ? 11.473 -22.294 28.719 1.00 17.58 57 GLU B N 1
ATOM 2549 C CA A GLU B 1 57 ? 11.067 -22.186 27.358 0.60 18.67 57 GLU B CA 1
ATOM 2550 C CA B GLU B 1 57 ? 11.118 -22.158 27.337 0.40 17.34 57 GLU B CA 1
ATOM 2551 C C . GLU B 1 57 ? 10.537 -20.749 27.073 1.00 16.35 57 GLU B C 1
ATOM 2552 O O . GLU B 1 57 ? 10.843 -20.174 26.062 1.00 16.11 57 GLU B O 1
ATOM 2563 N N . TYR B 1 58 ? 9.774 -20.263 27.995 1.00 15.59 58 TYR B N 1
ATOM 2564 C CA . TYR B 1 58 ? 9.241 -18.864 27.918 1.00 14.18 58 TYR B CA 1
ATOM 2565 C C . TYR B 1 58 ? 10.378 -17.824 27.692 1.00 14.79 58 TYR B C 1
ATOM 2566 O O . TYR B 1 58 ? 10.254 -16.941 26.871 1.00 13.92 58 TYR B O 1
ATOM 2575 N N . SER B 1 59 ? 11.426 -18.045 28.479 1.00 15.15 59 SER B N 1
ATOM 2576 C CA . SER B 1 59 ? 12.525 -17.068 28.554 1.00 14.64 59 SER B CA 1
ATOM 2577 C C . SER B 1 59 ? 13.559 -17.282 27.492 1.00 14.52 59 SER B C 1
ATOM 2578 O O . SER B 1 59 ? 14.509 -16.440 27.390 1.00 14.69 59 SER B O 1
ATOM 2581 N N . LYS B 1 60 ? 13.483 -18.300 26.699 1.00 15.55 60 LYS B N 1
ATOM 2582 C CA . LYS B 1 60 ? 14.562 -18.672 25.737 1.00 16.71 60 LYS B CA 1
ATOM 2583 C C . LYS B 1 60 ? 14.938 -17.533 24.786 1.00 17.56 60 LYS B C 1
ATOM 2584 O O . LYS B 1 60 ? 16.139 -17.297 24.603 1.00 16.73 60 LYS B O 1
ATOM 2590 N N . PRO B 1 61 ? 13.992 -16.689 24.281 1.00 14.15 61 PRO B N 1
ATOM 2591 C CA . PRO B 1 61 ? 14.415 -15.656 23.394 1.00 14.77 61 PRO B CA 1
ATOM 2592 C C . PRO B 1 61 ? 15.341 -14.631 24.110 1.00 14.89 61 PRO B C 1
ATOM 2593 O O . PRO B 1 61 ? 16.243 -14.069 23.421 1.00 15.61 61 PRO B O 1
ATOM 2597 N N . LEU B 1 62 ? 15.160 -14.381 25.383 1.00 14.56 62 LEU B N 1
ATOM 2598 C CA . LEU B 1 62 ? 16.098 -13.509 26.107 1.00 13.84 62 LEU B CA 1
ATOM 2599 C C . LEU B 1 62 ? 17.489 -14.188 26.257 1.00 14.89 62 LEU B C 1
ATOM 2600 O O . LEU B 1 62 ? 18.486 -13.440 26.053 1.00 16.99 62 LEU B O 1
ATOM 2605 N N . ILE B 1 63 ? 17.470 -15.429 26.670 1.00 15.81 63 ILE B N 1
ATOM 2606 C CA . ILE B 1 63 ? 18.788 -16.096 26.755 1.00 16.98 63 ILE B CA 1
ATOM 2607 C C . ILE B 1 63 ? 19.471 -16.113 25.459 1.00 19.31 63 ILE B C 1
ATOM 2608 O O . ILE B 1 63 ? 20.703 -15.752 25.420 1.00 18.95 63 ILE B O 1
ATOM 2613 N N . GLU B 1 64 ? 18.784 -16.328 24.350 1.00 17.47 64 GLU B N 1
ATOM 2614 C CA . GLU B 1 64 ? 19.406 -16.303 23.060 1.00 18.57 64 GLU B CA 1
ATOM 2615 C C . GLU B 1 64 ? 19.952 -14.957 22.694 1.00 18.63 64 GLU B C 1
ATOM 2616 O O . GLU B 1 64 ? 20.999 -14.841 22.013 1.00 20.64 64 GLU B O 1
ATOM 2622 N N . THR B 1 65 ? 19.218 -13.850 23.007 1.00 17.49 65 THR B N 1
ATOM 2623 C CA . THR B 1 65 ? 19.640 -12.510 22.738 1.00 17.65 65 THR B CA 1
ATOM 2624 C C . THR B 1 65 ? 20.981 -12.315 23.511 1.00 18.43 65 THR B C 1
ATOM 2625 O O . THR B 1 65 ? 21.902 -11.745 22.882 1.00 20.47 65 THR B O 1
ATOM 2629 N N . LEU B 1 66 ? 21.082 -12.719 24.759 1.00 17.65 66 LEU B N 1
ATOM 2630 C CA . LEU B 1 66 ? 22.327 -12.465 25.492 1.00 18.10 66 LEU B CA 1
ATOM 2631 C C . LEU B 1 66 ? 23.424 -13.327 24.891 1.00 19.45 66 LEU B C 1
ATOM 2632 O O . LEU B 1 66 ? 24.602 -12.880 24.819 1.00 20.50 66 LEU B O 1
ATOM 2637 N N . LYS B 1 67 ? 23.123 -14.566 24.600 1.00 17.96 67 LYS B N 1
ATOM 2638 C CA . LYS B 1 67 ? 24.171 -15.554 24.065 1.00 20.39 67 LYS B CA 1
ATOM 2639 C C . LYS B 1 67 ? 24.777 -14.961 22.798 1.00 21.97 67 LYS B C 1
ATOM 2640 O O . LYS B 1 67 ? 26.045 -15.159 22.600 1.00 24.61 67 LYS B O 1
ATOM 2646 N N . SER B 1 68 ? 24.043 -14.274 21.978 1.00 22.43 68 SER B N 1
ATOM 2647 C CA . SER B 1 68 ? 24.421 -13.788 20.694 1.00 24.45 68 SER B CA 1
ATOM 2648 C C . SER B 1 68 ? 25.252 -12.417 20.784 1.00 23.30 68 SER B C 1
ATOM 2649 O O . SER B 1 68 ? 25.752 -11.988 19.767 1.00 24.48 68 SER B O 1
ATOM 2652 N N . LEU B 1 69 ? 25.399 -11.784 21.938 1.00 20.94 69 LEU B N 1
ATOM 2653 C CA . LEU B 1 69 ? 26.126 -10.522 22.035 1.00 21.14 69 LEU B CA 1
ATOM 2654 C C . LEU B 1 69 ? 27.661 -10.778 21.772 1.00 22.84 69 LEU B C 1
ATOM 2655 O O . LEU B 1 69 ? 28.158 -11.819 22.093 1.00 23.68 69 LEU B O 1
ATOM 2660 N N . PRO B 1 70 ? 28.228 -9.784 21.096 1.00 24.26 70 PRO B N 1
ATOM 2661 C CA . PRO B 1 70 ? 29.733 -9.873 20.928 1.00 29.11 70 PRO B CA 1
ATOM 2662 C C . PRO B 1 70 ? 30.440 -10.013 22.270 1.00 28.25 70 PRO B C 1
ATOM 2663 O O . PRO B 1 70 ? 29.941 -9.635 23.347 1.00 24.48 70 PRO B O 1
ATOM 2667 N N . GLU B 1 71 ? 31.624 -10.632 22.207 1.00 29.11 71 GLU B N 1
ATOM 2668 C CA . GLU B 1 71 ? 32.411 -10.851 23.350 1.00 29.92 71 GLU B CA 1
ATOM 2669 C C . GLU B 1 71 ? 32.684 -9.483 24.047 1.00 23.93 71 GLU B C 1
ATOM 2670 O O . GLU B 1 71 ? 32.884 -8.424 23.449 1.00 24.26 71 GLU B O 1
ATOM 2676 N N . ASN B 1 72 ? 32.559 -9.558 25.349 1.00 22.37 72 ASN B N 1
ATOM 2677 C CA . ASN B 1 72 ? 32.760 -8.485 26.264 1.00 23.68 72 ASN B CA 1
ATOM 2678 C C . ASN B 1 72 ? 31.737 -7.356 26.320 1.00 23.66 72 ASN B C 1
ATOM 2679 O O . ASN B 1 72 ? 31.836 -6.444 27.079 1.00 23.24 72 ASN B O 1
ATOM 2684 N N . GLU B 1 73 ? 30.656 -7.510 25.503 1.00 22.28 73 GLU B N 1
ATOM 2685 C CA . GLU B 1 73 ? 29.613 -6.556 25.593 1.00 23.25 73 GLU B CA 1
ATOM 2686 C C . GLU B 1 73 ? 28.741 -6.856 26.829 1.00 19.74 73 GLU B C 1
ATOM 2687 O O . GLU B 1 73 ? 28.523 -8.022 27.141 1.00 21.12 73 GLU B O 1
ATOM 2693 N N . GLU B 1 74 ? 28.384 -5.751 27.467 1.00 20.85 74 GLU B N 1
ATOM 2694 C CA . GLU B 1 74 ? 27.495 -5.792 28.638 1.00 20.80 74 GLU B CA 1
ATOM 2695 C C . GLU B 1 74 ? 26.265 -4.887 28.365 1.00 21.67 74 GLU B C 1
ATOM 2696 O O . GLU B 1 74 ? 26.439 -3.834 27.673 1.00 23.91 74 GLU B O 1
ATOM 2702 N N . VAL B 1 75 ? 25.123 -5.298 28.861 1.00 17.70 75 VAL B N 1
ATOM 2703 C CA . VAL B 1 75 ? 23.895 -4.556 28.602 1.00 16.51 75 VAL B CA 1
ATOM 2704 C C . VAL B 1 75 ? 23.310 -4.045 29.907 1.00 17.44 75 VAL B C 1
ATOM 2705 O O . VAL B 1 75 ? 23.546 -4.625 31.010 1.00 16.68 75 VAL B O 1
ATOM 2709 N N . ILE B 1 76 ? 22.403 -3.082 29.787 1.00 15.06 76 ILE B N 1
ATOM 2710 C CA . ILE B 1 76 ? 21.450 -2.682 30.857 1.00 14.74 76 ILE B CA 1
ATOM 2711 C C . ILE B 1 76 ? 20.173 -3.511 30.579 1.00 14.65 76 ILE B C 1
ATOM 2712 O O . ILE B 1 76 ? 19.600 -3.342 29.491 1.00 14.30 76 ILE B O 1
ATOM 2717 N N . LEU B 1 77 ? 19.874 -4.426 31.488 1.00 14.75 77 LEU B N 1
ATOM 2718 C CA . LEU B 1 77 ? 18.808 -5.429 31.265 1.00 14.23 77 LEU B CA 1
ATOM 2719 C C . LEU B 1 77 ? 17.610 -4.966 32.078 1.00 14.16 77 LEU B C 1
ATOM 2720 O O . LEU B 1 77 ? 17.635 -5.012 33.298 1.00 15.43 77 LEU B O 1
ATOM 2725 N N . VAL B 1 78 ? 16.527 -4.587 31.389 1.00 13.89 78 VAL B N 1
ATOM 2726 C CA . VAL B 1 78 ? 15.328 -4.008 32.005 1.00 13.05 78 VAL B CA 1
ATOM 2727 C C . VAL B 1 78 ? 14.233 -5.088 31.968 1.00 13.63 78 VAL B C 1
ATOM 2728 O O . VAL B 1 78 ? 13.817 -5.492 30.861 1.00 14.28 78 VAL B O 1
ATOM 2732 N N . GLY B 1 79 ? 13.730 -5.500 33.117 1.00 13.88 79 GLY B N 1
ATOM 2733 C CA . GLY B 1 79 ? 12.650 -6.442 33.199 1.00 12.89 79 GLY B CA 1
ATOM 2734 C C . GLY B 1 79 ? 11.421 -5.775 33.751 1.00 12.85 79 GLY B C 1
ATOM 2735 O O . GLY B 1 79 ? 11.468 -5.221 34.911 1.00 13.92 79 GLY B O 1
ATOM 2736 N N . PHE B 1 80 ? 10.303 -5.900 33.087 1.00 13.87 80 PHE B N 1
ATOM 2737 C CA . PHE B 1 80 ? 9.026 -5.306 33.484 1.00 14.06 80 PHE B CA 1
ATOM 2738 C C . PHE B 1 80 ? 8.065 -6.341 34.030 1.00 14.97 80 PHE B C 1
ATOM 2739 O O . PHE B 1 80 ? 7.703 -7.295 33.321 1.00 14.74 80 PHE B O 1
ATOM 2747 N N . SER B 1 81 ? 7.587 -6.097 35.267 1.00 16.34 81 SER B N 1
ATOM 2748 C CA . SER B 1 81 ? 6.541 -6.975 35.901 1.00 19.55 81 SER B CA 1
ATOM 2749 C C . SER B 1 81 ? 7.055 -8.525 36.036 1.00 18.54 81 SER B C 1
ATOM 2750 O O . SER B 1 81 ? 8.152 -8.778 36.701 1.00 17.48 81 SER B O 1
ATOM 2753 N N . PHE B 1 82 ? 6.420 -9.565 35.440 1.00 16.03 82 PHE B N 1
ATOM 2754 C CA . PHE B 1 82 ? 7.020 -10.882 35.341 1.00 15.55 82 PHE B CA 1
ATOM 2755 C C . PHE B 1 82 ? 8.348 -10.861 34.655 1.00 15.01 82 PHE B C 1
ATOM 2756 O O . PHE B 1 82 ? 9.203 -11.743 34.895 1.00 15.38 82 PHE B O 1
ATOM 2764 N N . GLY B 1 83 ? 8.661 -9.836 33.857 1.00 14.58 83 GLY B N 1
ATOM 2765 C CA . GLY B 1 83 ? 9.991 -9.676 33.304 1.00 14.17 83 GLY B CA 1
ATOM 2766 C C . GLY B 1 83 ? 11.117 -9.709 34.349 1.00 14.20 83 GLY B C 1
ATOM 2767 O O . GLY B 1 83 ? 12.242 -9.991 34.016 1.00 15.84 83 GLY B O 1
ATOM 2768 N N . GLY B 1 84 ? 10.816 -9.286 35.581 1.00 15.30 84 GLY B N 1
ATOM 2769 C CA . GLY B 1 84 ? 11.814 -9.437 36.656 1.00 15.80 84 GLY B CA 1
ATOM 2770 C C . GLY B 1 84 ? 12.246 -10.847 36.842 1.00 15.79 84 GLY B C 1
ATOM 2771 O O . GLY B 1 84 ? 13.425 -11.130 37.101 1.00 15.88 84 GLY B O 1
ATOM 2772 N N . ILE B 1 85 ? 11.331 -11.805 36.793 1.00 15.55 85 ILE B N 1
ATOM 2773 C CA . ILE B 1 85 ? 11.712 -13.185 36.824 1.00 15.96 85 ILE B CA 1
ATOM 2774 C C . ILE B 1 85 ? 12.545 -13.595 35.658 1.00 16.37 85 ILE B C 1
ATOM 2775 O O . ILE B 1 85 ? 13.614 -14.290 35.781 1.00 16.68 85 ILE B O 1
ATOM 2780 N N . ASN B 1 86 ? 12.193 -13.161 34.464 1.00 14.64 86 ASN B N 1
ATOM 2781 C CA . ASN B 1 86 ? 13.019 -13.570 33.319 1.00 15.39 86 ASN B CA 1
ATOM 2782 C C . ASN B 1 86 ? 14.412 -13.024 33.401 1.00 14.64 86 ASN B C 1
ATOM 2783 O O . ASN B 1 86 ? 15.374 -13.704 32.985 1.00 15.06 86 ASN B O 1
ATOM 2788 N N . ILE B 1 87 ? 14.581 -11.741 33.879 1.00 14.93 87 ILE B N 1
ATOM 2789 C CA . ILE B 1 87 ? 15.919 -11.191 33.911 1.00 14.74 87 ILE B CA 1
ATOM 2790 C C . ILE B 1 87 ? 16.779 -11.841 35.006 1.00 15.74 87 ILE B C 1
ATOM 2791 O O . ILE B 1 87 ? 17.987 -11.963 34.843 1.00 15.77 87 ILE B O 1
ATOM 2796 N N . ALA B 1 88 ? 16.080 -12.223 36.082 1.00 16.56 88 ALA B N 1
ATOM 2797 C CA . ALA B 1 88 ? 16.818 -12.961 37.118 1.00 16.55 88 ALA B CA 1
ATOM 2798 C C . ALA B 1 88 ? 17.302 -14.336 36.552 1.00 17.26 88 ALA B C 1
ATOM 2799 O O . ALA B 1 88 ? 18.442 -14.779 36.808 1.00 17.54 88 ALA B O 1
ATOM 2801 N N . LEU B 1 89 ? 16.461 -15.069 35.796 1.00 16.97 89 LEU B N 1
ATOM 2802 C CA . LEU B 1 89 ? 16.860 -16.351 35.151 1.00 17.14 89 LEU B CA 1
ATOM 2803 C C . LEU B 1 89 ? 18.006 -16.074 34.196 1.00 17.57 89 LEU B C 1
ATOM 2804 O O . LEU B 1 89 ? 19.039 -16.844 34.212 1.00 19.04 89 LEU B O 1
ATOM 2809 N N . ALA B 1 90 ? 18.012 -14.999 33.449 1.00 15.74 90 ALA B N 1
ATOM 2810 C CA . ALA B 1 90 ? 19.099 -14.613 32.566 1.00 15.83 90 ALA B CA 1
ATOM 2811 C C . ALA B 1 90 ? 20.320 -14.298 33.301 1.00 18.49 90 ALA B C 1
ATOM 2812 O O . ALA B 1 90 ? 21.472 -14.717 32.848 1.00 18.25 90 ALA B O 1
ATOM 2814 N N . ALA B 1 91 ? 20.230 -13.577 34.371 1.00 17.40 91 ALA B N 1
ATOM 2815 C CA . ALA B 1 91 ? 21.438 -13.263 35.164 1.00 18.64 91 ALA B CA 1
ATOM 2816 C C . ALA B 1 91 ? 22.023 -14.455 35.805 1.00 20.72 91 ALA B C 1
ATOM 2817 O O . ALA B 1 91 ? 23.245 -14.353 36.114 1.00 20.20 91 ALA B O 1
ATOM 2819 N N . ASP B 1 92 ? 21.326 -15.544 36.055 1.00 19.54 92 ASP B N 1
ATOM 2820 C CA . ASP B 1 92 ? 21.940 -16.749 36.611 1.00 21.91 92 ASP B CA 1
ATOM 2821 C C . ASP B 1 92 ? 22.697 -17.468 35.536 1.00 22.04 92 ASP B C 1
ATOM 2822 O O . ASP B 1 92 ? 23.518 -18.338 35.871 1.00 27.56 92 ASP B O 1
ATOM 2827 N N . ILE B 1 93 ? 22.547 -17.201 34.234 1.00 20.29 93 ILE B N 1
ATOM 2828 C CA . ILE B 1 93 ? 23.238 -17.810 33.112 1.00 20.68 93 ILE B CA 1
ATOM 2829 C C . ILE B 1 93 ? 24.332 -16.955 32.541 1.00 21.84 93 ILE B C 1
ATOM 2830 O O . ILE B 1 93 ? 25.504 -17.476 32.292 1.00 23.39 93 ILE B O 1
ATOM 2835 N N . PHE B 1 94 ? 24.181 -15.669 32.403 1.00 20.67 94 PHE B N 1
ATOM 2836 C CA . PHE B 1 94 ? 25.135 -14.798 31.755 1.00 20.46 94 PHE B CA 1
ATOM 2837 C C . PHE B 1 94 ? 25.392 -13.548 32.643 1.00 18.86 94 PHE B C 1
ATOM 2838 O O . PHE B 1 94 ? 25.184 -12.426 32.225 1.00 19.87 94 PHE B O 1
ATOM 2846 N N . PRO B 1 95 ? 25.721 -13.734 33.955 1.00 20.95 95 PRO B N 1
ATOM 2847 C CA . PRO B 1 95 ? 25.962 -12.591 34.797 1.00 20.06 95 PRO B CA 1
ATOM 2848 C C . PRO B 1 95 ? 26.940 -11.619 34.217 1.00 21.18 95 PRO B C 1
ATOM 2849 O O . PRO B 1 95 ? 26.800 -10.391 34.448 1.00 20.88 95 PRO B O 1
ATOM 2853 N N . ALA B 1 96 ? 27.998 -12.053 33.587 1.00 19.72 96 ALA B N 1
ATOM 2854 C CA . ALA B 1 96 ? 29.000 -11.101 33.118 1.00 20.92 96 ALA B CA 1
ATOM 2855 C C . ALA B 1 96 ? 28.641 -10.282 31.903 1.00 21.03 96 ALA B C 1
ATOM 2856 O O . ALA B 1 96 ? 29.338 -9.377 31.515 1.00 25.70 96 ALA B O 1
ATOM 2858 N N A LYS B 1 97 ? 27.482 -10.620 31.314 0.40 19.15 97 LYS B N 1
ATOM 2859 N N B LYS B 1 97 ? 27.443 -10.570 31.360 0.60 19.25 97 LYS B N 1
ATOM 2860 C CA A LYS B 1 97 ? 26.964 -9.850 30.193 0.40 19.52 97 LYS B CA 1
ATOM 2861 C CA B LYS B 1 97 ? 26.950 -9.786 30.225 0.60 20.96 97 LYS B CA 1
ATOM 2862 C C A LYS B 1 97 ? 26.013 -8.761 30.614 0.40 18.93 97 LYS B C 1
ATOM 2863 C C B LYS B 1 97 ? 26.036 -8.686 30.641 0.60 19.35 97 LYS B C 1
ATOM 2864 O O A LYS B 1 97 ? 25.488 -8.071 29.739 0.40 19.45 97 LYS B O 1
ATOM 2865 O O B LYS B 1 97 ? 25.578 -7.916 29.820 0.60 20.22 97 LYS B O 1
ATOM 2876 N N . ILE B 1 98 ? 25.793 -8.622 31.926 1.00 19.10 98 ILE B N 1
ATOM 2877 C CA . ILE B 1 98 ? 24.824 -7.613 32.442 1.00 19.75 98 ILE B CA 1
ATOM 2878 C C . ILE B 1 98 ? 25.488 -6.557 33.326 1.00 19.25 98 ILE B C 1
ATOM 2879 O O . ILE B 1 98 ? 26.044 -6.965 34.409 1.00 21.74 98 ILE B O 1
ATOM 2884 N N . LYS B 1 99 ? 25.473 -5.300 32.896 1.00 17.98 99 LYS B N 1
ATO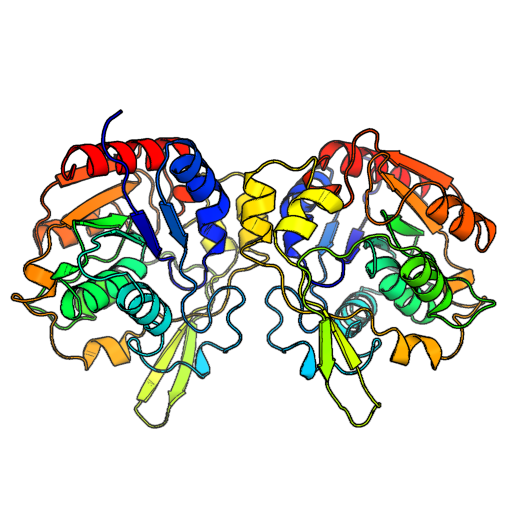M 2885 C CA . LYS B 1 99 ? 26.062 -4.216 33.713 1.00 19.63 99 LYS B CA 1
ATOM 2886 C C . LYS B 1 99 ? 25.228 -3.995 34.894 1.00 19.14 99 LYS B C 1
ATOM 2887 O O . LYS B 1 99 ? 25.649 -3.870 36.060 1.00 20.48 99 LYS B O 1
ATOM 2893 N N . VAL B 1 100 ? 23.893 -3.937 34.699 1.00 17.62 100 VAL B N 1
ATOM 2894 C CA . VAL B 1 100 ? 22.935 -3.714 35.814 1.00 16.12 100 VAL B CA 1
ATOM 2895 C C . VAL B 1 100 ? 21.530 -4.277 35.412 1.00 15.85 100 VAL B C 1
ATOM 2896 O O . VAL B 1 100 ? 21.199 -4.096 34.182 1.00 16.66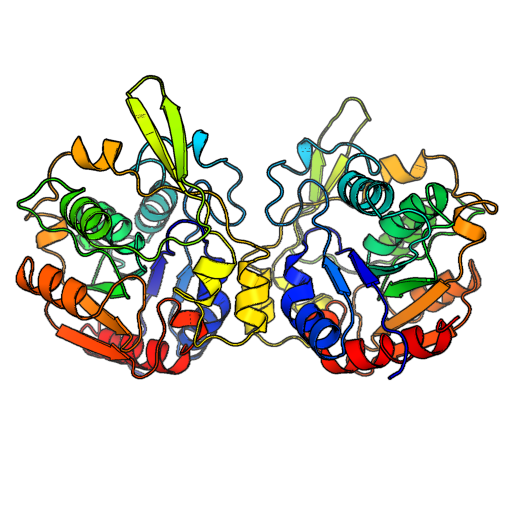 100 VAL B O 1
ATOM 2900 N N . LEU B 1 101 ? 20.872 -4.889 36.355 1.00 15.72 101 LEU B N 1
ATOM 2901 C CA . LEU B 1 101 ? 19.508 -5.327 36.135 1.00 15.98 101 LEU B CA 1
ATOM 2902 C C . LEU B 1 101 ? 18.652 -4.131 36.572 1.00 17.33 101 LEU B C 1
ATOM 2903 O O . LEU B 1 101 ? 18.773 -3.601 37.759 1.00 17.02 101 LEU B O 1
ATOM 2908 N N . VAL B 1 102 ? 17.580 -3.831 35.806 1.00 15.19 102 VAL B N 1
ATOM 2909 C CA . VAL B 1 102 ? 16.662 -2.848 36.162 1.00 14.58 102 VAL B CA 1
ATOM 2910 C C . VAL B 1 102 ? 15.318 -3.464 36.351 1.00 14.88 102 VAL B C 1
ATOM 2911 O O . VAL B 1 102 ? 14.657 -3.920 35.377 1.00 14.27 102 VAL B O 1
ATOM 2915 N N . PHE B 1 103 ? 14.811 -3.592 37.582 1.00 14.60 103 PHE B N 1
ATOM 2916 C CA . PHE B 1 103 ? 13.533 -4.148 37.959 1.00 14.37 103 PHE B CA 1
ATOM 2917 C C . PHE B 1 103 ? 12.531 -3.079 37.865 1.00 15.68 103 PHE B C 1
ATOM 2918 O O . PHE B 1 103 ? 12.429 -2.176 38.718 1.00 16.35 103 PHE B O 1
ATOM 2926 N N . LEU B 1 104 ? 11.730 -3.031 36.798 1.00 13.93 104 LEU B N 1
ATOM 2927 C CA . LEU B 1 104 ? 10.744 -1.997 36.561 1.00 14.29 104 LEU B CA 1
ATOM 2928 C C . LEU B 1 104 ? 9.318 -2.429 36.840 1.00 14.62 104 LEU B C 1
ATOM 2929 O O . LEU B 1 104 ? 8.779 -3.382 36.219 1.00 14.20 104 LEU B O 1
ATOM 2934 N N . ASN B 1 105 ? 8.804 -1.949 37.992 1.00 15.03 105 ASN B N 1
ATOM 2935 C CA . ASN B 1 105 ? 7.444 -2.397 38.423 1.00 14.51 105 ASN B CA 1
ATOM 2936 C C . ASN B 1 105 ? 7.417 -3.969 38.386 1.00 15.48 105 ASN B C 1
ATOM 2937 O O . ASN B 1 105 ? 6.442 -4.546 37.887 1.00 16.75 105 ASN B O 1
ATOM 2942 N N . ALA B 1 106 ? 8.448 -4.620 38.880 1.00 15.20 106 ALA B N 1
ATOM 2943 C CA . ALA B 1 106 ? 8.779 -5.941 38.622 1.00 16.07 106 ALA B CA 1
ATOM 2944 C C . ALA B 1 106 ? 8.752 -6.841 39.809 1.00 16.46 106 ALA B C 1
ATOM 2945 O O . ALA B 1 106 ? 9.051 -6.386 40.938 1.00 18.78 106 ALA B O 1
ATOM 2947 N N . PHE B 1 107 ? 8.577 -8.132 39.627 1.00 15.30 107 PHE B N 1
ATOM 2948 C CA . PHE B 1 107 ? 8.918 -9.129 40.639 1.00 16.43 107 PHE B CA 1
ATOM 2949 C C . PHE B 1 107 ? 10.414 -9.168 40.771 1.00 18.02 107 PHE B C 1
ATOM 2950 O O . PHE B 1 107 ? 11.151 -9.379 39.834 1.00 16.76 107 PHE B O 1
ATOM 2958 N N . LEU B 1 108 ? 10.891 -9.103 42.027 1.00 17.46 108 LEU B N 1
ATOM 2959 C CA . LEU B 1 108 ? 12.270 -9.094 42.406 1.00 19.01 108 LEU B CA 1
ATOM 2960 C C . LEU B 1 108 ? 12.517 -10.369 43.277 1.00 19.39 108 LEU B C 1
ATOM 2961 O O . LEU B 1 108 ? 12.218 -10.358 44.462 1.00 20.68 108 LEU B O 1
ATOM 2966 N N . PRO B 1 109 ? 12.996 -11.461 42.681 1.00 19.71 109 PRO B N 1
ATOM 2967 C CA . PRO B 1 109 ? 13.166 -12.719 43.442 1.00 19.72 109 PRO B CA 1
ATOM 2968 C C . PRO B 1 109 ? 14.447 -12.663 44.254 1.00 20.72 109 PRO B C 1
ATOM 2969 O O . PRO B 1 109 ? 15.222 -11.737 44.079 1.00 21.12 109 PRO B O 1
ATOM 2973 N N . ASP B 1 110 ? 14.551 -13.629 45.161 1.00 23.53 110 ASP B N 1
ATOM 2974 C CA . ASP B 1 110 ? 15.723 -13.685 46.019 1.00 23.70 110 ASP B CA 1
ATOM 2975 C C . ASP B 1 110 ? 16.466 -14.963 45.784 1.00 24.94 110 ASP B C 1
ATOM 2976 O O . ASP B 1 110 ? 16.166 -15.779 44.902 1.00 26.02 110 ASP B O 1
ATOM 2981 N N . THR B 1 111 ? 17.480 -15.198 46.638 1.00 25.80 111 THR B N 1
ATOM 2982 C CA . THR B 1 111 ? 18.261 -16.409 46.458 1.00 27.97 111 THR B CA 1
ATOM 2983 C C . THR B 1 111 ? 18.053 -17.372 47.673 1.00 31.07 111 THR B C 1
ATOM 2984 O O . THR B 1 111 ? 18.853 -18.281 47.777 1.00 35.92 111 THR B O 1
ATOM 2988 N N . THR B 1 112 ? 17.093 -17.094 48.556 1.00 28.32 112 THR B N 1
ATOM 2989 C CA . THR B 1 112 ? 16.846 -17.863 49.777 1.00 31.14 112 THR B CA 1
ATOM 2990 C C . THR B 1 112 ? 15.601 -18.743 49.648 1.00 32.37 112 THR B C 1
ATOM 2991 O O . THR B 1 112 ? 15.596 -19.832 50.184 1.00 34.40 112 THR B O 1
ATOM 2995 N N . HIS B 1 113 ? 14.535 -18.282 48.970 1.00 27.32 113 HIS B N 1
ATOM 2996 C CA . HIS B 1 113 ? 13.319 -18.956 48.824 1.00 26.85 113 HIS B CA 1
ATOM 2997 C C . HIS B 1 113 ? 13.184 -19.491 47.421 1.00 29.58 113 HIS B C 1
ATOM 2998 O O . HIS B 1 113 ? 14.037 -19.182 46.541 1.00 27.52 113 HIS B O 1
ATOM 3005 N N . VAL B 1 114 ? 12.200 -20.372 47.283 1.00 28.51 114 VAL B N 1
ATOM 3006 C CA . VAL B 1 114 ? 11.934 -20.940 45.903 1.00 30.24 114 VAL B CA 1
ATOM 3007 C C . VAL B 1 114 ? 11.705 -19.767 44.897 1.00 28.59 114 VAL B C 1
ATOM 3008 O O . VAL B 1 114 ? 11.289 -18.682 45.322 1.00 26.18 114 VAL B O 1
ATOM 3012 N N . PRO B 1 115 ? 11.941 -20.010 43.589 1.00 26.31 115 PRO B N 1
ATOM 3013 C CA . PRO B 1 115 ? 11.909 -18.843 42.676 1.00 23.47 115 PRO B CA 1
ATOM 3014 C C . PRO B 1 115 ? 10.518 -18.271 42.564 1.00 23.62 115 PRO B C 1
ATOM 3015 O O . PRO B 1 115 ? 10.415 -17.118 42.171 1.00 24.16 115 PRO B O 1
ATOM 3019 N N . SER B 1 116 ? 9.395 -19.017 42.870 1.00 23.83 116 SER B N 1
ATOM 3020 C CA . SER B 1 116 ? 8.049 -18.501 42.872 1.00 22.97 116 SER B CA 1
ATOM 3021 C C . SER B 1 116 ? 7.670 -17.570 44.065 1.00 22.99 116 SER B C 1
ATOM 3022 O O . SER B 1 116 ? 6.601 -16.986 44.062 1.00 25.66 116 SER B O 1
ATOM 3025 N N . HIS B 1 117 ? 8.530 -17.471 45.077 1.00 23.28 117 HIS B N 1
ATOM 3026 C CA . HIS B 1 117 ? 8.136 -16.913 46.328 1.00 23.98 117 HIS B CA 1
ATOM 3027 C C . HIS B 1 117 ? 7.488 -15.604 46.275 1.00 25.15 117 HIS B C 1
ATOM 3028 O O . HIS B 1 117 ? 6.412 -15.397 46.811 1.00 25.96 117 HIS B O 1
ATOM 3035 N N . VAL B 1 118 ? 8.067 -14.617 45.539 1.00 23.28 118 VAL B N 1
ATOM 3036 C CA . VAL B 1 118 ? 7.434 -13.292 45.561 1.00 22.95 118 VAL B CA 1
ATOM 3037 C C . VAL B 1 118 ? 6.175 -13.254 44.768 1.00 23.62 118 VAL B C 1
ATOM 3038 O O . VAL B 1 118 ? 5.309 -12.505 45.073 1.00 24.96 118 VAL B O 1
ATOM 3042 N N . LEU B 1 119 ? 6.003 -14.132 43.760 1.00 22.68 119 LEU B N 1
ATOM 3043 C CA . LEU B 1 119 ? 4.713 -14.210 43.026 1.00 24.61 119 LEU B CA 1
ATOM 3044 C C . LEU B 1 119 ? 3.674 -14.791 43.935 1.00 25.90 119 LEU B C 1
ATOM 3045 O O . LEU B 1 119 ? 2.570 -14.278 43.969 1.00 26.03 119 LEU B O 1
ATOM 3050 N N . ASP B 1 120 ? 4.053 -15.874 44.655 1.00 27.76 120 ASP B N 1
ATOM 3051 C CA . ASP B 1 120 ? 3.078 -16.578 45.539 1.00 31.52 120 ASP B CA 1
ATOM 3052 C C . ASP B 1 120 ? 2.572 -15.577 46.555 1.00 30.71 120 ASP B C 1
ATOM 3053 O O . ASP B 1 120 ? 1.345 -15.540 46.874 1.00 30.23 120 ASP B O 1
ATOM 3058 N N . LYS B 1 121 ? 3.469 -14.725 47.038 1.00 28.84 121 LYS B N 1
ATOM 3059 C CA . LYS B 1 121 ? 3.143 -13.767 48.046 1.00 31.86 121 LYS B CA 1
ATOM 3060 C C . LYS B 1 121 ? 2.195 -12.766 47.560 1.00 33.13 121 LYS B C 1
ATOM 3061 O O . LYS B 1 121 ? 1.158 -12.506 48.236 1.00 32.66 121 LYS B O 1
ATOM 3067 N N . LEU B 1 122 ? 2.418 -12.255 46.347 1.00 26.23 122 LEU B N 1
ATOM 3068 C CA . LEU B 1 122 ? 1.473 -11.383 45.763 1.00 29.64 122 LEU B CA 1
ATOM 3069 C C . LEU B 1 122 ? 0.156 -12.069 45.464 1.00 30.15 122 LEU B C 1
ATOM 3070 O O . LEU B 1 122 ? -0.895 -11.437 45.754 1.00 33.87 122 LEU B O 1
ATOM 3075 N N . MET B 1 123 ? 0.149 -13.269 44.897 1.00 30.59 123 MET B N 1
ATOM 3076 C CA . MET B 1 123 ? -1.107 -13.860 44.456 1.00 31.57 123 MET B CA 1
ATOM 3077 C C . MET B 1 123 ? -2.011 -14.035 45.627 1.00 33.96 123 MET B C 1
ATOM 3078 O O . MET B 1 123 ? -3.289 -14.098 45.450 1.00 34.66 123 MET B O 1
ATOM 3083 N N . GLU B 1 124 ? -1.432 -14.198 46.797 1.00 33.61 124 GLU B N 1
ATOM 3084 C CA . GLU B 1 124 ? -2.223 -14.341 48.053 1.00 40.73 124 GLU B CA 1
ATOM 3085 C C . GLU B 1 124 ? -3.041 -13.156 48.426 1.00 42.33 124 GLU B C 1
ATOM 3086 O O . GLU B 1 124 ? -4.071 -13.312 49.050 1.00 41.15 124 GLU B O 1
ATOM 3092 N N . MET B 1 125 ? -2.532 -11.970 48.189 1.00 41.77 125 MET B N 1
ATOM 3093 C CA . MET B 1 125 ? -3.152 -10.713 48.611 1.00 42.60 125 MET B CA 1
ATOM 3094 C C . MET B 1 125 ? -3.464 -9.783 47.397 1.00 41.28 125 MET B C 1
ATOM 3095 O O . MET B 1 125 ? -3.322 -8.611 47.471 1.00 41.06 125 MET B O 1
ATOM 3100 N N . PHE B 1 126 ? -3.754 -10.318 46.204 1.00 40.24 126 PHE B N 1
ATOM 3101 C CA . PHE B 1 126 ? -3.744 -9.538 44.951 1.00 38.82 126 PHE B CA 1
ATOM 3102 C C . PHE B 1 126 ? -4.905 -8.566 44.737 1.00 43.75 126 PHE B C 1
ATOM 3103 O O . PHE B 1 126 ? -4.790 -7.565 43.949 1.00 40.86 126 PHE B O 1
ATOM 3111 N N . GLY B 1 127 ? -6.019 -8.860 45.384 1.00 33.42 127 GLY B N 1
ATOM 3112 C CA . GLY B 1 127 ? -7.135 -8.026 45.220 1.00 43.06 127 GLY B CA 1
ATOM 3113 C C . GLY B 1 127 ? -7.880 -8.664 44.098 1.00 43.62 127 GLY B C 1
ATOM 3114 O O . GLY B 1 127 ? -7.979 -9.911 43.950 1.00 52.34 127 GLY B O 1
ATOM 3115 N N . GLY B 1 128 ? -8.481 -7.852 43.311 1.00 45.02 128 GLY B N 1
ATOM 3116 C CA . GLY B 1 128 ? -9.395 -8.527 42.377 1.00 41.25 128 GLY B CA 1
ATOM 3117 C C . GLY B 1 128 ? -8.733 -8.843 41.062 1.00 39.63 128 GLY B C 1
ATOM 3118 O O . GLY B 1 128 ? -8.014 -8.039 40.526 1.00 39.81 128 GLY B O 1
ATOM 3119 N N . TRP B 1 129 ? -9.104 -9.913 40.420 1.00 33.57 129 TRP B N 1
ATOM 3120 C CA . TRP B 1 129 ? -8.741 -9.956 39.005 1.00 25.77 129 TRP B CA 1
ATOM 3121 C C . TRP B 1 129 ? -9.821 -9.530 38.069 1.00 25.74 129 TRP B C 1
ATOM 3122 O O . TRP B 1 129 ? -9.649 -9.642 36.828 1.00 22.60 129 TRP B O 1
ATOM 3133 N N . GLY B 1 130 ? -10.992 -9.100 38.527 1.00 23.48 130 GLY B N 1
ATOM 3134 C CA . GLY B 1 130 ? -12.009 -8.627 37.651 1.00 23.30 130 GLY B CA 1
ATOM 3135 C C . GLY B 1 130 ? -12.529 -9.615 36.685 1.00 23.32 130 GLY B C 1
ATOM 3136 O O . GLY B 1 130 ? -12.892 -10.776 37.030 1.00 24.84 130 GLY B O 1
ATOM 3137 N N . ASP B 1 131 ? -12.545 -9.220 35.414 1.00 19.15 131 ASP B N 1
ATOM 3138 C CA . ASP B 1 131 ? -13.035 -9.998 34.313 1.00 19.11 131 ASP B CA 1
ATOM 3139 C C . ASP B 1 131 ? -11.906 -10.907 33.654 1.00 18.83 131 ASP B C 1
ATOM 3140 O O . ASP B 1 131 ? -12.109 -11.432 32.543 1.00 20.49 131 ASP B O 1
ATOM 3145 N N . THR B 1 132 ? -10.832 -10.998 34.358 1.00 17.81 132 THR B N 1
ATOM 3146 C CA . THR B 1 132 ? -9.760 -11.886 33.869 1.00 18.48 132 THR B CA 1
ATOM 3147 C C . THR B 1 132 ? -10.223 -13.358 33.850 1.00 19.72 132 THR B C 1
ATOM 3148 O O . THR B 1 132 ? -10.972 -13.731 34.751 1.00 21.99 132 THR B O 1
ATOM 3152 N N . GLU B 1 133 ? -9.870 -14.113 32.838 1.00 18.10 133 GLU B N 1
ATOM 3153 C CA A GLU B 1 133 ? -10.293 -15.511 32.606 0.50 19.96 133 GLU B CA 1
ATOM 3154 C CA B GLU B 1 133 ? -10.290 -15.507 32.776 0.50 21.85 133 GLU B CA 1
ATOM 3155 C C . GLU B 1 133 ? -9.138 -16.400 33.006 1.00 21.62 133 GLU B C 1
ATOM 3156 O O . GLU B 1 133 ? -8.040 -16.279 32.353 1.00 20.92 133 GLU B O 1
ATOM 3167 N N . PHE B 1 134 ? -9.294 -17.303 33.935 1.00 21.92 134 PHE B N 1
ATOM 3168 C CA . PHE B 1 134 ? -8.288 -18.297 34.372 1.00 24.17 134 PHE B CA 1
ATOM 3169 C C . PHE B 1 134 ? -8.627 -19.660 33.773 1.00 23.74 134 PHE B C 1
ATOM 3170 O O . PHE B 1 134 ? -9.818 -20.032 33.565 1.00 24.50 134 PHE B O 1
ATOM 3178 N N . SER B 1 135 ? -7.611 -20.360 33.230 1.00 22.56 135 SER B N 1
ATOM 3179 C CA . SER B 1 135 ? -7.881 -21.707 32.709 1.00 22.10 135 SER B CA 1
ATOM 3180 C C . SER B 1 135 ? -6.620 -22.518 33.045 1.00 22.12 135 SER B C 1
ATOM 3181 O O . SER B 1 135 ? -5.565 -22.062 33.494 1.00 23.14 135 SER B O 1
ATOM 3184 N N . SER B 1 136 ? -6.783 -23.824 32.918 1.00 24.69 136 SER B N 1
ATOM 3185 C CA . SER B 1 136 ? -5.701 -24.814 33.271 1.00 25.84 136 SER B CA 1
ATOM 3186 C C . SER B 1 136 ? -5.327 -25.545 31.990 1.00 28.26 136 SER B C 1
ATOM 3187 O O . SER B 1 136 ? -6.188 -25.811 31.186 1.00 29.33 136 SER B O 1
ATOM 3190 N N . HIS B 1 137 ? -4.073 -25.945 31.806 1.00 20.18 137 HIS B N 1
ATOM 3191 C CA . HIS B 1 137 ? -3.711 -26.711 30.646 1.00 21.47 137 HIS B CA 1
ATOM 3192 C C . HIS B 1 137 ? -2.784 -27.826 31.244 1.00 20.01 137 HIS B C 1
ATOM 3193 O O . HIS B 1 137 ? -1.828 -27.562 31.918 1.00 21.50 137 HIS B O 1
ATOM 3200 N N A GLU B 1 138 ? -3.141 -29.062 30.938 0.60 18.04 138 GLU B N 1
ATOM 3201 N N B GLU B 1 138 ? -3.181 -29.071 31.045 0.40 18.86 138 GLU B N 1
ATOM 3202 C CA A GLU B 1 138 ? -2.439 -30.232 31.468 0.60 18.81 138 GLU B CA 1
ATOM 3203 C CA B GLU B 1 138 ? -2.377 -30.177 31.559 0.40 19.28 138 GLU B CA 1
ATOM 3204 C C A GLU B 1 138 ? -1.316 -30.648 30.558 0.60 18.49 138 GLU B C 1
ATOM 3205 C C B GLU B 1 138 ? -1.231 -30.465 30.601 0.40 19.01 138 GLU B C 1
ATOM 3206 O O A GLU B 1 138 ? -1.590 -30.904 29.355 0.60 19.18 138 GLU B O 1
ATOM 3207 O O B GLU B 1 138 ? -1.290 -30.327 29.435 0.40 18.50 138 GLU B O 1
ATOM 3218 N N . THR B 1 139 ? -0.106 -30.758 31.153 1.00 19.43 139 THR B N 1
ATOM 3219 C CA . THR B 1 139 ? 1.071 -31.063 30.380 1.00 19.93 139 THR B CA 1
ATOM 3220 C C . THR B 1 139 ? 1.897 -32.208 30.965 1.00 21.20 139 THR B C 1
ATOM 3221 O O . THR B 1 139 ? 1.636 -32.583 32.095 1.00 21.20 139 THR B O 1
ATOM 3225 N N . ARG B 1 140 ? 2.927 -32.617 30.260 1.00 19.26 140 ARG B N 1
ATOM 3226 C CA . ARG B 1 140 ? 3.866 -33.572 30.849 1.00 19.70 140 ARG B CA 1
ATOM 3227 C C . ARG B 1 140 ? 4.661 -33.064 31.968 1.00 19.66 140 ARG B C 1
ATOM 3228 O O . ARG B 1 140 ? 5.381 -33.753 32.637 1.00 20.49 140 ARG B O 1
ATOM 3236 N N . ASN B 1 141 ? 4.736 -31.718 32.069 1.00 22.09 141 ASN B N 1
ATOM 3237 C CA . ASN B 1 141 ? 5.352 -31.029 33.160 1.00 26.24 141 ASN B CA 1
ATOM 3238 C C . ASN B 1 141 ? 4.393 -30.756 34.301 1.00 27.45 141 ASN B C 1
ATOM 3239 O O . ASN B 1 141 ? 4.817 -30.078 35.197 1.00 33.33 141 ASN B O 1
ATOM 3244 N N . GLY B 1 142 ? 3.094 -31.163 34.222 1.00 22.61 142 GLY B N 1
ATOM 3245 C CA . GLY B 1 142 ? 2.061 -31.007 35.260 1.00 24.54 142 GLY B CA 1
ATOM 3246 C C . GLY B 1 142 ? 1.021 -29.928 34.798 1.00 25.43 142 GLY B C 1
ATOM 3247 O O . GLY B 1 142 ? 0.982 -29.616 33.659 1.00 28.81 142 GLY B O 1
ATOM 3248 N N . THR B 1 143 ? 0.243 -29.386 35.644 1.00 25.29 143 THR B N 1
ATOM 3249 C CA . THR B 1 143 ? -0.802 -28.447 35.224 1.00 27.36 143 THR B CA 1
ATOM 3250 C C . THR B 1 143 ? -0.286 -27.009 35.213 1.00 26.23 143 THR B C 1
ATOM 3251 O O . THR B 1 143 ? 0.547 -26.700 36.080 1.00 28.18 143 THR B O 1
ATOM 3255 N N . MET B 1 144 ? -0.525 -26.342 34.070 1.00 23.68 144 MET B N 1
ATOM 3256 C CA . MET B 1 144 ? -0.001 -24.954 33.825 1.00 24.96 144 MET B CA 1
ATOM 3257 C C . MET B 1 144 ? -1.262 -24.081 34.129 1.00 20.08 144 MET B C 1
ATOM 3258 O O . MET B 1 144 ? -2.292 -24.410 33.637 1.00 22.78 144 MET B O 1
ATOM 3263 N N . SER B 1 145 ? -1.178 -23.024 34.969 1.00 19.83 145 SER B N 1
ATOM 3264 C CA . SER B 1 145 ? -2.253 -22.085 35.161 1.00 19.39 145 SER B CA 1
ATOM 3265 C C . SER B 1 145 ? -2.083 -20.952 34.123 1.00 16.46 145 SER B C 1
ATOM 3266 O O . SER B 1 145 ? -1.040 -20.345 34.116 1.00 17.33 145 SER B O 1
ATOM 3269 N N . LEU B 1 146 ? -3.052 -20.756 33.327 1.00 16.75 146 LEU B N 1
ATOM 3270 C CA . LEU B 1 146 ? -3.089 -19.758 32.281 1.00 14.83 146 LEU B CA 1
ATOM 3271 C C . LEU B 1 146 ? -4.003 -18.621 32.678 1.00 17.10 146 LEU B C 1
ATOM 3272 O O . LEU B 1 146 ? -5.091 -18.794 33.374 1.00 20.11 146 LEU B O 1
ATOM 3277 N N . LEU B 1 147 ? -3.723 -17.387 32.220 1.00 15.30 147 LEU B N 1
ATOM 3278 C CA . LEU B 1 147 ? -4.685 -16.336 32.344 1.00 17.37 147 LEU B CA 1
ATOM 3279 C C . LEU B 1 147 ? -4.807 -15.511 31.059 1.00 16.73 147 LEU B C 1
ATOM 3280 O O . LEU B 1 147 ? -3.785 -15.306 30.375 1.00 15.58 147 LEU B O 1
ATOM 3285 N N . LYS B 1 148 ? -5.977 -14.951 30.838 1.00 16.23 148 LYS B N 1
ATOM 3286 C CA . LYS B 1 148 ? -6.262 -13.992 29.787 1.00 15.84 148 LYS B CA 1
ATOM 3287 C C . LYS B 1 148 ? -6.874 -12.770 30.490 1.00 17.20 148 LYS B C 1
ATOM 3288 O O . LYS B 1 148 ? -8.007 -12.912 31.014 1.00 18.74 148 LYS B O 1
ATOM 3294 N N . MET B 1 149 ? -6.181 -11.637 30.486 1.00 16.37 149 MET B N 1
ATOM 3295 C CA . MET B 1 149 ? -6.748 -10.452 31.119 1.00 16.72 149 MET B CA 1
ATOM 3296 C C . MET B 1 149 ? -8.030 -10.054 30.481 1.00 15.86 149 MET B C 1
ATOM 3297 O O . MET B 1 149 ? -8.383 -10.315 29.334 1.00 16.28 149 MET B O 1
ATOM 3302 N N . GLY B 1 150 ? -8.967 -9.570 31.361 1.00 17.30 150 GLY B N 1
ATOM 3303 C CA . GLY B 1 150 ? -10.122 -8.982 30.855 1.00 17.49 150 GLY B CA 1
ATOM 3304 C C . GLY B 1 150 ? -9.967 -7.496 30.633 1.00 16.90 150 GLY B C 1
ATOM 3305 O O . GLY B 1 150 ? -9.172 -6.849 31.327 1.00 15.36 150 GLY B O 1
ATOM 3306 N N . PRO B 1 151 ? -10.803 -6.878 29.808 1.00 16.08 151 PRO B N 1
ATOM 3307 C CA . PRO B 1 151 ? -10.577 -5.511 29.456 1.00 16.89 151 PRO B CA 1
ATOM 3308 C C . PRO B 1 151 ? -10.940 -4.542 30.555 1.00 16.09 151 PRO B C 1
ATOM 3309 O O . PRO B 1 151 ? -10.311 -3.491 30.700 1.00 16.11 151 PRO B O 1
ATOM 3313 N N . LYS B 1 152 ? -11.841 -4.922 31.451 1.00 16.82 152 LYS B N 1
ATOM 3314 C CA . LYS B 1 152 ? -12.144 -3.989 32.574 1.00 16.76 152 LYS B CA 1
ATOM 3315 C C . LYS B 1 152 ? -11.037 -3.985 33.596 1.00 15.59 152 LYS B C 1
ATOM 3316 O O . LYS B 1 152 ? -10.613 -2.942 34.085 1.00 18.57 152 LYS B O 1
ATOM 3322 N N . PHE B 1 153 ? -10.477 -5.148 33.846 1.00 14.49 153 PHE B N 1
ATOM 3323 C CA . PHE B 1 153 ? -9.296 -5.311 34.695 1.00 14.63 153 PHE B CA 1
ATOM 3324 C C . PHE B 1 153 ? -8.093 -4.563 34.146 1.00 16.58 153 PHE B C 1
ATOM 3325 O O . PHE B 1 153 ? -7.479 -3.778 34.882 1.00 16.61 153 PHE B O 1
ATOM 3333 N N . MET B 1 154 ? -7.917 -4.686 32.808 1.00 15.17 154 MET B N 1
ATOM 3334 C CA . MET B 1 154 ? -6.841 -3.893 32.151 1.00 15.90 154 MET B CA 1
ATOM 3335 C C . MET B 1 154 ? -6.984 -2.411 32.402 1.00 15.47 154 MET B C 1
ATOM 3336 O O . MET B 1 154 ? -6.066 -1.664 32.764 1.00 15.26 154 MET B O 1
ATOM 3341 N N . LYS B 1 155 ? -8.161 -1.882 32.160 1.00 14.87 155 LYS B N 1
ATOM 3342 C CA . LYS B 1 155 ? -8.455 -0.468 32.271 1.00 15.54 155 LYS B CA 1
ATOM 3343 C C . LYS B 1 155 ? -8.299 0.066 33.712 1.00 16.09 155 LYS B C 1
ATOM 3344 O O . LYS B 1 155 ? -7.710 1.147 33.892 1.00 19.13 155 LYS B O 1
ATOM 3350 N N . ALA B 1 156 ? -8.769 -0.739 34.667 1.00 16.97 156 ALA B N 1
ATOM 3351 C CA . ALA B 1 156 ? -8.757 -0.248 36.060 1.00 18.41 156 ALA B CA 1
ATOM 3352 C C . ALA B 1 156 ? -7.408 -0.442 36.700 1.00 18.37 156 ALA B C 1
ATOM 3353 O O . ALA B 1 156 ? -7.047 0.378 37.621 1.00 20.90 156 ALA B O 1
ATOM 3355 N N . ARG B 1 157 ? -6.712 -1.557 36.430 1.00 16.56 157 ARG B N 1
ATOM 3356 C CA . ARG B 1 157 ? -5.588 -1.918 37.284 1.00 16.69 157 ARG B CA 1
ATOM 3357 C C . ARG B 1 157 ? -4.241 -1.770 36.592 1.00 16.28 157 ARG B C 1
ATOM 3358 O O . ARG B 1 157 ? -3.181 -1.820 37.210 1.00 17.00 157 ARG B O 1
ATOM 3366 N N . LEU B 1 158 ? -4.158 -1.737 35.247 1.00 14.50 158 LEU B N 1
ATOM 3367 C CA . LEU B 1 158 ? -2.898 -1.679 34.537 1.00 15.30 158 LEU B CA 1
ATOM 3368 C C . LEU B 1 158 ? -2.698 -0.337 33.771 1.00 15.21 158 LEU B C 1
ATOM 3369 O O . LEU B 1 158 ? -1.583 0.153 33.695 1.00 15.72 158 LEU B O 1
ATOM 3374 N N . TYR B 1 159 ? -3.748 0.144 33.097 1.00 13.86 159 TYR B N 1
ATOM 3375 C CA . TYR B 1 159 ? -3.713 1.174 32.119 1.00 15.09 159 TYR B CA 1
ATOM 3376 C C . TYR B 1 159 ? -4.421 2.471 32.572 1.00 13.55 159 TYR B C 1
ATOM 3377 O O . TYR B 1 159 ? -4.749 3.337 31.718 1.00 15.39 159 TYR B O 1
ATOM 3386 N N . GLN B 1 160 ? -4.647 2.579 33.890 1.00 15.32 160 GLN B N 1
ATOM 3387 C CA . GLN B 1 160 ? -5.566 3.714 34.255 1.00 16.37 160 GLN B CA 1
ATOM 3388 C C . GLN B 1 160 ? -4.999 5.139 34.053 1.00 16.63 160 GLN B C 1
ATOM 3389 O O . GLN B 1 160 ? -5.831 6.096 34.046 1.00 17.50 160 GLN B O 1
ATOM 3395 N N . ASN B 1 161 ? -3.695 5.287 33.908 1.00 16.90 161 ASN B N 1
ATOM 3396 C CA . ASN B 1 161 ? -3.103 6.544 33.546 1.00 16.22 161 ASN B CA 1
ATOM 3397 C C . ASN B 1 161 ? -2.578 6.665 32.158 1.00 15.96 161 ASN B C 1
ATOM 3398 O O . ASN B 1 161 ? -1.854 7.590 31.769 1.00 17.04 161 ASN B O 1
ATOM 3403 N N . CYS B 1 162 ? -3.009 5.705 31.286 1.00 15.50 162 CYS B N 1
ATOM 3404 C CA . CYS B 1 162 ? -2.540 5.660 29.902 1.00 15.87 162 CYS B CA 1
ATOM 3405 C C . CYS B 1 162 ? -3.543 6.386 29.007 1.00 15.19 162 CYS B C 1
ATOM 3406 O O . CYS B 1 162 ? -4.786 6.286 29.246 1.00 16.67 162 CYS B O 1
ATOM 3409 N N . PRO B 1 163 ? -3.038 7.001 27.973 1.00 15.17 163 PRO B N 1
ATOM 3410 C CA . PRO B 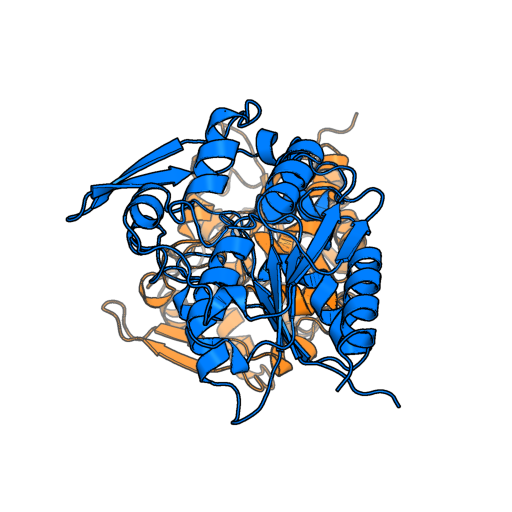1 163 ? -3.905 7.472 26.915 1.00 15.10 163 PRO B CA 1
ATOM 3411 C C . PRO B 1 163 ? -4.821 6.382 26.412 1.00 16.08 163 PRO B C 1
ATOM 3412 O O . PRO B 1 163 ? -4.459 5.181 26.323 1.00 16.58 163 PRO B O 1
ATOM 3416 N N . ILE B 1 164 ? -6.050 6.772 26.059 1.00 16.57 164 ILE B N 1
ATOM 3417 C CA . ILE B 1 164 ? -7.031 5.864 25.529 1.00 16.31 164 ILE B CA 1
ATOM 3418 C C . ILE B 1 164 ? -6.499 5.062 24.344 1.00 16.04 164 ILE B C 1
ATOM 3419 O O . ILE B 1 164 ? -6.862 3.870 24.265 1.00 16.68 164 ILE B O 1
ATOM 3424 N N . GLU B 1 165 ? -5.735 5.691 23.485 1.00 16.20 165 GLU B N 1
ATOM 3425 C CA . GLU B 1 165 ? -5.183 4.962 22.320 1.00 17.20 165 GLU B CA 1
ATOM 3426 C C . GLU B 1 165 ? -4.313 3.803 22.808 1.00 14.26 165 GLU B C 1
ATOM 3427 O O . GLU B 1 165 ? -4.343 2.736 22.102 1.00 14.36 165 GLU B O 1
ATOM 3433 N N . ASP B 1 166 ? -3.530 3.996 23.863 1.00 14.08 166 ASP B N 1
ATOM 3434 C CA . ASP B 1 166 ? -2.727 2.871 24.300 1.00 13.62 166 ASP B CA 1
ATOM 3435 C C . ASP B 1 166 ? -3.513 1.725 24.878 1.00 13.38 166 ASP B C 1
ATOM 3436 O O . ASP B 1 166 ? -3.183 0.509 24.739 1.00 13.16 166 ASP B O 1
ATOM 3441 N N . TYR B 1 167 ? -4.622 2.029 25.619 1.00 13.57 167 TYR B N 1
ATOM 3442 C CA . TYR B 1 167 ? -5.496 1.013 26.051 1.00 13.53 167 TYR B CA 1
ATOM 3443 C C . TYR B 1 167 ? -6.153 0.261 24.900 1.00 13.46 167 TYR B C 1
ATOM 3444 O O . TYR B 1 167 ? -6.270 -0.963 24.924 1.00 13.20 167 TYR B O 1
ATOM 3453 N N . GLU B 1 168 ? -6.627 0.985 23.867 1.00 13.88 168 GLU B N 1
ATOM 3454 C CA . GLU B 1 168 ? -7.146 0.321 22.680 1.00 15.17 168 GLU B CA 1
ATOM 3455 C C . GLU B 1 168 ? -6.125 -0.563 21.963 1.00 13.28 168 GLU B C 1
ATOM 3456 O O . GLU B 1 168 ? -6.464 -1.680 21.607 1.00 14.16 168 GLU B O 1
ATOM 3462 N N . LEU B 1 169 ? -4.919 -0.062 21.904 1.00 13.25 169 LEU B N 1
ATOM 3463 C CA . LEU B 1 169 ? -3.831 -0.897 21.281 1.00 13.12 169 LEU B CA 1
ATOM 3464 C C . LEU B 1 169 ? -3.689 -2.143 22.044 1.00 13.12 169 LEU B C 1
ATOM 3465 O O . LEU B 1 169 ? -3.585 -3.251 21.540 1.00 12.46 169 LEU B O 1
ATOM 3470 N N . ALA B 1 170 ? -3.609 -2.030 23.367 1.00 13.61 170 ALA B N 1
ATOM 3471 C CA . ALA B 1 170 ? -3.457 -3.168 24.253 1.00 12.44 170 ALA B CA 1
ATOM 3472 C C . ALA B 1 170 ? -4.575 -4.214 24.105 1.00 12.09 170 ALA B C 1
ATOM 3473 O O . ALA B 1 170 ? -4.423 -5.421 24.039 1.00 12.47 170 ALA B O 1
ATOM 3475 N N . LYS B 1 171 ? -5.806 -3.686 23.990 1.00 12.00 171 LYS B N 1
ATOM 3476 C CA . LYS B 1 171 ? -6.983 -4.574 23.767 1.00 13.56 171 LYS B CA 1
ATOM 3477 C C . LYS B 1 171 ? -6.776 -5.440 22.531 1.00 12.55 171 LYS B C 1
ATOM 3478 O O . LYS B 1 171 ? -7.234 -6.589 22.454 1.00 13.73 171 LYS B O 1
ATOM 3484 N N A MET B 1 172 ? -6.180 -4.784 21.514 0.60 12.15 172 MET B N 1
ATOM 3485 N N B MET B 1 172 ? -6.185 -4.887 21.501 0.40 12.91 172 MET B N 1
ATOM 3486 C CA A MET B 1 172 ? -5.880 -5.383 20.163 0.60 12.76 172 MET B CA 1
ATOM 3487 C CA B MET B 1 172 ? -6.024 -5.691 20.289 0.40 13.50 172 MET B CA 1
ATOM 3488 C C A MET B 1 172 ? -4.725 -6.419 20.128 0.60 13.22 172 MET B C 1
ATOM 3489 C C B MET B 1 172 ? -4.760 -6.546 20.192 0.40 13.35 172 MET B C 1
ATOM 3490 O O A MET B 1 172 ? -4.652 -7.204 19.196 0.60 13.43 172 MET B O 1
ATOM 3491 O O B MET B 1 172 ? -4.549 -7.236 19.210 0.40 13.45 172 MET B O 1
ATOM 3500 N N . LEU B 1 173 ? -3.910 -6.443 21.203 1.00 11.88 173 LEU B N 1
ATOM 3501 C CA . LEU B 1 173 ? -2.632 -7.178 21.203 1.00 11.61 173 LEU B CA 1
ATOM 3502 C C . LEU B 1 173 ? -2.383 -8.127 22.384 1.00 12.14 173 LEU B C 1
ATOM 3503 O O . LEU B 1 173 ? -1.611 -9.059 22.254 1.00 12.74 173 LEU B O 1
ATOM 3508 N N . HIS B 1 174 ? -3.079 -7.942 23.496 1.00 12.46 174 HIS B N 1
ATOM 3509 C CA . HIS B 1 174 ? -2.763 -8.816 24.577 1.00 11.59 174 HIS B CA 1
ATOM 3510 C C . HIS B 1 174 ? -3.222 -10.195 24.343 1.00 11.22 174 HIS B C 1
ATOM 3511 O O . HIS B 1 174 ? -4.176 -10.435 23.575 1.00 12.86 174 HIS B O 1
ATOM 3518 N N . ARG B 1 175 ? -2.547 -11.134 24.995 1.00 11.03 175 ARG B N 1
ATOM 3519 C CA . ARG B 1 175 ? -2.704 -12.579 24.733 1.00 10.97 175 ARG B CA 1
ATOM 3520 C C . ARG B 1 175 ? -2.835 -13.346 26.070 1.00 12.33 175 ARG B C 1
ATOM 3521 O O . ARG B 1 175 ? -2.309 -12.972 27.086 1.00 13.27 175 ARG B O 1
ATOM 3529 N N . GLN B 1 176 ? -3.427 -14.498 25.960 1.00 12.36 176 GLN B N 1
ATOM 3530 C CA . GLN B 1 176 ? -3.334 -15.470 27.062 1.00 13.08 176 GLN B CA 1
ATOM 3531 C C . GLN B 1 176 ? -1.872 -15.779 27.359 1.00 12.15 176 GLN B C 1
ATOM 3532 O O . GLN B 1 176 ? -1.036 -15.984 26.459 1.00 14.07 176 GLN B O 1
ATOM 3538 N N . GLY B 1 177 ? -1.549 -15.842 28.648 1.00 12.35 177 GLY B N 1
ATOM 3539 C CA . GLY B 1 177 ? -0.240 -16.025 29.184 1.00 13.41 177 GLY B CA 1
ATOM 3540 C C . GLY B 1 177 ? -0.198 -16.893 30.375 1.00 14.24 177 GLY B C 1
ATOM 3541 O O . GLY B 1 177 ? -1.221 -17.521 30.762 1.00 13.69 177 GLY B O 1
ATOM 3542 N N . SER B 1 178 ? 0.910 -16.807 31.122 1.00 14.20 178 SER B N 1
ATOM 3543 C CA . SER B 1 178 ? 1.061 -17.542 32.391 1.00 16.13 178 SER B CA 1
ATOM 3544 C C . SER B 1 178 ? 2.148 -16.910 33.222 1.00 15.72 178 SER B C 1
ATOM 3545 O O . SER B 1 178 ? 3.129 -16.365 32.663 1.00 16.27 178 SER B O 1
ATOM 3548 N N . PHE B 1 179 ? 1.964 -17.048 34.539 1.00 15.07 179 PHE B N 1
ATOM 3549 C CA . PHE B 1 179 ? 3.109 -16.718 35.433 1.00 16.97 179 PHE B CA 1
ATOM 3550 C C . PHE B 1 179 ? 3.926 -17.920 35.784 1.00 18.89 179 PHE B C 1
ATOM 3551 O O . PHE B 1 179 ? 4.896 -17.789 36.533 1.00 17.64 179 PHE B O 1
ATOM 3559 N N . PHE B 1 180 ? 3.661 -19.121 35.301 1.00 17.64 180 PHE B N 1
ATOM 3560 C CA . PHE B 1 180 ? 4.529 -20.278 35.467 1.00 18.43 180 PHE B CA 1
ATOM 3561 C C . PHE B 1 180 ? 4.827 -20.562 37.021 1.00 20.86 180 PHE B C 1
ATOM 3562 O O . PHE B 1 180 ? 5.892 -20.973 37.320 1.00 19.77 180 PHE B O 1
ATOM 3570 N N . THR B 1 181 ? 3.822 -20.335 37.837 1.00 20.62 181 THR B N 1
ATOM 3571 C CA . THR B 1 181 ? 4.082 -20.405 39.291 1.00 22.52 181 THR B CA 1
ATOM 3572 C C . THR B 1 181 ? 4.404 -21.819 39.683 1.00 24.45 181 THR B C 1
ATOM 3573 O O . THR B 1 181 ? 5.329 -22.015 40.506 1.00 24.77 181 THR B O 1
ATOM 3577 N N . GLU B 1 182 ? 3.670 -22.826 39.081 1.00 25.23 182 GLU B N 1
ATOM 3578 C CA . GLU B 1 182 ? 4.029 -24.225 39.363 1.00 28.57 182 GLU B CA 1
ATOM 3579 C C . GLU B 1 182 ? 5.462 -24.547 39.000 1.00 28.32 182 GLU B C 1
ATOM 3580 O O . GLU B 1 182 ? 6.284 -25.094 39.852 1.00 26.09 182 GLU B O 1
ATOM 3586 N N . ASP B 1 183 ? 5.840 -24.174 37.765 1.00 24.05 183 ASP B N 1
ATOM 3587 C CA . ASP B 1 183 ? 7.140 -24.455 37.350 1.00 24.22 183 ASP B CA 1
ATOM 3588 C C . ASP B 1 183 ? 8.186 -23.738 38.164 1.00 24.87 183 ASP B C 1
ATOM 3589 O O . ASP B 1 183 ? 9.232 -24.369 38.554 1.00 24.03 183 ASP B O 1
ATOM 3594 N N . LEU B 1 184 ? 7.968 -22.447 38.496 1.00 21.72 184 LEU B N 1
ATOM 3595 C CA . LEU B 1 184 ? 8.919 -21.679 39.352 1.00 23.77 184 LEU B CA 1
ATOM 3596 C C . LEU B 1 184 ? 9.087 -22.313 40.780 1.00 26.56 184 LEU B C 1
ATOM 3597 O O . LEU B 1 184 ? 10.220 -22.328 41.322 1.00 27.49 184 LEU B O 1
ATOM 3602 N N . SER B 1 185 ? 7.974 -22.840 41.276 1.00 24.99 185 SER B N 1
ATOM 3603 C CA . SER B 1 185 ? 8.003 -23.491 42.674 1.00 28.02 185 SER B CA 1
ATOM 3604 C C . SER B 1 185 ? 8.829 -24.725 42.696 1.00 29.46 185 SER B C 1
ATOM 3605 O O . SER B 1 185 ? 9.455 -24.985 43.746 1.00 30.82 185 SER B O 1
ATOM 3608 N N . LYS B 1 186 ? 9.151 -25.356 41.593 1.00 26.79 186 LYS B N 1
ATOM 3609 C CA . LYS B 1 186 ? 10.004 -26.529 41.565 1.00 33.92 186 LYS B CA 1
ATOM 3610 C C . LYS B 1 186 ? 11.402 -26.324 41.150 1.00 31.99 186 LYS B C 1
ATOM 3611 O O . LYS B 1 186 ? 12.183 -27.268 41.074 1.00 31.53 186 LYS B O 1
ATOM 3617 N N . LYS B 1 187 ? 11.760 -25.091 40.743 1.00 25.95 187 LYS B N 1
ATOM 3618 C CA . LYS B 1 187 ? 13.012 -24.862 40.151 1.00 27.89 187 LYS B CA 1
ATOM 3619 C C . LYS B 1 187 ? 14.010 -24.625 41.219 1.00 29.61 187 LYS B C 1
ATOM 3620 O O . LYS B 1 187 ? 13.662 -24.168 42.314 1.00 29.17 187 LYS B O 1
ATOM 3626 N N . GLU B 1 188 ? 15.248 -24.984 40.943 1.00 29.63 188 GLU B N 1
ATOM 3627 C CA . GLU B 1 188 ? 16.280 -24.635 41.860 1.00 32.82 188 GLU B CA 1
ATOM 3628 C C . GLU B 1 188 ? 16.351 -23.148 42.105 1.00 32.43 188 GLU B C 1
ATOM 3629 O O . GLU B 1 188 ? 16.086 -22.362 41.180 1.00 26.97 188 GLU B O 1
ATOM 3635 N N . LYS B 1 189 ? 16.678 -22.776 43.341 1.00 28.70 189 LYS B N 1
ATOM 3636 C CA . LYS B 1 189 ? 16.711 -21.378 43.789 1.00 31.34 189 LYS B CA 1
ATOM 3637 C C . LYS B 1 189 ? 17.709 -20.583 42.992 1.00 28.36 189 LYS B C 1
ATOM 3638 O O . LYS B 1 189 ? 18.690 -21.183 42.509 1.00 28.21 189 LYS B O 1
ATOM 3644 N N . PHE B 1 190 ? 17.434 -19.303 42.767 1.00 24.81 190 PHE B N 1
ATOM 3645 C CA . PHE B 1 190 ? 18.394 -18.507 42.042 1.00 22.43 190 PHE B CA 1
ATOM 3646 C C . PHE B 1 190 ? 19.724 -18.475 42.849 1.00 25.29 190 PHE B C 1
ATOM 3647 O O . PHE B 1 190 ? 19.646 -18.500 44.065 1.00 25.33 190 PHE B O 1
ATOM 3655 N N . SER B 1 191 ? 20.844 -18.423 42.162 1.00 24.45 191 SER B N 1
ATOM 3656 C CA . SER B 1 191 ? 22.185 -18.508 42.854 1.00 25.27 191 SER B CA 1
ATOM 3657 C C . SER B 1 191 ? 22.711 -17.168 43.282 1.00 27.06 191 SER B C 1
ATOM 3658 O O . SER B 1 191 ? 22.542 -16.163 42.613 1.00 25.15 191 SER B O 1
ATOM 3661 N N . GLU B 1 192 ? 23.427 -17.115 44.439 1.00 27.10 192 GLU B N 1
ATOM 3662 C CA . GLU B 1 192 ? 24.188 -15.906 44.836 1.00 30.43 192 GLU B CA 1
ATOM 3663 C C . GLU B 1 192 ? 25.348 -15.663 43.909 1.00 27.01 192 GLU B C 1
ATOM 3664 O O . GLU B 1 192 ? 25.665 -14.511 43.637 1.00 28.74 192 GLU B O 1
ATOM 3670 N N . GLU B 1 193 ? 25.983 -16.700 43.358 1.00 29.32 193 GLU B N 1
ATOM 3671 C CA . GLU B 1 193 ? 27.152 -16.491 42.454 1.00 30.44 193 GLU B CA 1
ATOM 3672 C C . GLU B 1 193 ? 26.806 -15.952 41.065 1.00 30.19 193 GLU B C 1
ATOM 3673 O O . GLU B 1 193 ? 27.636 -15.270 40.426 1.00 27.37 193 GLU B O 1
ATOM 3679 N N . GLY B 1 194 ? 25.610 -16.357 40.581 1.00 26.93 194 GLY B N 1
ATOM 3680 C CA . GLY B 1 194 ? 25.157 -15.835 39.349 1.00 25.56 194 GLY B CA 1
ATOM 3681 C C . GLY B 1 194 ? 24.325 -14.575 39.550 1.00 21.92 194 GLY B C 1
ATOM 3682 O O . GLY B 1 194 ? 24.813 -13.460 39.648 1.00 21.23 194 GLY B O 1
ATOM 3683 N N . TYR B 1 195 ? 23.037 -14.750 39.554 1.00 21.75 195 TYR B N 1
ATOM 3684 C CA . TYR B 1 195 ? 22.098 -13.703 39.781 1.00 20.59 195 TYR B CA 1
ATOM 3685 C C . TYR B 1 195 ? 22.467 -12.702 40.910 1.00 23.66 195 TYR B C 1
ATOM 3686 O O . TYR B 1 195 ? 22.461 -11.457 40.739 1.00 22.48 195 TYR B O 1
ATOM 3695 N N . GLY B 1 196 ? 22.820 -13.263 42.066 1.00 22.79 196 GLY B N 1
ATOM 3696 C CA . GLY B 1 196 ? 23.093 -12.411 43.152 1.00 25.36 196 GLY B CA 1
ATOM 3697 C C . GLY B 1 196 ? 24.308 -11.530 43.046 1.00 27.09 196 GLY B C 1
ATOM 3698 O O . GLY B 1 196 ? 24.382 -10.608 43.862 1.00 31.28 196 GLY B O 1
ATOM 3699 N N . SER B 1 197 ? 25.190 -11.788 42.081 1.00 24.63 197 SER B N 1
ATOM 3700 C CA . SER B 1 197 ? 26.401 -11.010 41.835 1.00 24.02 197 SER B CA 1
ATOM 3701 C C . SER B 1 197 ? 26.270 -9.808 41.017 1.00 23.91 197 SER B C 1
ATOM 3702 O O . SER B 1 197 ? 27.129 -8.979 41.003 1.00 25.12 197 SER B O 1
ATOM 3705 N N . VAL B 1 198 ? 25.106 -9.716 40.283 1.00 20.69 198 VAL B N 1
ATOM 3706 C CA . VAL B 1 198 ? 24.895 -8.703 39.350 1.00 20.32 198 VAL B CA 1
ATOM 3707 C C . VAL B 1 198 ? 24.294 -7.438 40.049 1.00 18.62 198 VAL B C 1
ATOM 3708 O O . VAL B 1 198 ? 23.484 -7.546 40.911 1.00 19.44 198 VAL B O 1
ATOM 3712 N N . GLN B 1 199 ? 24.705 -6.248 39.612 1.00 18.21 199 GLN B N 1
ATOM 3713 C CA . GLN B 1 199 ? 24.193 -5.067 40.127 1.00 19.26 199 GLN B CA 1
ATOM 3714 C C . GLN B 1 199 ? 22.720 -4.868 39.770 1.00 20.64 199 GLN B C 1
ATOM 3715 O O . GLN B 1 199 ? 22.297 -5.411 38.748 1.00 19.52 199 GLN B O 1
ATOM 3721 N N . ARG B 1 200 ? 21.953 -4.347 40.691 1.00 18.83 200 ARG B N 1
ATOM 3722 C CA . ARG B 1 200 ? 20.465 -4.252 40.473 1.00 18.89 200 ARG B CA 1
ATOM 3723 C C . ARG B 1 200 ? 19.893 -3.005 41.068 1.00 20.67 200 ARG B C 1
ATOM 3724 O O . ARG B 1 200 ? 20.351 -2.565 42.178 1.00 20.62 200 ARG B O 1
ATOM 3732 N N . VAL B 1 201 ? 18.946 -2.378 40.392 1.00 18.17 201 VAL B N 1
ATOM 3733 C CA . VAL B 1 201 ? 18.207 -1.231 40.805 1.00 16.62 201 VAL B CA 1
ATOM 3734 C C . VAL B 1 201 ? 16.748 -1.517 40.645 1.00 17.09 201 VAL B C 1
ATOM 3735 O O . VAL B 1 201 ? 16.392 -2.447 39.892 1.00 17.89 201 VAL B O 1
ATOM 3739 N N . TYR B 1 202 ? 15.926 -0.764 41.309 1.00 15.99 202 TYR B N 1
ATOM 3740 C CA . TYR B 1 202 ? 14.456 -0.851 41.171 1.00 17.07 202 TYR B CA 1
ATOM 3741 C C . TYR B 1 202 ? 13.883 0.464 40.720 1.00 18.67 202 TYR B C 1
ATOM 3742 O O . TYR B 1 202 ? 14.267 1.532 41.229 1.00 17.61 202 TYR B O 1
ATOM 3751 N N . VAL B 1 203 ? 12.919 0.478 39.729 1.00 15.95 203 VAL B N 1
ATOM 3752 C CA . VAL B 1 203 ? 12.244 1.630 39.301 1.00 16.63 203 VAL B CA 1
ATOM 3753 C C . VAL B 1 203 ? 10.712 1.309 39.535 1.00 16.66 203 VAL B C 1
ATOM 3754 O O . VAL B 1 203 ? 10.194 0.303 39.039 1.00 17.46 203 VAL B O 1
ATOM 3758 N N . MET B 1 204 ? 10.042 2.116 40.331 1.00 16.97 204 MET B N 1
ATOM 3759 C CA . MET B 1 204 ? 8.667 1.951 40.735 1.00 18.32 204 MET B CA 1
ATOM 3760 C C . MET B 1 204 ? 7.886 3.069 40.263 1.00 18.52 204 MET B C 1
ATOM 3761 O O . MET B 1 204 ? 8.222 4.219 40.375 1.00 21.61 204 MET B O 1
ATOM 3766 N N . SER B 1 205 ? 6.645 2.823 39.873 1.00 16.96 205 SER B N 1
ATOM 3767 C CA . SER B 1 205 ? 5.659 3.818 39.564 1.00 18.12 205 SER B CA 1
ATOM 3768 C C . SER B 1 205 ? 4.867 4.122 40.820 1.00 20.61 205 SER B C 1
ATOM 3769 O O . SER B 1 205 ? 4.445 3.208 41.482 1.00 24.86 205 SER B O 1
ATOM 3772 N N . SER B 1 206 ? 4.410 5.349 41.015 1.00 19.93 206 SER B N 1
ATOM 3773 C CA . SER B 1 206 ? 3.700 5.643 42.292 1.00 20.97 206 SER B CA 1
ATOM 3774 C C . SER B 1 206 ? 2.274 5.269 42.299 1.00 21.31 206 SER B C 1
ATOM 3775 O O . SER B 1 206 ? 1.600 5.211 43.351 1.00 22.25 206 SER B O 1
ATOM 3778 N N . GLU B 1 207 ? 1.694 4.968 41.143 1.00 20.01 207 GLU B N 1
ATOM 3779 C CA . GLU B 1 207 ? 0.249 4.555 41.025 1.00 20.02 207 GLU B CA 1
ATOM 3780 C C . GLU B 1 207 ? 0.113 3.234 40.356 1.00 18.53 207 GLU B C 1
ATOM 3781 O O . GLU B 1 207 ? -0.835 3.067 39.598 1.00 18.49 207 GLU B O 1
ATOM 3787 N N . ASP B 1 208 ? 1.051 2.317 40.625 1.00 19.24 208 ASP B N 1
ATOM 3788 C CA . ASP B 1 208 ? 0.904 0.935 40.129 1.00 18.22 208 ASP B CA 1
ATOM 3789 C C . ASP B 1 208 ? -0.150 0.204 40.891 1.00 18.98 208 ASP B C 1
ATOM 3790 O O . ASP B 1 208 ? -0.030 0.055 42.089 1.00 22.33 208 ASP B O 1
ATOM 3795 N N . LYS B 1 209 ? -1.281 -0.136 40.254 1.00 18.05 209 LYS B N 1
ATOM 3796 C CA . LYS B 1 209 ? -2.353 -0.758 40.975 1.00 20.23 209 LYS B CA 1
ATOM 3797 C C . LYS B 1 209 ? -2.266 -2.269 40.989 1.00 25.05 209 LYS B C 1
ATOM 3798 O O . LYS B 1 209 ? -3.230 -2.872 41.435 1.00 29.49 209 LYS B O 1
ATOM 3804 N N . ILE B 1 210 ? -1.260 -2.879 40.452 1.00 22.12 210 ILE B N 1
ATOM 3805 C CA . ILE B 1 210 ? -0.961 -4.309 40.375 1.00 24.82 210 ILE B CA 1
ATOM 3806 C C . ILE B 1 210 ? 0.165 -4.646 41.410 1.00 25.88 210 ILE B C 1
ATOM 3807 O O . ILE B 1 210 ? 0.093 -5.662 42.094 1.00 24.71 210 ILE B O 1
ATOM 3812 N N . ILE B 1 211 ? 1.230 -3.866 41.393 1.00 24.92 211 ILE B N 1
ATOM 3813 C CA . ILE B 1 211 ? 2.439 -4.060 42.216 1.00 28.45 211 ILE B CA 1
ATOM 3814 C C . ILE B 1 211 ? 2.549 -2.779 43.088 1.00 26.23 211 ILE B C 1
ATOM 3815 O O . ILE B 1 211 ? 3.217 -1.823 42.691 1.00 29.33 211 ILE B O 1
ATOM 3820 N N . PRO B 1 212 ? 1.817 -2.775 44.182 1.00 31.93 212 PRO B N 1
ATOM 3821 C CA . PRO B 1 212 ? 1.710 -1.637 45.109 1.00 33.11 212 PRO B CA 1
ATOM 3822 C C . PRO B 1 212 ? 3.016 -1.420 45.862 1.00 31.62 212 PRO B C 1
ATOM 3823 O O . PRO B 1 212 ? 3.842 -2.366 46.064 1.00 27.21 212 PRO B O 1
ATOM 3827 N N A CYS B 1 213 ? 3.170 -0.195 46.380 0.40 32.18 213 CYS B N 1
ATOM 3828 N N B CYS B 1 213 ? 3.169 -0.200 46.331 0.60 35.77 213 CYS B N 1
ATOM 3829 C CA A CYS B 1 213 ? 4.392 0.220 47.108 0.40 31.66 213 CYS B CA 1
ATOM 3830 C CA B CYS B 1 213 ? 4.429 0.185 46.903 0.60 37.31 213 CYS B CA 1
ATOM 3831 C C A CYS B 1 213 ? 4.824 -0.656 48.240 0.40 30.88 213 CYS B C 1
ATOM 3832 C C B CYS B 1 213 ? 4.824 -0.603 48.210 0.60 32.60 213 CYS B C 1
ATOM 3833 O O A CYS B 1 213 ? 6.006 -1.058 48.401 0.40 29.91 213 CYS B O 1
ATOM 3834 O O B CYS B 1 213 ? 6.010 -0.995 48.410 0.60 31.13 213 CYS B O 1
ATOM 3839 N N . ASP B 1 214 ? 3.873 -0.964 49.097 1.00 33.34 214 ASP B N 1
ATOM 3840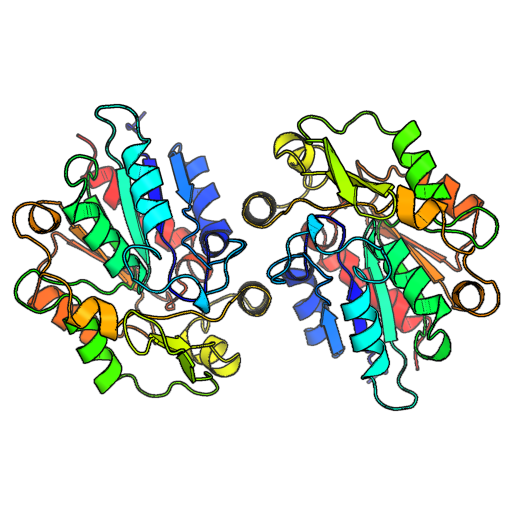 C CA . ASP B 1 214 ? 4.191 -1.852 50.217 1.00 35.60 214 ASP B CA 1
ATOM 3841 C C . ASP B 1 214 ? 4.796 -3.229 49.915 1.00 33.12 214 ASP B C 1
ATOM 3842 O O . ASP B 1 214 ? 5.688 -3.676 50.562 1.00 28.64 214 ASP B O 1
ATOM 3847 N N . PHE B 1 215 ? 4.304 -3.845 48.818 1.00 29.21 215 PHE B N 1
ATOM 3848 C CA . PHE B 1 215 ? 4.752 -5.135 48.381 1.00 25.87 215 PHE B CA 1
ATOM 3849 C C . PHE B 1 215 ? 6.189 -4.957 47.798 1.00 24.81 215 PHE B C 1
ATOM 3850 O O . PHE B 1 215 ? 7.041 -5.795 48.017 1.00 25.11 215 PHE B O 1
ATOM 3858 N N . ILE B 1 216 ? 6.398 -3.860 47.133 1.00 24.74 216 ILE B N 1
ATOM 3859 C CA . ILE B 1 216 ? 7.747 -3.598 46.596 1.00 24.46 216 ILE B CA 1
ATOM 3860 C C . ILE B 1 216 ? 8.728 -3.448 47.715 1.00 27.77 216 ILE B C 1
ATOM 3861 O O . ILE B 1 216 ? 9.848 -3.927 47.640 1.00 25.76 216 ILE B O 1
ATOM 3866 N N . ARG B 1 217 ? 8.355 -2.661 48.756 1.00 31.87 217 ARG B N 1
ATOM 3867 C CA . ARG B 1 217 ? 9.283 -2.533 49.905 1.00 32.37 217 ARG B CA 1
ATOM 3868 C C . ARG B 1 217 ? 9.559 -3.809 50.590 1.00 29.19 217 ARG B C 1
ATOM 3869 O O . ARG B 1 217 ? 10.701 -4.085 50.964 1.00 30.86 217 ARG B O 1
ATOM 3877 N N . TRP B 1 218 ? 8.576 -4.692 50.692 1.00 28.75 218 TRP B N 1
ATOM 3878 C CA . TRP B 1 218 ? 8.797 -6.027 51.168 1.00 28.52 218 TRP B CA 1
ATOM 3879 C C . TRP B 1 218 ? 9.796 -6.803 50.360 1.00 28.11 218 TRP B C 1
ATOM 3880 O O . TRP B 1 218 ? 10.652 -7.509 50.870 1.00 31.24 218 TRP B O 1
ATOM 3891 N N . MET B 1 219 ? 9.651 -6.705 49.005 1.00 25.06 219 MET B N 1
ATOM 3892 C CA . MET B 1 219 ? 10.590 -7.462 48.153 1.00 22.06 219 MET B CA 1
ATOM 3893 C C . MET B 1 219 ? 11.984 -6.949 48.321 1.00 20.94 219 MET B C 1
ATOM 3894 O O . MET B 1 219 ? 12.900 -7.692 48.271 1.00 24.23 219 MET B O 1
ATOM 3899 N N . ILE B 1 220 ? 12.105 -5.667 48.329 1.00 23.82 220 ILE B N 1
ATOM 3900 C CA . ILE B 1 220 ? 13.421 -5.107 48.422 1.00 26.51 220 ILE B CA 1
ATOM 3901 C C . ILE B 1 220 ? 14.024 -5.435 49.837 1.00 29.09 220 ILE B C 1
ATOM 3902 O O . ILE B 1 220 ? 15.211 -5.702 49.970 1.00 27.23 220 ILE B O 1
ATOM 3907 N N . ASP B 1 221 ? 13.171 -5.497 50.836 1.00 32.67 221 ASP B N 1
ATOM 3908 C CA . ASP B 1 221 ? 13.713 -5.762 52.157 1.00 34.48 221 ASP B CA 1
ATOM 3909 C C . ASP B 1 221 ? 14.207 -7.205 52.199 1.00 34.37 221 ASP B C 1
ATOM 3910 O O . ASP B 1 221 ? 15.239 -7.529 52.864 1.00 33.37 221 ASP B O 1
ATOM 3915 N N . ASN B 1 222 ? 13.584 -8.115 51.461 1.00 30.91 222 ASN B N 1
ATOM 3916 C CA . ASN B 1 222 ? 14.096 -9.461 51.338 1.00 31.57 222 ASN B CA 1
ATOM 3917 C C . ASN B 1 222 ? 15.314 -9.570 50.453 1.00 30.63 222 ASN B C 1
ATOM 3918 O O . ASN B 1 222 ? 15.978 -10.577 50.480 1.00 35.40 222 ASN B O 1
ATOM 3923 N N . PHE B 1 223 ? 15.517 -8.614 49.558 1.00 29.77 223 PHE B N 1
ATOM 3924 C CA . PHE B 1 223 ? 16.549 -8.731 48.521 1.00 26.03 223 PHE B CA 1
ATOM 3925 C C . PHE B 1 223 ? 16.935 -7.377 48.074 1.00 27.23 223 PHE B C 1
ATOM 3926 O O . PHE B 1 223 ? 16.358 -6.763 47.220 1.00 26.39 223 PHE B O 1
ATOM 3934 N N . ASN B 1 224 ? 17.971 -6.798 48.738 1.00 24.09 224 ASN B N 1
ATOM 3935 C CA . ASN B 1 224 ? 18.267 -5.346 48.609 1.00 24.12 224 ASN B CA 1
ATOM 3936 C C . ASN B 1 224 ? 18.739 -4.962 47.212 1.00 23.33 224 ASN B C 1
ATOM 3937 O O . ASN B 1 224 ? 19.367 -5.816 46.480 1.00 26.08 224 ASN B O 1
ATOM 3942 N N . VAL B 1 225 ? 18.499 -3.703 46.841 1.00 22.91 225 VAL B N 1
ATOM 3943 C CA . VAL B 1 225 ? 18.984 -3.148 45.615 1.00 21.65 225 VAL B CA 1
ATOM 3944 C C . VAL B 1 225 ? 19.839 -1.981 45.864 1.00 21.48 225 VAL B C 1
ATOM 3945 O O . VAL B 1 225 ? 19.797 -1.409 46.964 1.00 23.59 225 VAL B O 1
ATOM 3949 N N . SER B 1 226 ? 20.603 -1.546 44.878 1.00 20.09 226 SER B N 1
ATOM 3950 C CA . SER B 1 226 ? 21.558 -0.475 45.092 1.00 22.36 226 SER B CA 1
ATOM 3951 C C . SER B 1 226 ? 20.956 0.848 45.063 1.00 22.37 226 SER B C 1
ATOM 3952 O O . SER B 1 226 ? 21.423 1.763 45.804 1.00 22.46 226 SER B O 1
ATOM 3955 N N . LYS B 1 227 ? 19.785 1.067 44.413 1.00 19.93 227 LYS B N 1
ATOM 3956 C CA . LYS B 1 227 ? 19.071 2.312 44.415 1.00 20.86 227 LYS B CA 1
ATOM 3957 C C . LYS B 1 227 ? 17.657 2.094 43.952 1.00 20.72 227 LYS B C 1
ATOM 3958 O O . LYS B 1 227 ? 17.418 1.081 43.180 1.00 19.91 227 LYS B O 1
ATOM 3964 N N . VAL B 1 228 ? 16.750 3.001 44.356 1.00 19.95 228 VAL B N 1
ATOM 3965 C CA . VAL B 1 228 ? 15.350 2.968 44.028 1.00 20.21 228 VAL B CA 1
ATOM 3966 C C . VAL B 1 228 ? 15.050 4.232 43.372 1.00 22.56 228 VAL B C 1
ATOM 3967 O O . VAL B 1 228 ? 15.369 5.345 43.805 1.00 23.22 228 VAL B O 1
ATOM 3971 N N . TYR B 1 229 ? 14.356 4.196 42.200 1.00 18.22 229 TYR B N 1
ATOM 3972 C CA . TYR B 1 229 ? 13.844 5.361 41.530 1.00 19.06 229 TYR B CA 1
ATOM 3973 C C . TYR B 1 229 ? 12.381 5.280 41.434 1.00 22.43 229 TYR B C 1
ATOM 3974 O O . TYR B 1 229 ? 11.834 4.185 41.366 1.00 23.63 229 TYR B O 1
ATOM 3983 N N . GLU B 1 230 ? 11.695 6.380 41.550 1.00 20.93 230 GLU B N 1
ATOM 3984 C CA . GLU B 1 230 ? 10.260 6.429 41.557 1.00 21.75 230 GLU B CA 1
ATOM 3985 C C . GLU B 1 230 ? 9.776 7.296 40.427 1.00 22.28 230 GLU B C 1
ATOM 3986 O O . GLU B 1 230 ? 10.356 8.318 40.090 1.00 24.84 230 GLU B O 1
ATOM 3992 N N . ILE B 1 231 ? 8.751 6.864 39.741 1.00 19.64 231 ILE B N 1
ATOM 3993 C CA . ILE B 1 231 ? 8.138 7.619 38.674 1.00 19.35 231 ILE B CA 1
ATOM 3994 C C . ILE B 1 231 ? 6.802 8.128 39.116 1.00 19.12 231 ILE B C 1
ATOM 3995 O O . ILE B 1 231 ? 5.825 7.363 39.264 1.00 18.97 231 ILE B O 1
ATOM 4000 N N . ASP B 1 232 ? 6.680 9.448 39.447 1.00 21.60 232 ASP B N 1
ATOM 4001 C CA . ASP B 1 232 ? 5.489 9.959 39.946 1.00 23.12 232 ASP B CA 1
ATOM 4002 C C . ASP B 1 232 ? 4.378 9.996 38.886 1.00 21.43 232 ASP B C 1
ATOM 4003 O O . ASP B 1 232 ? 4.599 10.508 37.792 1.00 20.27 232 ASP B O 1
ATOM 4008 N N . GLY B 1 233 ? 3.281 9.392 39.252 1.00 21.25 233 GLY B N 1
ATOM 4009 C CA . GLY B 1 233 ? 2.161 9.337 38.416 1.00 19.79 233 GLY B CA 1
ATOM 4010 C C . GLY B 1 233 ? 2.105 8.144 37.439 1.00 18.21 233 GLY B C 1
ATOM 4011 O O . GLY B 1 233 ? 1.058 8.026 36.758 1.00 19.65 233 GLY B O 1
ATOM 4012 N N . GLY B 1 234 ? 3.104 7.328 37.443 1.00 17.49 234 GLY B N 1
ATOM 4013 C CA . GLY B 1 234 ? 3.090 6.194 36.546 1.00 17.61 234 GLY B CA 1
ATOM 4014 C C . GLY B 1 234 ? 2.014 5.210 37.013 1.00 18.25 234 GLY B C 1
ATOM 4015 O O . GLY B 1 234 ? 1.849 4.929 38.209 1.00 18.02 234 GLY B O 1
ATOM 4016 N N . ASP B 1 235 ? 1.299 4.576 36.063 1.00 17.25 235 ASP B N 1
ATOM 4017 C CA . ASP B 1 235 ? 0.548 3.364 36.333 1.00 15.25 235 ASP B CA 1
ATOM 4018 C C . ASP B 1 235 ? 1.454 2.148 36.152 1.00 14.29 235 ASP B C 1
ATOM 4019 O O . ASP B 1 235 ? 2.650 2.279 35.964 1.00 15.20 235 ASP B O 1
ATOM 4024 N N . HIS B 1 236 ? 0.923 0.948 36.166 1.00 14.00 236 HIS B N 1
ATOM 4025 C CA . HIS B 1 236 ? 1.776 -0.249 35.969 1.00 14.66 236 HIS B CA 1
ATOM 4026 C C . HIS B 1 236 ? 2.432 -0.151 34.599 1.00 13.47 236 HIS B C 1
ATOM 4027 O O . HIS B 1 236 ? 3.592 -0.450 34.496 1.00 14.65 236 HIS B O 1
ATOM 4034 N N . MET B 1 237 ? 1.656 0.204 33.560 1.00 12.94 237 MET B N 1
ATOM 4035 C CA . MET B 1 237 ? 2.182 0.311 32.168 1.00 12.17 237 MET B CA 1
ATOM 4036 C C . MET B 1 237 ? 2.933 1.645 31.974 1.00 12.51 237 MET B C 1
ATOM 4037 O O . MET B 1 237 ? 2.608 2.366 31.084 1.00 12.98 237 MET B O 1
ATOM 4042 N N . VAL B 1 238 ? 3.997 1.838 32.783 1.00 13.03 238 VAL B N 1
ATOM 4043 C CA . VAL B 1 238 ? 4.654 3.126 32.836 1.00 13.62 238 VAL B CA 1
ATOM 4044 C C . VAL B 1 238 ? 5.358 3.564 31.583 1.00 12.96 238 VAL B C 1
ATOM 4045 O O . VAL B 1 238 ? 5.555 4.733 31.261 1.00 14.78 238 VAL B O 1
ATOM 4049 N N . MET B 1 239 ? 5.778 2.571 30.762 1.00 12.98 239 MET B N 1
ATOM 4050 C CA . MET B 1 239 ? 6.309 2.815 29.463 1.00 12.64 239 MET B CA 1
ATOM 4051 C C . MET B 1 239 ? 5.290 3.368 28.434 1.00 12.57 239 MET B C 1
ATOM 4052 O O . MET B 1 239 ? 5.683 3.869 27.363 1.00 13.94 239 MET B O 1
ATOM 4057 N N . LEU B 1 240 ? 4.023 3.250 28.777 1.00 13.45 240 LEU B N 1
ATOM 4058 C CA . LEU B 1 240 ? 2.904 3.766 28.007 1.00 13.51 240 LEU B CA 1
ATOM 4059 C C . LEU B 1 240 ? 2.333 5.051 28.669 1.00 15.09 240 LEU B C 1
ATOM 4060 O O . LEU B 1 240 ? 1.976 5.959 27.937 1.00 15.76 240 LEU B O 1
ATOM 4065 N N . SER B 1 241 ? 2.272 5.107 29.975 1.00 14.39 241 SER B N 1
ATOM 4066 C CA . SER B 1 241 ? 1.662 6.304 30.636 1.00 14.70 241 SER B CA 1
ATOM 4067 C C . SER B 1 241 ? 2.656 7.416 30.790 1.00 16.20 241 SER B C 1
ATOM 4068 O O . SER B 1 241 ? 2.299 8.581 30.727 1.00 18.01 241 SER B O 1
ATOM 4071 N N . LYS B 1 242 ? 3.937 7.109 31.090 1.00 15.75 242 LYS B N 1
ATOM 4072 C CA . LYS B 1 242 ? 4.984 8.116 31.370 1.00 16.95 242 LYS B CA 1
ATOM 4073 C C . LYS B 1 242 ? 6.295 7.778 30.660 1.00 17.29 242 LYS B C 1
ATOM 4074 O O . LYS B 1 242 ? 7.356 7.626 31.321 1.00 16.01 242 LYS B O 1
ATOM 4080 N N . PRO B 1 243 ? 6.284 7.581 29.324 1.00 16.25 243 PRO B N 1
ATOM 4081 C CA . PRO B 1 243 ? 7.517 7.129 28.673 1.00 16.42 243 PRO B CA 1
ATOM 4082 C C . PRO B 1 243 ? 8.723 8.124 28.905 1.00 16.00 243 PRO B C 1
ATOM 4083 O O . PRO B 1 243 ? 9.856 7.678 29.021 1.00 15.69 243 PRO B O 1
ATOM 4087 N N . GLN B 1 244 ? 8.431 9.414 28.859 1.00 15.89 244 GLN B N 1
ATOM 4088 C CA . GLN B 1 244 ? 9.535 10.344 29.079 1.00 16.95 244 GLN B CA 1
ATOM 4089 C C . GLN B 1 244 ? 10.112 10.264 30.438 1.00 16.77 244 GLN B C 1
ATOM 4090 O O . GLN B 1 244 ? 11.347 10.283 30.572 1.00 17.82 244 GLN B O 1
ATOM 4096 N N . LYS B 1 245 ? 9.321 10.147 31.456 1.00 16.21 245 LYS B N 1
ATOM 4097 C CA . LYS B 1 245 ? 9.812 10.081 32.824 1.00 17.60 245 LYS B CA 1
ATOM 4098 C C . LYS B 1 245 ? 10.554 8.778 32.959 1.00 18.63 245 LYS B C 1
ATOM 4099 O O . LYS B 1 245 ? 11.600 8.643 33.673 1.00 18.92 245 LYS B O 1
ATOM 4105 N N . LEU B 1 246 ? 10.122 7.646 32.294 1.00 15.94 246 LEU B N 1
ATOM 4106 C CA . LEU B 1 246 ? 10.873 6.412 32.260 1.00 15.72 246 LEU B CA 1
ATOM 4107 C C . LEU B 1 246 ? 12.197 6.520 31.588 1.00 17.17 246 LEU B C 1
ATOM 4108 O O . LEU B 1 246 ? 13.216 6.022 32.109 1.00 17.32 246 LEU B O 1
ATOM 4113 N N . PHE B 1 247 ? 12.213 7.177 30.429 1.00 16.72 247 PHE B N 1
ATOM 4114 C CA . PHE B 1 247 ? 13.485 7.557 29.839 1.00 16.67 247 PHE B CA 1
ATOM 4115 C C . PHE B 1 247 ? 14.392 8.266 30.815 1.00 17.17 247 PHE B C 1
ATOM 4116 O O . PHE B 1 247 ? 15.576 7.976 30.866 1.00 17.30 247 PHE B O 1
ATOM 4124 N N . ASP B 1 248 ? 13.875 9.245 31.501 1.00 18.77 248 ASP B N 1
ATOM 4125 C CA . ASP B 1 248 ? 14.737 10.019 32.461 1.00 18.45 248 ASP B CA 1
ATOM 4126 C C . ASP B 1 248 ? 15.337 9.108 33.512 1.00 18.38 248 ASP B C 1
ATOM 4127 O O . ASP B 1 248 ? 16.546 9.217 33.862 1.00 19.79 248 ASP B O 1
ATOM 4132 N N . SER B 1 249 ? 14.549 8.179 34.043 1.00 17.98 249 SER B N 1
ATOM 4133 C CA . SER B 1 249 ? 15.031 7.233 35.043 1.00 19.12 249 SER B CA 1
ATOM 4134 C C . SER B 1 249 ? 16.108 6.359 34.495 1.00 19.52 249 SER B C 1
ATOM 4135 O O . SER B 1 249 ? 17.160 6.106 35.102 1.00 18.38 249 SER B O 1
ATOM 4138 N N . LEU B 1 250 ? 15.901 5.857 33.260 1.00 17.03 250 LEU B N 1
ATOM 4139 C CA . LEU B 1 250 ? 16.891 4.993 32.567 1.00 16.91 250 LEU B CA 1
ATOM 4140 C C . LEU B 1 250 ? 18.117 5.734 32.250 1.00 17.87 250 LEU B C 1
ATOM 4141 O O . LEU B 1 250 ? 19.211 5.133 32.298 1.00 17.52 250 LEU B O 1
ATOM 4146 N N A SER B 1 251 ? 17.977 6.988 31.891 0.60 18.70 251 SER B N 1
ATOM 4147 N N B SER B 1 251 ? 17.984 7.007 31.906 0.40 17.26 251 SER B N 1
ATOM 4148 C CA A SER B 1 251 ? 19.159 7.799 31.621 0.60 18.67 251 SER B CA 1
ATOM 4149 C CA B SER B 1 251 ? 19.153 7.843 31.609 0.40 16.70 251 SER B CA 1
ATOM 4150 C C A SER B 1 251 ? 19.974 7.974 32.850 0.60 19.47 251 SER B C 1
ATOM 4151 C C B SER B 1 251 ? 19.917 8.181 32.841 0.40 17.62 251 SER B C 1
ATOM 4152 O O A SER B 1 251 ? 21.286 7.777 32.739 0.60 19.06 251 SER B O 1
ATOM 4153 O O B SER B 1 251 ? 21.115 8.386 32.744 0.40 17.11 251 SER B O 1
ATOM 4158 N N . ALA B 1 252 ? 19.296 8.179 33.987 1.00 18.91 252 ALA B N 1
ATOM 4159 C CA . ALA B 1 252 ? 20.006 8.446 35.271 1.00 19.87 252 ALA B CA 1
ATOM 4160 C C . ALA B 1 252 ? 20.717 7.213 35.617 1.00 20.74 252 ALA B C 1
ATOM 4161 O O . ALA B 1 252 ? 21.932 7.184 35.977 1.00 20.28 252 ALA B O 1
ATOM 4163 N N . ILE B 1 253 ? 20.103 6.012 35.447 1.00 19.59 253 ILE B N 1
ATOM 4164 C CA . ILE B 1 253 ? 20.843 4.739 35.638 1.00 18.49 253 ILE B CA 1
ATOM 4165 C C . ILE B 1 253 ? 22.004 4.608 34.722 1.00 21.69 253 ILE B C 1
ATOM 4166 O O . ILE B 1 253 ? 23.072 4.186 35.161 1.00 23.98 253 ILE B O 1
ATOM 4171 N N . ALA B 1 254 ? 21.849 4.912 33.460 1.00 20.77 254 ALA B N 1
ATOM 4172 C CA . ALA B 1 254 ? 22.967 4.743 32.532 1.00 22.33 254 ALA B CA 1
ATOM 4173 C C . ALA B 1 254 ? 24.158 5.649 32.964 1.00 26.13 254 ALA B C 1
ATOM 4174 O O . ALA B 1 254 ? 25.266 5.130 32.860 1.00 27.34 254 ALA B O 1
ATOM 4176 N N . THR B 1 255 ? 23.877 6.826 33.419 1.00 23.13 255 THR B N 1
ATOM 4177 C CA . THR B 1 255 ? 24.995 7.779 33.881 1.00 26.12 255 THR B CA 1
ATOM 4178 C C . THR B 1 255 ? 25.618 7.099 35.066 1.00 32.81 255 THR B C 1
ATOM 4179 O O . THR B 1 255 ? 26.907 7.141 35.210 1.00 32.82 255 THR B O 1
ATOM 4183 N N . ASP B 1 256 ? 24.904 6.563 36.007 1.00 31.61 256 ASP B N 1
ATOM 4184 C CA . ASP B 1 256 ? 25.647 5.646 37.039 1.00 38.59 256 ASP B CA 1
ATOM 4185 C C . ASP B 1 256 ? 26.437 4.394 36.683 1.00 44.94 256 ASP B C 1
ATOM 4186 O O . ASP B 1 256 ? 27.176 3.875 37.512 1.00 51.47 256 ASP B O 1
ATOM 4191 N N . TYR B 1 257 ? 26.316 3.861 35.493 1.00 41.95 257 TYR B N 1
ATOM 4192 C CA . TYR B 1 257 ? 27.041 2.644 35.083 1.00 38.94 257 TYR B CA 1
ATOM 4193 C C . TYR B 1 257 ? 27.839 2.927 33.847 1.00 42.32 257 TYR B C 1
ATOM 4194 O O . TYR B 1 257 ? 28.098 1.990 33.129 1.00 48.44 257 TYR B O 1
ATOM 4203 N N . MET B 1 258 ? 28.234 4.203 33.617 1.00 56.01 258 MET B N 1
ATOM 4204 C CA . MET B 1 258 ? 29.439 4.564 32.807 1.00 65.07 258 MET B CA 1
ATOM 4205 C C . MET B 1 258 ? 30.573 3.768 33.462 1.00 72.03 258 MET B C 1
ATOM 4206 O O . MET B 1 258 ? 30.560 3.667 34.697 1.00 76.70 258 MET B O 1
ATOM 4211 N N . GLY B 1 259 ? 31.528 3.195 32.713 1.00 79.11 259 GLY B N 1
ATOM 4212 C CA . GLY B 1 259 ? 32.692 2.471 33.354 1.00 80.13 259 GLY B CA 1
ATOM 4213 C C . GLY B 1 259 ? 33.156 1.160 32.704 1.00 78.33 259 GLY B C 1
ATOM 4214 O O . GLY B 1 259 ? 33.273 1.052 31.482 1.00 73.94 259 GLY B O 1
#

B-factor: mean 24.83, std 11.6, range [10.63, 111.77]

Radius of gyration: 24.46 Å; Cα contacts (8 Å, |Δi|>4): 1136; chains: 2; bounding box: 64×50×68 Å

CATH classification: 3.40.50.1820